Protein AF-A7SA74-F1 (afdb_monomer_lite)

Secondary structure (DSSP, 8-state):
-HHHHHHHHHHHHHHHHHHHHS-S----TTSEEEESSSEEEE-TTS--SSPPS---TT-SEEE--SS---S--SS----TT--EEE--SS-----GGGGGGTT-TT--EEE--SS---EE-TTTTTT-TT--EEE--SS---EE-TTTTTTPPSSEEEE--SS--SS--HHHHTTGGGEEEEE-TTS------TTGGGG-TT--EEE--SS------TTTTTT-TT--EEE--SS------TTTTTT-TT--EEE--SS----PPTTTTTT-TT--EEE--SS------TTTTTT-TT--EEE--SS------TTTTTT-TT--EEE--SS--S---GGGTTT-TT--EEE--SS--S----TT-----EEE--SS------HHHHHHT-S-----------HHHHHHHHHSPPP-----------------------------------------------EE----SS---TT-------S-EE----------------------------TTS-----SSHHHHHHHHHHTTEEEETTTTEEEEPPTTEEEEE-TTS-EEEEEPPSBSEE--SSPPBS-SSSSSS-PEEPPTTEEB-TTTPSB-SGGG-EEPPTTB-SSS---SSSPPBPTTEE-SBTTS--EEPPSSSEEEETTEEEEPTTEE---S-HHHHHHHHHHHHHHT--STTS-GGGSB----PPPPEE-SSGGG----BTTB-S---TTHHHHHHHHTTSSSSSSSSSSSS------

Foldseek 3Di:
DVVVVCVVVVVVVVVVVVVVVVPPDLAFPQWDWDDDPFIETGNEQSQDQADTPRDDLRHQEYANAQYAHQEHDLAAPNNLNHQYDHDEHYAHAEHNVLRNQPNNQNHAEYHQDQYAHQEADPPNCPNPLNHAEYAHANYAHAYYDQRNQQRYAANHADHHANYQYADDDPSVLNCFQRHAHYAHAHNQHQDDDACNCLSHLNHAEYHHANYAHQADDLCRCQSNCNHAYYHHANYAHADHDLNNCQSNLNHAEDEHHQYAHQDDDPNSCQSVQNHAEYAHANYAHAEYDACNCVSNLNHAYYEHHQYAHAAYDLCNCPNNQNHAEDAYANYAHQAYHLSNQANRQRHAEYHHDNYAHQEYAPAHHQRHQYYHHENYAHQEYDPRVLVSQADDDDDDDDDDDDPPVVVVCSSDVDPPDDPPDDDDDDDDDDDDDDDDDDDDDDDDDDDDDDDDDDDDDDDAEYHHDDPDAPGDHPRRPDDDHPRYNYQDDDHDDDDDDDDDDDDDDDDDDDDDDPPPDDDQDPPDPVSVCVVVLQVAWWDDSVVRDTHWQAWQWAWDQDPPRTIDTHGFAWFQWGGQDTHHPDDPDPQGTRTDGAPAQWTQAPVRTSHRDSVSTHGAEEQADRGGGTANFGHFGDAQWADQARHYYTHHHDPPQWGDDRRHIWGDQQKAFDDPDPVLVVLSLLLVVLSPDRHPPGDPVSRGRPDDGGDIDGHPDRVQWRIDDSVGDRTCNPPVVVVVVVVVVVPVPPPVPPPPDDPDDDD

Sequence (759 aa):
MANNFHRILGIAVLLLIKAFLNSTSGCPQKCSCYTRSWLITNCRGKYLTSFPDQVDNTTVELILTYNRLKALPPYPLQLENLTILDLHDNRINNLSNCASLKGLRRLTILYLSNNFLDSIPGGCFLDLKSLKHFFVGDNQIKKVADDVFQNVSNGFKLDIGRNKMNGVPDAVKRVMDRLSYLWLSSTGITEIPNGFLDYFPALEALYLSNNKLEQLPSALFNNNTRLQYLYINNNELEHLHSSSFSNNARLLHLSLVNNKLVRLPLYLLSNNTKLESLSIAYNQLEYLQNDTFFYNADLQIIIFENNLITSLPENLTDGLNSLQIISFPRNKLSKVPSKIFQNKPSLKIVFLGMNNLSSIQMSGSRSIKLLLIHQNQLVSLDRSMIRSFGWNLEAFFGVFFEARNVARALIVLPPFDFPESEVKFPDNRARLTTESLSDKKCPNTLKRTRKEYHQNRYLSHNPINYIADRALPMGLRHLYLLETHLKIISCRMAWLPFFSLTFDTLKESPPEPITNMLYMDMSSRNRLYQGFESAGFKCNRTALSCTPCMIGYDLTYGDGHQFHCRECPAGGFYQDSLAFYGDRHGYGNGCQLCPNGTFVSLKVAPGTSERDCLPCPEGTKNDDFAGFRACICQSNYYRLDRFDECLPCPEFGAVCFNESMTLQNGYFWSWRSNAEKEQYINFTSQLQIFNNTYSRNLSTFNGSFPQPHLCPREESCLGGNVRGTAGRGRKESQEKKARHQVLILTNFTYYCIAHTYSD

Organism: Nematostella vectensis (NCBI:txid45351)

InterPro domains:
  IPR001611 Leucine-rich repeat [PF13855] (105-164)
  IPR001611 Leucine-rich repeat [PF13855] (201-261)
  IPR001611 Leucine-rich repeat [PF13855] (274-333)
  IPR001611 Leucine-rich repeat [PS51450] (81-102)
  IPR001611 Leucine-rich repeat [PS51450] (106-127)
  IPR001611 Leucine-rich repeat [PS51450] (202-223)
  IPR003591 Leucine-rich repeat, typical subtype [SM00369] (79-102)
  IPR003591 Leucine-rich repeat, typical subtype [SM00369] (104-127)
  IPR003591 Leucine-rich repeat, typical subtype [SM00369] (128-151)
  IPR003591 Leucine-rich repeat, typical subtype [SM00369] (176-199)
  IPR003591 Leucine-rich repeat, typical subtype [SM00369] (200-223)
  IPR003591 Leucine-rich repeat, typical subtype [SM00369] (225-247)
  IPR003591 Leucine-rich repeat, typical subtype [SM00369] (249-271)
  IPR003591 Leucine-rich repeat, typical subtype [SM00369] (273-295)
  IPR003591 Leucine-rich repeat, typical subtype [SM00369] (297-319)
  IPR003591 Leucine-rich repeat, typical subtype [SM00369] (320-343)
  IPR009030 Growth factor receptor cysteine-rich domain superfamily [SSF57184] (540-669)
  IPR032675 Leucine-rich repeat domain superfamily [G3DSA:3.80.10.10] (25-262)
  IPR032675 Leucine-rich repeat domain superfamily [G3DSA:3.80.10.10] (263-541)
  IPR050541 Leucine-rich repeat and transmembrane domain-containing protein [PTHR24369] (16-267)

Radius of gyration: 42.39 Å; chains: 1; bounding box: 127×118×101 Å

pLDDT: mean 71.1, std 26.67, range [19.5, 98.38]

Structure (mmCIF, N/CA/C/O backbone):
data_AF-A7SA74-F1
#
_entry.id   AF-A7SA74-F1
#
loop_
_atom_site.group_PDB
_atom_site.id
_atom_site.type_symbol
_atom_site.label_atom_id
_atom_site.label_alt_id
_atom_site.label_comp_id
_atom_site.label_asym_id
_atom_site.label_entity_id
_atom_site.label_seq_id
_atom_site.pdbx_PDB_ins_code
_atom_site.Cartn_x
_atom_site.Cartn_y
_atom_site.Cartn_z
_atom_site.occupancy
_atom_site.B_iso_or_equiv
_atom_site.auth_seq_id
_atom_site.auth_comp_id
_atom_site.auth_asym_id
_atom_site.auth_atom_id
_atom_site.pdbx_PDB_model_num
ATOM 1 N N . MET A 1 1 ? 49.624 40.728 -55.790 1.00 47.62 1 MET A N 1
ATOM 2 C CA . MET A 1 1 ? 49.117 39.374 -55.457 1.00 47.62 1 MET A CA 1
ATOM 3 C C . MET A 1 1 ? 49.243 39.003 -53.972 1.00 47.62 1 MET A C 1
ATOM 5 O O . MET A 1 1 ? 48.377 38.286 -53.496 1.00 47.62 1 MET A O 1
ATOM 9 N N . ALA A 1 2 ? 50.211 39.530 -53.207 1.00 46.97 2 ALA A N 1
ATOM 10 C CA . ALA A 1 2 ? 50.383 39.194 -51.781 1.00 46.97 2 ALA A CA 1
ATOM 11 C C . ALA A 1 2 ? 49.247 39.669 -50.835 1.00 46.97 2 ALA A C 1
ATOM 13 O O . ALA A 1 2 ? 48.911 38.974 -49.880 1.00 46.97 2 ALA A O 1
ATOM 14 N N . ASN A 1 3 ? 48.578 40.795 -51.128 1.00 48.19 3 ASN A N 1
ATOM 15 C CA . ASN A 1 3 ? 47.526 41.340 -50.247 1.00 48.19 3 ASN A CA 1
ATOM 16 C C . ASN A 1 3 ? 46.182 40.586 -50.284 1.00 48.19 3 ASN A C 1
ATOM 18 O O . ASN A 1 3 ? 45.409 40.680 -49.332 1.00 48.19 3 ASN A O 1
ATOM 22 N N . ASN A 1 4 ? 45.902 39.808 -51.336 1.00 52.25 4 ASN A N 1
ATOM 23 C CA . ASN A 1 4 ? 44.684 38.988 -51.393 1.00 52.25 4 ASN A CA 1
ATOM 24 C C . ASN A 1 4 ? 44.846 37.657 -50.649 1.00 52.25 4 ASN A C 1
ATOM 26 O O . ASN A 1 4 ? 43.868 37.142 -50.116 1.00 52.25 4 ASN A O 1
ATOM 30 N N . PHE A 1 5 ? 46.072 37.138 -50.534 1.00 55.16 5 PHE A N 1
ATOM 31 C CA . PHE A 1 5 ? 46.334 35.883 -49.831 1.00 55.16 5 PHE A CA 1
ATOM 32 C C . PHE A 1 5 ? 46.144 36.036 -48.314 1.00 55.16 5 PHE A C 1
ATOM 34 O O . PHE A 1 5 ? 45.473 35.217 -47.698 1.00 55.16 5 PHE A O 1
ATOM 41 N N . HIS A 1 6 ? 46.606 37.145 -47.720 1.00 54.81 6 HIS A N 1
ATOM 42 C CA . HIS A 1 6 ? 46.385 37.431 -46.295 1.00 54.81 6 HIS A CA 1
ATOM 43 C C . HIS A 1 6 ? 44.919 37.710 -45.938 1.00 54.81 6 HIS A C 1
ATOM 45 O O . HIS A 1 6 ? 44.480 37.345 -44.850 1.00 54.81 6 HIS A O 1
ATOM 51 N N . ARG A 1 7 ? 44.135 38.305 -46.848 1.00 57.22 7 ARG A N 1
ATOM 52 C CA . ARG A 1 7 ? 42.691 38.495 -46.637 1.00 57.22 7 ARG A CA 1
ATOM 53 C C . ARG A 1 7 ? 41.918 37.181 -46.720 1.00 57.22 7 ARG A C 1
ATOM 55 O O . ARG A 1 7 ? 41.056 36.952 -45.882 1.00 57.22 7 ARG A O 1
ATOM 62 N N . ILE A 1 8 ? 42.245 36.306 -47.670 1.00 62.78 8 ILE A N 1
ATOM 63 C CA . ILE A 1 8 ? 41.595 34.993 -47.799 1.00 62.78 8 ILE A CA 1
ATOM 64 C C . ILE A 1 8 ? 41.992 34.076 -46.634 1.00 62.78 8 ILE A C 1
ATOM 66 O O . ILE A 1 8 ? 41.121 33.431 -46.057 1.00 62.78 8 ILE A O 1
ATOM 70 N N . LEU A 1 9 ? 43.264 34.084 -46.217 1.00 64.12 9 LEU A N 1
ATOM 71 C CA . LEU A 1 9 ? 43.728 33.340 -45.043 1.00 64.12 9 LEU A CA 1
ATOM 72 C C . LEU A 1 9 ? 43.101 33.886 -43.752 1.00 64.12 9 LEU A C 1
ATOM 74 O O . LEU A 1 9 ? 42.671 33.110 -42.910 1.00 64.12 9 LEU A O 1
ATOM 78 N N . GLY A 1 10 ? 42.972 35.209 -43.620 1.00 65.25 10 GLY A N 1
ATOM 79 C CA . GLY A 1 10 ? 42.304 35.851 -42.487 1.00 65.25 10 GLY A CA 1
ATOM 80 C C . GLY A 1 10 ? 40.809 35.537 -42.416 1.00 65.25 10 GLY A C 1
ATOM 81 O O . GLY A 1 10 ? 40.300 35.275 -41.332 1.00 65.25 10 GLY A O 1
ATOM 82 N N . ILE A 1 11 ? 40.110 35.488 -43.555 1.00 71.50 11 ILE A N 1
ATOM 83 C CA . ILE A 1 11 ? 38.694 35.093 -43.630 1.00 71.50 11 ILE A CA 1
ATOM 84 C C . ILE A 1 11 ? 38.533 33.591 -43.363 1.00 71.50 11 ILE A C 1
ATOM 86 O O . ILE A 1 11 ? 37.625 33.212 -42.633 1.00 71.50 11 ILE A O 1
ATOM 90 N N . ALA A 1 12 ? 39.421 32.738 -43.877 1.00 65.94 12 ALA A N 1
ATOM 91 C CA . ALA A 1 12 ? 39.411 31.301 -43.602 1.00 65.94 12 ALA A CA 1
ATOM 92 C C . ALA A 1 12 ? 39.709 31.000 -42.127 1.00 65.94 12 ALA A C 1
ATOM 94 O O . ALA A 1 12 ? 39.029 30.176 -41.528 1.00 65.94 12 ALA A O 1
ATOM 95 N N . VAL A 1 13 ? 40.657 31.714 -41.513 1.00 68.50 13 VAL A N 1
ATOM 96 C CA . VAL A 1 13 ? 40.958 31.625 -40.078 1.00 68.50 13 VAL A CA 1
ATOM 97 C C . VAL A 1 13 ? 39.809 32.192 -39.248 1.00 68.50 13 VAL A C 1
ATOM 99 O O . VAL A 1 13 ? 39.442 31.570 -38.268 1.00 68.50 13 VAL A O 1
ATOM 102 N N . LEU A 1 14 ? 39.154 33.286 -39.649 1.00 59.47 14 LEU A N 1
ATOM 103 C CA . LEU A 1 14 ? 37.950 33.800 -38.976 1.00 59.47 14 LEU A CA 1
ATOM 104 C C . LEU A 1 14 ? 36.731 32.886 -39.138 1.00 59.47 14 LEU A C 1
ATOM 106 O O . LEU A 1 14 ? 35.910 32.832 -38.230 1.00 59.47 14 LEU A O 1
ATOM 110 N N . LEU A 1 15 ? 36.602 32.163 -40.253 1.00 60.66 15 LEU A N 1
ATOM 111 C CA . LEU A 1 15 ? 35.559 31.156 -40.474 1.00 60.66 15 LEU A CA 1
ATOM 112 C C . LEU A 1 15 ? 35.855 29.861 -39.711 1.00 60.66 15 LEU A C 1
ATOM 114 O O . LEU A 1 15 ? 34.933 29.285 -39.146 1.00 60.66 15 LEU A O 1
ATOM 118 N N . LEU A 1 16 ? 37.121 29.446 -39.621 1.00 55.81 16 LEU A N 1
ATOM 119 C CA . LEU A 1 16 ? 37.569 28.325 -38.791 1.00 55.81 16 LEU A CA 1
ATOM 120 C C . LEU A 1 16 ? 37.472 28.659 -37.304 1.00 55.81 16 LEU A C 1
ATOM 122 O O . LEU A 1 16 ? 37.032 27.819 -36.539 1.00 55.81 16 LEU A O 1
ATOM 126 N N . ILE A 1 17 ? 37.788 29.889 -36.901 1.00 54.78 17 ILE A N 1
ATOM 127 C CA . ILE A 1 17 ? 37.588 30.408 -35.545 1.00 54.78 17 ILE A CA 1
ATOM 128 C C . ILE A 1 17 ? 36.095 30.608 -35.276 1.00 54.78 17 ILE A C 1
ATOM 130 O O . ILE A 1 17 ? 35.665 30.305 -34.182 1.00 54.78 17 ILE A O 1
ATOM 134 N N . LYS A 1 18 ? 35.254 31.008 -36.242 1.00 47.56 18 LYS A N 1
ATOM 135 C CA . LYS A 1 18 ? 33.786 30.959 -36.082 1.00 47.56 18 LYS A CA 1
ATOM 136 C C . LYS A 1 18 ? 33.268 29.528 -35.974 1.00 47.56 18 LYS A C 1
ATOM 138 O O . LYS A 1 18 ? 32.333 29.315 -35.222 1.00 47.56 18 LYS A O 1
ATOM 143 N N . ALA A 1 19 ? 33.858 28.558 -36.670 1.00 49.31 19 ALA A N 1
ATOM 144 C CA . ALA A 1 19 ? 33.505 27.143 -36.550 1.00 49.31 19 ALA A CA 1
ATOM 145 C C . ALA A 1 19 ? 33.995 26.530 -35.220 1.00 49.31 19 ALA A C 1
ATOM 147 O O . ALA A 1 19 ? 33.277 25.734 -34.625 1.00 49.31 19 ALA A O 1
ATOM 148 N N . PHE A 1 20 ? 35.161 26.955 -34.717 1.00 42.56 20 PHE A N 1
ATOM 149 C CA . PHE A 1 20 ? 35.734 26.555 -33.424 1.00 42.56 20 PHE A CA 1
ATOM 150 C C . PHE A 1 20 ? 35.194 27.357 -32.226 1.00 42.56 20 PHE A C 1
ATOM 152 O O . PHE A 1 20 ? 35.266 26.880 -31.106 1.00 42.56 20 PHE A O 1
ATOM 159 N N . LEU A 1 21 ? 34.645 28.561 -32.420 1.00 40.56 21 LEU A N 1
ATOM 160 C CA . LEU A 1 21 ? 33.983 29.359 -31.374 1.00 40.56 21 LEU A CA 1
ATOM 161 C C . LEU A 1 21 ? 32.460 29.148 -31.368 1.00 40.56 21 LEU A C 1
ATOM 163 O O . LEU A 1 21 ? 31.829 29.353 -30.333 1.00 40.56 21 LEU A O 1
ATOM 167 N N . ASN A 1 22 ? 31.869 28.658 -32.468 1.00 39.50 22 ASN A N 1
ATOM 168 C CA . ASN A 1 22 ? 30.516 28.082 -32.473 1.00 39.50 22 ASN A CA 1
ATOM 169 C C . ASN A 1 22 ? 30.476 26.647 -31.922 1.00 39.50 22 ASN A C 1
ATOM 171 O O . ASN A 1 22 ? 29.401 26.057 -31.875 1.00 39.50 22 ASN A O 1
ATOM 175 N N . SER A 1 23 ? 31.590 26.079 -31.447 1.00 39.56 23 SER A N 1
ATOM 176 C CA . SER A 1 23 ? 31.572 24.816 -30.696 1.00 39.56 23 SER A CA 1
ATOM 177 C C . SER A 1 23 ? 31.167 25.027 -29.229 1.00 39.56 23 SER A C 1
ATOM 179 O O . SER A 1 23 ? 31.690 24.379 -28.321 1.00 39.56 23 SER A O 1
ATOM 181 N N . THR A 1 24 ? 30.244 25.956 -28.979 1.00 43.81 24 THR A N 1
ATOM 182 C CA . THR A 1 24 ? 29.556 26.085 -27.698 1.00 43.81 24 THR A CA 1
ATOM 183 C C . THR A 1 24 ? 28.252 25.291 -27.764 1.00 43.81 24 THR A C 1
ATOM 185 O O . THR A 1 24 ? 27.253 25.717 -28.332 1.00 43.81 24 THR A O 1
ATOM 188 N N . SER A 1 25 ? 28.302 24.109 -27.141 1.00 55.53 25 SER A N 1
ATOM 189 C CA . SER A 1 25 ? 27.189 23.304 -26.615 1.00 55.53 25 SER A CA 1
ATOM 190 C C . SER A 1 25 ? 26.134 22.784 -27.605 1.00 55.53 25 SER A C 1
ATOM 192 O O . SER A 1 25 ? 25.142 23.454 -27.883 1.00 55.53 25 SER A O 1
ATOM 194 N N . GLY A 1 26 ? 26.286 21.514 -28.009 1.00 69.56 26 GLY A N 1
ATOM 195 C CA . GLY A 1 26 ? 25.273 20.668 -28.664 1.00 69.56 26 GLY A CA 1
ATOM 196 C C . GLY A 1 26 ? 24.115 20.289 -27.734 1.00 69.56 26 GLY A C 1
ATOM 197 O O . GLY A 1 26 ? 23.794 19.116 -27.558 1.00 69.56 26 GLY A O 1
ATOM 198 N N . CYS A 1 27 ? 23.529 21.283 -27.067 1.00 86.81 27 CYS A N 1
ATOM 199 C CA . CYS A 1 27 ? 22.333 21.099 -26.267 1.00 86.81 27 CYS A CA 1
ATOM 200 C C . CYS A 1 27 ? 21.106 21.504 -27.089 1.00 86.81 27 CYS A C 1
ATOM 202 O O . CYS A 1 27 ? 21.047 22.651 -27.544 1.00 86.81 27 CYS A O 1
ATOM 204 N N . PRO A 1 28 ? 20.099 20.630 -27.256 1.00 92.25 28 PRO A N 1
ATOM 205 C CA . PRO A 1 28 ? 18.908 20.990 -28.013 1.00 92.25 28 PRO A CA 1
ATOM 206 C C . PRO A 1 28 ? 18.200 22.209 -27.406 1.00 92.25 28 PRO A C 1
ATOM 208 O O . PRO A 1 28 ? 18.052 22.296 -26.188 1.00 92.25 28 PRO A O 1
ATOM 211 N N . GLN A 1 29 ? 17.683 23.117 -28.243 1.00 85.25 29 GLN A N 1
ATOM 212 C CA . GLN A 1 29 ? 17.166 24.433 -27.816 1.00 85.25 29 GLN A CA 1
ATOM 213 C C . GLN A 1 29 ? 16.125 24.405 -26.680 1.00 85.25 29 GLN A C 1
ATOM 215 O O . GLN A 1 29 ? 16.030 25.350 -25.902 1.00 85.25 29 GLN A O 1
ATOM 220 N N . LYS A 1 30 ? 15.303 23.350 -26.591 1.00 88.69 30 LYS A N 1
ATOM 221 C CA . LYS A 1 30 ? 14.260 23.210 -25.553 1.00 88.69 30 LYS A CA 1
ATOM 222 C C . LYS A 1 30 ? 14.734 22.464 -24.302 1.00 88.69 30 LYS A C 1
ATOM 224 O O . LYS A 1 30 ? 13.985 22.379 -23.324 1.00 88.69 30 LYS A O 1
ATOM 229 N N . CYS A 1 31 ? 15.935 21.907 -24.340 1.00 93.56 31 CYS A N 1
ATOM 230 C CA . CYS A 1 31 ? 16.483 21.032 -23.320 1.00 93.56 31 CYS A CA 1
ATOM 231 C C . CYS A 1 31 ? 17.488 21.766 -22.431 1.00 93.56 31 CYS A C 1
ATOM 233 O O . CYS A 1 31 ? 17.896 22.894 -22.694 1.00 93.56 31 CYS A O 1
ATOM 235 N N . SER A 1 32 ? 17.851 21.120 -21.333 1.00 93.25 32 SER A N 1
ATOM 236 C CA . SER A 1 32 ? 18.855 21.587 -20.389 1.00 93.25 32 SER A CA 1
ATOM 237 C C . SER A 1 32 ? 19.938 20.525 -20.294 1.00 93.25 32 SER A C 1
ATOM 239 O O . SER A 1 32 ? 19.649 19.386 -19.936 1.00 93.25 32 SER A O 1
ATOM 241 N N . CYS A 1 33 ? 21.170 20.892 -20.627 1.00 93.38 33 CYS A N 1
ATOM 242 C CA . CYS A 1 33 ? 22.305 19.979 -20.605 1.00 93.38 33 CYS A CA 1
ATOM 243 C C . CYS A 1 33 ? 23.283 20.417 -19.528 1.00 93.38 33 CYS A C 1
ATOM 245 O O . CYS A 1 33 ? 23.615 21.599 -19.435 1.00 93.38 33 CYS A O 1
ATOM 247 N N . TYR A 1 34 ? 23.708 19.477 -18.696 1.00 91.94 34 TYR A N 1
ATOM 248 C CA . TYR A 1 34 ? 24.613 19.749 -17.588 1.00 91.94 34 TYR A CA 1
ATOM 249 C C . TYR A 1 34 ? 25.456 18.520 -17.268 1.00 91.94 34 TYR A C 1
ATOM 251 O O . TYR A 1 34 ? 25.057 17.382 -17.515 1.00 91.94 34 TYR A O 1
ATOM 259 N N . THR A 1 35 ? 26.623 18.767 -16.685 1.00 90.88 35 THR A N 1
ATOM 260 C CA . THR A 1 35 ? 27.568 17.725 -16.288 1.00 90.88 35 THR A CA 1
ATOM 261 C C . THR A 1 35 ? 27.630 17.660 -14.771 1.00 90.88 35 THR A C 1
ATOM 263 O O . THR A 1 35 ? 27.810 18.683 -14.113 1.00 90.88 35 THR A O 1
ATOM 266 N N . ARG A 1 36 ? 27.487 16.455 -14.214 1.00 80.31 36 ARG A N 1
ATOM 267 C CA . ARG A 1 36 ? 27.731 16.185 -12.784 1.00 80.31 36 ARG A CA 1
ATOM 268 C C . ARG A 1 36 ? 28.945 15.289 -12.606 1.00 80.31 36 ARG A C 1
ATOM 270 O O . ARG A 1 36 ? 29.976 15.731 -12.122 1.00 80.31 36 ARG A O 1
ATOM 277 N N . SER A 1 37 ? 28.821 14.058 -13.087 1.00 88.38 37 SER A N 1
ATOM 278 C CA . SER A 1 37 ? 29.914 13.086 -13.235 1.00 88.38 37 SER A CA 1
ATOM 279 C C . SER A 1 37 ? 30.068 12.628 -14.691 1.00 88.38 37 SER A C 1
ATOM 281 O O . SER A 1 37 ? 31.126 12.157 -15.091 1.00 88.38 37 SER A O 1
ATOM 283 N N . TRP A 1 38 ? 29.020 12.815 -15.492 1.00 91.31 38 TRP A N 1
ATOM 284 C CA . TRP A 1 38 ? 28.949 12.637 -16.940 1.00 91.31 38 TRP A CA 1
ATOM 285 C C . TRP A 1 38 ? 27.941 13.643 -17.507 1.00 91.31 38 TRP A C 1
ATOM 287 O O . TRP A 1 38 ? 27.248 14.325 -16.741 1.00 91.31 38 TRP A O 1
ATOM 297 N N . LEU A 1 39 ? 27.876 13.755 -18.835 1.00 92.81 39 LEU A N 1
ATOM 298 C CA . LEU A 1 39 ? 26.952 14.658 -19.514 1.00 92.81 39 LEU A CA 1
ATOM 299 C C . LEU A 1 39 ? 25.522 14.099 -19.499 1.00 92.81 39 LEU A C 1
ATOM 301 O O . LEU A 1 39 ? 25.280 12.977 -19.959 1.00 92.81 39 LEU A O 1
ATOM 305 N N . ILE A 1 40 ? 24.589 14.908 -18.995 1.00 95.19 40 ILE A N 1
ATOM 306 C CA . ILE A 1 40 ? 23.152 14.632 -18.951 1.00 95.19 40 ILE A CA 1
ATOM 307 C C . ILE A 1 40 ? 22.442 15.619 -19.880 1.00 95.19 40 ILE A C 1
ATOM 309 O O . ILE A 1 40 ? 22.591 16.835 -19.733 1.00 95.19 40 ILE A O 1
ATOM 313 N N . THR A 1 41 ? 21.630 15.110 -20.805 1.00 95.81 41 THR A N 1
ATOM 314 C CA . THR A 1 41 ? 20.732 15.907 -21.652 1.00 95.81 41 THR A CA 1
ATOM 315 C C . THR A 1 41 ? 19.300 15.737 -21.158 1.00 95.81 41 THR A C 1
ATOM 317 O O . THR A 1 41 ? 18.673 14.701 -21.374 1.00 95.81 41 THR A O 1
ATOM 320 N N . ASN A 1 42 ? 18.759 16.762 -20.498 1.00 94.81 42 ASN A N 1
ATOM 321 C CA . ASN A 1 42 ? 17.428 16.722 -19.902 1.00 94.81 42 ASN A CA 1
ATOM 322 C C . ASN A 1 42 ? 16.407 17.537 -20.707 1.00 94.81 42 ASN A C 1
ATOM 324 O O . ASN A 1 42 ? 16.433 18.768 -20.752 1.00 94.81 42 ASN A O 1
ATOM 328 N N . CYS A 1 43 ? 15.459 16.831 -21.309 1.00 95.31 43 CYS A N 1
ATOM 329 C CA . CYS A 1 43 ? 14.370 17.360 -22.118 1.00 95.31 43 CYS A CA 1
ATOM 330 C C . CYS A 1 43 ? 12.988 17.060 -21.504 1.00 95.31 43 CYS A C 1
ATOM 332 O O . CYS A 1 43 ? 11.984 17.047 -22.225 1.00 95.31 43 CYS A O 1
ATOM 334 N N . ARG A 1 44 ? 12.905 16.798 -20.193 1.00 95.38 44 ARG A N 1
ATOM 335 C CA . ARG A 1 44 ? 11.656 16.423 -19.513 1.00 95.38 44 ARG A CA 1
ATOM 336 C C . ARG A 1 44 ? 10.580 17.505 -19.626 1.00 95.38 44 ARG A C 1
ATOM 338 O O . ARG A 1 44 ? 10.840 18.682 -19.358 1.00 95.38 44 ARG A O 1
ATOM 345 N N . GLY A 1 45 ? 9.349 17.109 -19.961 1.00 94.06 45 GLY A N 1
ATOM 346 C CA . GLY A 1 45 ? 8.187 18.005 -19.874 1.00 94.06 45 GLY A CA 1
ATOM 347 C C . GLY A 1 45 ? 8.216 19.187 -20.849 1.00 94.06 45 GLY A C 1
ATOM 348 O O . GLY A 1 45 ? 7.702 20.261 -20.527 1.00 94.06 45 GLY A O 1
ATOM 349 N N . LYS A 1 46 ? 8.857 19.035 -22.015 1.00 93.75 46 LYS A N 1
ATOM 350 C CA . LYS A 1 46 ? 9.054 20.111 -23.009 1.00 93.75 46 LYS A CA 1
ATOM 351 C C . LYS A 1 46 ? 8.052 20.068 -24.165 1.00 93.75 46 LYS A C 1
ATOM 353 O O . LYS A 1 46 ? 8.192 20.822 -25.129 1.00 93.75 46 LYS A O 1
ATOM 358 N N . TYR A 1 47 ? 7.032 19.214 -24.057 1.00 94.06 47 TYR A N 1
ATOM 359 C CA . TYR A 1 47 ? 5.994 19.001 -25.069 1.00 94.06 47 TYR A CA 1
ATOM 360 C C . TYR A 1 47 ? 6.557 18.630 -26.450 1.00 94.06 47 TYR A C 1
ATOM 362 O O . TYR A 1 47 ? 5.970 18.982 -27.475 1.00 94.06 47 TYR A O 1
ATOM 370 N N . LEU A 1 48 ? 7.696 17.934 -26.490 1.00 94.56 48 LEU A N 1
ATOM 371 C CA . LEU A 1 48 ? 8.325 17.508 -27.739 1.00 94.56 48 LEU A CA 1
ATOM 372 C C . LEU A 1 48 ? 7.422 16.514 -28.473 1.00 94.56 48 LEU A C 1
ATOM 374 O O . LEU A 1 48 ? 6.948 15.549 -27.878 1.00 94.56 48 LEU A O 1
ATOM 378 N N . THR A 1 49 ? 7.183 16.749 -29.761 1.00 94.12 49 THR A N 1
ATOM 379 C CA . THR A 1 49 ? 6.424 15.842 -30.642 1.00 94.12 49 THR A CA 1
ATOM 380 C C . THR A 1 49 ? 7.324 14.979 -31.525 1.00 94.12 49 THR A C 1
ATOM 382 O O . THR A 1 49 ? 6.865 13.972 -32.059 1.00 94.12 49 THR A O 1
ATOM 385 N N . SER A 1 50 ? 8.594 15.360 -31.657 1.00 91.94 50 SER A N 1
ATOM 386 C CA . SER A 1 50 ? 9.660 14.652 -32.368 1.00 91.94 50 SER A CA 1
ATOM 387 C C . SER A 1 50 ? 10.921 14.615 -31.506 1.00 91.94 50 SER A C 1
ATOM 389 O O . SER A 1 50 ? 11.071 15.420 -30.582 1.00 91.94 50 SER A O 1
ATOM 391 N N . PHE A 1 51 ? 11.810 13.665 -31.799 1.00 91.81 51 PHE A N 1
ATOM 392 C CA . PHE A 1 51 ? 13.107 13.561 -31.135 1.00 91.81 51 PHE A CA 1
ATOM 393 C C . PHE A 1 51 ? 13.897 14.874 -31.316 1.00 91.81 51 PHE A C 1
ATOM 395 O O . PHE A 1 51 ? 13.814 15.461 -32.396 1.00 91.81 51 PHE A O 1
ATOM 402 N N . PRO A 1 52 ? 14.593 15.381 -30.282 1.00 91.69 52 PRO A N 1
ATOM 403 C CA . PRO A 1 52 ? 15.311 16.646 -30.383 1.00 91.69 52 PRO A CA 1
ATOM 404 C C . PRO A 1 52 ? 16.506 16.545 -31.336 1.00 91.69 52 PRO A C 1
ATOM 406 O O . PRO A 1 52 ? 17.298 15.608 -31.255 1.00 91.69 52 PRO A O 1
ATOM 409 N N . ASP A 1 53 ? 16.657 17.545 -32.200 1.00 83.81 53 ASP A N 1
ATOM 410 C CA . ASP A 1 53 ? 17.840 17.680 -33.045 1.00 83.81 53 ASP A CA 1
ATOM 411 C C . ASP A 1 53 ? 19.057 18.107 -32.209 1.00 83.81 53 ASP A C 1
ATOM 413 O O . ASP A 1 53 ? 18.912 18.785 -31.190 1.00 83.81 53 ASP A O 1
ATOM 417 N N . GLN A 1 54 ? 20.259 17.751 -32.675 1.00 83.62 54 GLN A N 1
ATOM 418 C CA . GLN A 1 54 ? 21.538 18.182 -32.089 1.00 83.62 54 GLN A CA 1
ATOM 419 C C . GLN A 1 54 ? 21.762 17.727 -30.635 1.00 83.62 54 GLN A C 1
ATOM 421 O O . GLN A 1 54 ? 22.228 18.508 -29.814 1.00 83.62 54 GLN A O 1
ATOM 426 N N . VAL A 1 55 ? 21.447 16.470 -30.303 1.00 91.31 55 VAL A N 1
ATOM 427 C CA . VAL A 1 55 ? 21.907 15.870 -29.037 1.00 91.31 55 VAL A CA 1
ATOM 428 C C . VAL A 1 55 ? 23.412 15.606 -29.123 1.00 91.31 55 VAL A C 1
ATOM 430 O O . VAL A 1 55 ? 23.872 14.977 -30.074 1.00 91.31 55 VAL A O 1
ATOM 433 N N . ASP A 1 56 ? 24.168 16.082 -28.135 1.00 91.00 56 ASP A N 1
ATOM 434 C CA . ASP A 1 56 ? 25.608 15.840 -28.008 1.00 91.00 56 ASP A CA 1
ATOM 435 C C . ASP A 1 56 ? 25.932 14.332 -27.993 1.00 91.00 56 ASP A C 1
ATOM 437 O O . ASP A 1 56 ? 25.328 13.551 -27.254 1.00 91.00 56 ASP A O 1
ATOM 441 N N . ASN A 1 57 ? 26.900 13.902 -28.805 1.00 90.69 57 ASN A N 1
ATOM 442 C CA . ASN A 1 57 ? 27.277 12.489 -28.917 1.00 90.69 57 ASN A CA 1
ATOM 443 C C . ASN A 1 57 ? 28.021 11.952 -27.680 1.00 90.69 57 ASN A C 1
ATOM 445 O O . ASN A 1 57 ? 28.134 10.736 -27.505 1.00 90.69 57 ASN A O 1
ATOM 449 N N . THR A 1 58 ? 28.502 12.840 -26.807 1.00 92.44 58 THR A N 1
ATOM 450 C CA . THR A 1 58 ? 29.114 12.491 -25.521 1.00 92.44 58 THR A CA 1
ATOM 451 C C . THR A 1 58 ? 28.087 12.294 -24.406 1.00 92.44 58 THR A C 1
ATOM 453 O O . THR A 1 58 ? 28.466 11.889 -23.304 1.00 92.44 58 THR A O 1
ATOM 456 N N . THR A 1 59 ? 26.796 12.527 -24.677 1.00 94.81 59 THR A N 1
ATOM 457 C CA . THR A 1 59 ? 25.710 12.323 -23.714 1.00 94.81 59 THR A CA 1
ATOM 458 C C . THR A 1 59 ? 25.670 10.879 -23.223 1.00 94.81 59 THR A C 1
ATOM 460 O O . THR A 1 59 ? 25.572 9.927 -23.998 1.00 94.81 59 THR A O 1
ATOM 463 N N . VAL A 1 60 ? 25.716 10.729 -21.900 1.00 96.62 60 VAL A N 1
ATOM 464 C CA . VAL A 1 60 ? 25.655 9.437 -21.203 1.00 96.62 60 VAL A CA 1
ATOM 465 C C . VAL A 1 60 ? 24.234 9.152 -20.716 1.00 96.62 60 VAL A C 1
ATOM 467 O O . VAL A 1 60 ? 23.812 7.999 -20.685 1.00 96.62 60 VAL A O 1
ATOM 470 N N . GLU A 1 61 ? 23.459 10.190 -20.411 1.00 97.31 61 GLU A N 1
ATOM 471 C CA . GLU A 1 61 ? 22.073 10.065 -19.963 1.00 97.31 61 GLU A CA 1
ATOM 472 C C . GLU A 1 61 ? 21.169 11.036 -20.722 1.00 97.31 61 GLU A C 1
ATOM 474 O O . GLU A 1 61 ? 21.379 12.252 -20.703 1.00 97.31 61 GLU A O 1
ATOM 479 N N . LEU A 1 62 ? 20.156 10.490 -21.394 1.00 97.12 62 LEU A N 1
ATOM 480 C CA . LEU A 1 62 ? 19.197 11.248 -22.189 1.00 97.12 62 LEU A CA 1
ATOM 481 C C . LEU A 1 62 ? 17.793 11.086 -21.609 1.00 97.12 62 LEU A C 1
ATOM 483 O O . LEU A 1 62 ? 17.209 10.004 -21.667 1.00 97.12 62 LEU A O 1
ATOM 487 N N . ILE A 1 63 ? 17.246 12.187 -21.093 1.00 97.00 63 ILE A N 1
ATOM 488 C CA . ILE A 1 63 ? 15.945 12.224 -20.422 1.00 97.00 63 ILE A CA 1
ATOM 489 C C . ILE A 1 63 ? 14.918 12.897 -21.328 1.00 97.00 63 ILE A C 1
ATOM 491 O O . ILE A 1 63 ? 14.930 14.115 -21.505 1.00 97.00 63 ILE A O 1
ATOM 495 N N . LEU A 1 64 ? 13.993 12.115 -21.875 1.00 96.19 64 LEU A N 1
ATOM 496 C CA . LEU A 1 64 ? 12.922 12.555 -22.776 1.00 96.19 64 LEU A CA 1
ATOM 497 C C . LEU A 1 64 ? 11.522 12.317 -22.189 1.00 96.19 64 LEU A C 1
ATOM 499 O O . LEU A 1 64 ? 10.531 12.420 -22.915 1.00 96.19 64 LEU A O 1
ATOM 503 N N . THR A 1 65 ? 11.414 12.045 -20.888 1.00 93.75 65 THR A N 1
ATOM 504 C CA . THR A 1 65 ? 10.134 11.746 -20.233 1.00 93.75 65 THR A CA 1
ATOM 505 C C . THR A 1 65 ? 9.119 12.907 -20.230 1.00 93.75 65 THR A C 1
ATOM 507 O O . THR A 1 65 ? 9.485 14.085 -20.342 1.00 93.75 65 THR A O 1
ATOM 510 N N . TYR A 1 66 ? 7.827 12.590 -20.087 1.00 94.44 66 TYR A N 1
ATOM 511 C CA . TYR A 1 66 ? 6.702 13.531 -20.040 1.00 94.44 66 TYR A CA 1
ATOM 512 C C . TYR A 1 66 ? 6.619 14.413 -21.292 1.00 94.44 66 TYR A C 1
ATOM 514 O O . TYR A 1 66 ? 6.394 15.625 -21.225 1.00 94.44 66 TYR A O 1
ATOM 522 N N . ASN A 1 67 ? 6.824 13.811 -22.462 1.00 95.62 67 ASN A N 1
ATOM 523 C CA . ASN A 1 67 ? 6.713 14.478 -23.756 1.00 95.62 67 ASN A CA 1
ATOM 524 C C . ASN A 1 67 ? 5.559 13.877 -24.582 1.00 95.62 67 ASN A C 1
ATOM 526 O O . ASN A 1 67 ? 4.635 13.254 -24.063 1.00 95.62 67 ASN A O 1
ATOM 530 N N . ARG A 1 68 ? 5.511 14.177 -25.881 1.00 97.06 68 ARG A N 1
ATOM 531 C CA . ARG A 1 68 ? 4.460 13.731 -26.808 1.00 97.06 68 ARG A CA 1
ATOM 532 C C . ARG A 1 68 ? 5.061 13.023 -28.022 1.00 97.06 68 ARG A C 1
ATOM 534 O O . ARG A 1 68 ? 4.478 13.084 -29.108 1.00 97.06 68 ARG A O 1
ATOM 541 N N . LEU A 1 69 ? 6.222 12.388 -27.848 1.00 95.00 69 LEU A N 1
ATOM 542 C CA . LEU A 1 69 ? 6.917 11.667 -28.910 1.00 95.00 69 LEU A CA 1
ATOM 543 C C . LEU A 1 69 ? 6.039 10.520 -29.394 1.00 95.00 69 LEU A C 1
ATOM 545 O O . LEU A 1 69 ? 5.602 9.713 -28.584 1.00 95.00 69 LEU A O 1
ATOM 549 N N . LYS A 1 70 ? 5.769 10.455 -30.699 1.00 93.62 70 LYS A N 1
ATOM 550 C CA . LYS A 1 70 ? 4.958 9.376 -31.291 1.00 93.62 70 LYS A CA 1
ATOM 551 C C . LYS A 1 70 ? 5.781 8.173 -31.741 1.00 93.62 70 LYS A C 1
ATOM 553 O O . LYS A 1 70 ? 5.250 7.075 -31.847 1.00 93.62 70 LYS A O 1
ATOM 558 N N . ALA A 1 71 ? 7.056 8.399 -32.029 1.00 91.81 71 ALA A N 1
ATOM 559 C CA . ALA A 1 71 ? 7.981 7.397 -32.519 1.00 91.81 71 ALA A CA 1
ATOM 560 C C . ALA A 1 71 ? 9.423 7.870 -32.294 1.00 91.81 71 ALA A C 1
ATOM 562 O O . ALA A 1 71 ? 9.676 9.070 -32.139 1.00 91.81 71 ALA A O 1
ATOM 563 N N . LEU A 1 72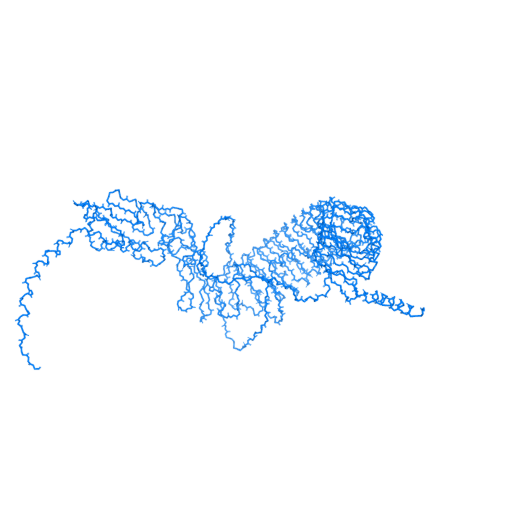 ? 10.357 6.923 -32.311 1.00 90.69 72 LEU A N 1
ATOM 564 C CA . LEU A 1 72 ? 11.788 7.200 -32.410 1.00 90.69 72 LEU A CA 1
ATOM 565 C C . LEU A 1 72 ? 12.193 7.450 -33.878 1.00 90.69 72 LEU A C 1
ATOM 567 O O . LEU A 1 72 ? 11.486 6.986 -34.784 1.00 90.69 72 LEU A O 1
ATOM 571 N N . PRO A 1 73 ? 13.295 8.183 -34.137 1.00 90.00 73 PRO A N 1
ATOM 572 C CA . PRO A 1 73 ? 13.728 8.485 -35.498 1.00 90.00 73 PRO A CA 1
ATOM 573 C C . PRO A 1 73 ? 14.085 7.216 -36.305 1.00 90.00 73 PRO A C 1
ATOM 575 O O . PRO A 1 73 ? 14.559 6.222 -35.752 1.00 90.00 73 PRO A O 1
ATOM 578 N N . PRO A 1 74 ? 13.900 7.215 -37.636 1.00 89.50 74 PRO A N 1
ATOM 579 C CA . PRO A 1 74 ? 14.149 6.042 -38.480 1.00 89.50 74 PRO A CA 1
ATOM 580 C C . PRO A 1 74 ? 15.641 5.820 -38.811 1.00 89.50 74 PRO A C 1
ATOM 582 O O . PRO A 1 74 ? 15.967 5.126 -39.770 1.00 89.50 74 PRO A O 1
ATOM 585 N N . TYR A 1 75 ? 16.557 6.409 -38.042 1.00 89.06 75 TYR A N 1
ATOM 586 C CA . TYR A 1 75 ? 18.008 6.333 -38.224 1.00 89.06 75 TYR A CA 1
ATOM 587 C C . TYR A 1 75 ? 18.716 6.169 -36.868 1.00 89.06 75 TYR A C 1
ATOM 589 O O . TYR A 1 75 ? 18.130 6.524 -35.843 1.00 89.06 75 TYR A O 1
ATOM 597 N N . PRO A 1 76 ? 19.956 5.641 -36.833 1.00 90.44 76 PRO A N 1
ATOM 598 C CA . PRO A 1 76 ? 20.725 5.497 -35.596 1.00 90.44 76 PRO A CA 1
ATOM 599 C C . PRO A 1 76 ? 20.962 6.833 -34.894 1.00 90.44 76 PRO A C 1
ATOM 601 O O . PRO A 1 76 ? 21.316 7.815 -35.543 1.00 90.44 76 PRO A O 1
ATOM 604 N N . LEU A 1 77 ? 20.831 6.851 -33.564 1.00 90.06 77 LEU A N 1
ATOM 605 C CA . LEU A 1 77 ? 21.004 8.067 -32.759 1.00 90.06 77 LEU A CA 1
ATOM 606 C C . LEU A 1 77 ? 22.458 8.563 -32.688 1.00 90.06 77 LEU A C 1
ATOM 608 O O . LEU A 1 77 ? 22.679 9.710 -32.323 1.00 90.06 77 LEU A O 1
ATOM 612 N N . GLN A 1 78 ? 23.441 7.716 -33.024 1.00 89.12 78 GLN A N 1
ATOM 613 C CA . GLN A 1 78 ? 24.880 8.023 -32.931 1.00 89.12 78 GLN A CA 1
ATOM 614 C C . GLN A 1 78 ? 25.344 8.431 -31.511 1.00 89.12 78 GLN A C 1
ATOM 616 O O . GLN A 1 78 ? 26.304 9.179 -31.351 1.00 89.12 78 GLN A O 1
ATOM 621 N N . LEU A 1 79 ? 24.683 7.905 -30.470 1.00 93.00 79 LEU A N 1
ATOM 622 C CA . LEU A 1 79 ? 24.986 8.156 -29.052 1.00 93.00 79 LEU A CA 1
ATOM 623 C C . LEU A 1 79 ? 25.696 6.947 -28.418 1.00 93.00 79 LEU A C 1
ATOM 625 O O . LEU A 1 79 ? 25.146 6.262 -27.558 1.00 93.00 79 LEU A O 1
ATOM 629 N N . GLU A 1 80 ? 26.913 6.636 -28.864 1.00 92.00 80 GLU A N 1
ATOM 630 C CA . GLU A 1 80 ? 27.625 5.407 -28.457 1.00 92.00 80 GLU A CA 1
ATOM 631 C C . GLU A 1 80 ? 27.947 5.343 -26.953 1.00 92.00 80 GLU A C 1
ATOM 633 O O . GLU A 1 80 ? 28.072 4.250 -26.392 1.00 92.00 80 GLU A O 1
ATOM 638 N N . ASN A 1 81 ? 28.043 6.504 -26.294 1.00 94.81 81 ASN A N 1
ATOM 639 C CA . ASN A 1 81 ? 28.316 6.632 -24.862 1.00 94.81 81 ASN A CA 1
ATOM 640 C C . ASN A 1 81 ? 27.074 6.531 -23.968 1.00 94.81 81 ASN A C 1
ATOM 642 O O . ASN A 1 81 ? 27.225 6.463 -22.746 1.00 94.81 81 ASN A O 1
ATOM 646 N N . LEU A 1 82 ? 25.876 6.482 -24.555 1.00 97.38 82 LEU A N 1
ATOM 647 C CA . LEU A 1 82 ? 24.617 6.488 -23.823 1.00 97.38 82 LEU A CA 1
ATOM 648 C C . LEU A 1 82 ? 24.473 5.232 -22.956 1.00 97.38 82 LEU A C 1
ATOM 650 O O . LEU A 1 82 ? 24.536 4.107 -23.455 1.00 97.38 82 LEU A O 1
ATOM 654 N N . THR A 1 83 ? 24.254 5.426 -21.658 1.00 97.69 83 THR A N 1
ATOM 655 C CA . THR A 1 83 ? 23.986 4.367 -20.676 1.00 97.69 83 THR A CA 1
ATOM 656 C C . THR A 1 83 ? 22.524 4.362 -20.245 1.00 97.69 83 THR A C 1
ATOM 658 O O . THR A 1 83 ? 21.957 3.289 -20.050 1.00 97.69 83 THR A O 1
ATOM 661 N N . ILE A 1 84 ? 21.884 5.529 -20.163 1.00 97.81 84 ILE A N 1
ATOM 662 C CA . ILE A 1 84 ? 20.482 5.657 -19.759 1.00 97.81 84 ILE A CA 1
ATOM 663 C C . ILE A 1 84 ? 19.710 6.395 -20.850 1.00 97.81 84 ILE A C 1
ATOM 665 O O . ILE A 1 84 ? 20.026 7.538 -21.186 1.00 97.81 84 ILE A O 1
ATOM 669 N N . LEU A 1 85 ? 18.675 5.742 -21.375 1.00 97.44 85 LEU A N 1
ATOM 670 C CA . LEU A 1 85 ? 17.703 6.349 -22.277 1.00 97.44 85 LEU A CA 1
ATOM 671 C C . LEU A 1 85 ? 16.329 6.313 -21.623 1.00 97.44 85 LEU A C 1
ATOM 673 O O . LEU A 1 85 ? 15.737 5.243 -21.460 1.00 97.44 85 LEU A O 1
ATOM 677 N N . ASP A 1 86 ? 15.827 7.490 -21.271 1.00 97.62 86 ASP A N 1
ATOM 678 C CA . ASP A 1 86 ? 14.532 7.632 -20.635 1.00 97.62 86 ASP A CA 1
ATOM 679 C C . ASP A 1 86 ? 13.472 8.200 -21.589 1.00 97.62 86 ASP A C 1
ATOM 681 O O . ASP A 1 86 ? 13.488 9.383 -21.926 1.00 97.62 86 ASP A O 1
ATOM 685 N N . LEU A 1 87 ? 12.532 7.347 -22.003 1.00 96.38 87 LEU A N 1
ATOM 686 C CA . LEU A 1 87 ? 11.404 7.665 -22.879 1.00 96.38 87 LEU A CA 1
ATOM 687 C C . LEU A 1 87 ? 10.044 7.413 -22.201 1.00 96.38 87 LEU A C 1
ATOM 689 O O . LEU A 1 87 ? 9.035 7.323 -22.912 1.00 96.38 87 LEU A O 1
ATOM 693 N N . HIS A 1 88 ? 9.977 7.288 -20.867 1.00 94.12 88 HIS A N 1
ATOM 694 C CA . HIS A 1 88 ? 8.691 7.053 -20.193 1.00 94.12 88 HIS A CA 1
ATOM 695 C C . HIS A 1 88 ? 7.708 8.219 -20.393 1.00 94.12 88 HIS A C 1
ATOM 697 O O . HIS A 1 88 ? 8.110 9.319 -20.776 1.00 94.12 88 HIS A O 1
ATOM 703 N N . ASP A 1 89 ? 6.410 7.986 -20.184 1.00 95.62 89 ASP A N 1
ATOM 704 C CA . ASP A 1 89 ? 5.378 9.035 -20.266 1.00 95.62 89 ASP A CA 1
ATOM 705 C C . ASP A 1 89 ? 5.413 9.807 -21.605 1.00 95.62 89 ASP A C 1
ATOM 707 O O . ASP A 1 89 ? 5.520 11.038 -21.670 1.00 95.62 89 ASP A O 1
ATOM 711 N N . ASN A 1 90 ? 5.356 9.066 -22.710 1.00 96.12 90 ASN A N 1
ATOM 712 C CA . ASN A 1 90 ? 5.326 9.610 -24.068 1.00 96.12 90 ASN A CA 1
ATOM 713 C C . ASN A 1 90 ? 4.116 9.071 -24.848 1.00 96.12 90 ASN A C 1
ATOM 715 O O . ASN A 1 90 ? 3.134 8.601 -24.278 1.00 96.12 90 ASN A O 1
ATOM 719 N N . ARG A 1 91 ? 4.117 9.227 -26.177 1.00 96.88 91 ARG A N 1
ATOM 720 C CA . ARG A 1 91 ? 3.055 8.726 -27.061 1.00 96.88 91 ARG A CA 1
ATOM 721 C C . ARG A 1 91 ? 3.563 7.686 -28.062 1.00 96.88 91 ARG A C 1
ATOM 723 O O . ARG A 1 91 ? 2.987 7.561 -29.144 1.00 96.88 91 ARG A O 1
ATOM 730 N N . ILE A 1 92 ? 4.648 6.988 -27.727 1.00 95.38 92 ILE A N 1
ATOM 731 C CA . ILE A 1 92 ? 5.347 6.091 -28.646 1.00 95.38 92 ILE A CA 1
ATOM 732 C C . ILE A 1 92 ? 4.468 4.874 -28.898 1.00 95.38 92 ILE A C 1
ATOM 734 O O . ILE A 1 92 ? 4.129 4.161 -27.960 1.00 95.38 92 ILE A O 1
ATOM 738 N N . ASN A 1 93 ? 4.083 4.643 -30.150 1.00 93.00 93 ASN A N 1
ATOM 739 C CA . ASN A 1 93 ? 3.221 3.517 -30.516 1.00 93.00 93 ASN A CA 1
ATOM 740 C C . ASN A 1 93 ? 3.940 2.414 -31.303 1.00 93.00 93 ASN A C 1
ATOM 742 O O . ASN A 1 93 ? 3.412 1.314 -31.418 1.00 93.00 93 ASN A O 1
ATOM 746 N N . ASN A 1 94 ? 5.154 2.673 -31.797 1.00 86.88 94 ASN A N 1
ATOM 747 C CA . ASN A 1 94 ? 6.038 1.666 -32.376 1.00 86.88 94 ASN A CA 1
ATOM 748 C C . ASN A 1 94 ? 7.519 2.020 -32.124 1.00 86.88 94 ASN A C 1
ATOM 750 O O . ASN A 1 94 ? 7.847 3.151 -31.762 1.00 86.88 94 ASN A O 1
ATOM 754 N N . LEU A 1 95 ? 8.421 1.063 -32.363 1.00 84.62 95 LEU A N 1
ATOM 755 C CA . LEU A 1 95 ? 9.878 1.263 -32.293 1.00 84.62 95 LEU A CA 1
ATOM 756 C C . LEU A 1 95 ? 10.550 1.473 -33.676 1.00 84.62 95 LEU A C 1
ATOM 758 O O . LEU A 1 95 ? 11.728 1.163 -33.836 1.00 84.62 95 LEU A O 1
ATOM 762 N N . SER A 1 96 ? 9.822 1.984 -34.679 1.00 64.12 96 SER A N 1
ATOM 763 C CA . SER A 1 96 ? 10.288 2.406 -36.022 1.00 64.12 96 SER A CA 1
ATOM 764 C C . SER A 1 96 ? 11.419 1.559 -36.637 1.00 64.12 96 SER A C 1
ATOM 766 O O . SER A 1 96 ? 12.514 2.069 -36.878 1.00 64.12 96 SER A O 1
ATOM 768 N N . ASN A 1 97 ? 11.188 0.264 -36.894 1.00 65.75 97 ASN A N 1
ATOM 769 C CA . ASN A 1 97 ? 12.173 -0.656 -37.498 1.00 65.75 97 ASN A CA 1
ATOM 770 C C . ASN A 1 97 ? 13.557 -0.674 -36.817 1.00 65.75 97 ASN A C 1
ATOM 772 O O . ASN A 1 97 ? 14.564 -0.931 -37.476 1.00 65.75 97 ASN A O 1
ATOM 776 N N . CYS A 1 98 ? 13.633 -0.413 -35.510 1.00 81.44 98 CYS A N 1
ATOM 777 C CA . CYS A 1 98 ? 14.828 -0.649 -34.694 1.00 81.44 98 CYS A CA 1
ATOM 778 C C . CYS A 1 98 ? 16.056 0.233 -34.973 1.00 81.44 98 CYS A C 1
ATOM 780 O O . CYS A 1 98 ? 17.035 0.160 -34.229 1.00 81.44 98 CYS A O 1
ATOM 782 N N . ALA A 1 99 ? 16.028 1.085 -36.002 1.00 87.38 99 ALA A N 1
ATOM 783 C CA . ALA A 1 99 ? 17.206 1.819 -36.461 1.00 87.38 99 ALA A CA 1
ATOM 784 C C . ALA A 1 99 ? 17.793 2.743 -35.381 1.00 87.38 99 ALA A C 1
ATOM 786 O O . ALA A 1 99 ? 19.009 2.785 -35.225 1.00 87.38 99 ALA A O 1
ATOM 787 N N . SER A 1 100 ? 16.941 3.412 -34.596 1.00 89.75 100 SER A N 1
ATOM 788 C CA . SER A 1 100 ? 17.347 4.304 -33.496 1.00 89.75 100 SER A CA 1
ATOM 789 C C . SER A 1 100 ? 18.197 3.639 -32.416 1.00 89.75 100 SER A C 1
ATOM 791 O O . SER A 1 100 ? 19.086 4.276 -31.859 1.00 89.75 100 SER A O 1
ATOM 793 N N . LEU A 1 101 ? 17.921 2.372 -32.100 1.00 91.06 101 LEU A N 1
ATOM 794 C CA . LEU A 1 101 ? 18.593 1.658 -31.009 1.00 91.06 101 LEU A CA 1
ATOM 795 C C . LEU A 1 101 ? 19.902 0.996 -31.460 1.00 91.06 101 LEU A C 1
ATOM 797 O O . LEU A 1 101 ? 20.685 0.522 -30.634 1.00 91.06 101 LEU A O 1
ATOM 801 N N . LYS A 1 102 ? 20.160 0.976 -32.772 1.00 90.12 102 LYS A N 1
ATOM 802 C CA . LYS A 1 102 ? 21.364 0.386 -33.350 1.00 90.12 102 LYS A CA 1
ATOM 803 C C . LYS A 1 102 ? 22.616 1.109 -32.849 1.00 90.12 102 LYS A C 1
ATOM 805 O O . LYS A 1 102 ? 22.672 2.337 -32.834 1.00 90.12 102 LYS A O 1
ATOM 810 N N . GLY A 1 103 ? 23.638 0.341 -32.475 1.00 89.56 103 GLY A N 1
ATOM 811 C CA . GLY A 1 103 ? 24.919 0.875 -32.005 1.00 89.56 103 GLY A CA 1
ATOM 812 C C . GLY A 1 103 ? 24.970 1.338 -30.542 1.00 89.56 103 GLY A C 1
ATOM 813 O O . GLY A 1 103 ? 26.067 1.626 -30.066 1.00 89.56 103 GLY A O 1
ATOM 814 N N . LEU A 1 104 ? 23.861 1.341 -29.787 1.00 93.88 104 LEU A N 1
ATOM 815 C CA . LEU A 1 104 ? 23.830 1.753 -28.370 1.00 93.88 104 LEU A CA 1
ATOM 816 C C . LEU A 1 104 ? 24.396 0.669 -27.425 1.00 93.88 104 LEU A C 1
ATOM 818 O O . LEU A 1 104 ? 23.730 0.165 -26.522 1.00 93.88 104 LEU A O 1
ATOM 822 N N . ARG A 1 105 ? 25.658 0.283 -27.632 1.00 93.44 105 ARG A N 1
ATOM 823 C CA . ARG A 1 105 ? 26.302 -0.874 -26.978 1.00 93.44 105 ARG A CA 1
ATOM 824 C C . ARG A 1 105 ? 26.513 -0.709 -25.475 1.00 93.44 105 ARG A C 1
ATOM 826 O O . ARG A 1 105 ? 26.660 -1.709 -24.769 1.00 93.44 105 ARG A O 1
ATOM 833 N N . ARG A 1 106 ? 26.563 0.535 -24.997 1.00 95.94 106 ARG A N 1
ATOM 834 C CA . ARG A 1 106 ? 26.778 0.897 -23.588 1.00 95.94 106 ARG A CA 1
ATOM 835 C C . ARG A 1 106 ? 25.475 1.128 -22.826 1.00 95.94 106 ARG A C 1
ATOM 837 O O . ARG A 1 106 ? 25.537 1.334 -21.617 1.00 95.94 106 ARG A O 1
ATOM 844 N N . LEU A 1 107 ? 24.325 1.046 -23.501 1.00 96.31 107 LEU A N 1
ATOM 845 C CA . LEU A 1 107 ? 23.025 1.267 -22.882 1.00 96.31 107 LEU A CA 1
ATOM 846 C C . LEU A 1 107 ? 22.777 0.205 -21.810 1.00 96.31 107 LEU A C 1
ATOM 848 O O . LEU A 1 107 ? 22.768 -0.989 -22.105 1.00 96.31 107 LEU A O 1
ATOM 852 N N . THR A 1 108 ? 22.599 0.645 -20.569 1.00 96.75 108 THR A N 1
ATOM 853 C CA . THR A 1 108 ? 22.336 -0.201 -19.402 1.00 96.75 108 THR A CA 1
ATOM 854 C C . THR A 1 108 ? 20.876 -0.151 -18.987 1.00 96.75 108 THR A C 1
ATOM 856 O O . THR A 1 108 ? 20.357 -1.169 -18.524 1.00 96.75 108 THR A O 1
ATOM 859 N N . ILE A 1 109 ? 20.209 0.992 -19.165 1.00 97.38 109 ILE A N 1
ATOM 860 C CA . ILE A 1 109 ? 18.821 1.205 -18.759 1.00 97.38 109 ILE A CA 1
ATOM 861 C C . ILE A 1 109 ? 18.029 1.832 -19.905 1.00 97.38 109 ILE A C 1
ATOM 863 O O . ILE A 1 109 ? 18.403 2.881 -20.432 1.00 97.38 109 ILE A O 1
ATOM 867 N N . LEU A 1 110 ? 16.910 1.198 -20.252 1.00 96.69 110 LEU A N 1
ATOM 868 C CA . LEU A 1 110 ? 15.946 1.707 -21.221 1.00 96.69 110 LEU A CA 1
ATOM 869 C C . LEU A 1 110 ? 14.560 1.802 -20.575 1.00 96.69 110 LEU A C 1
ATOM 871 O O . LEU A 1 110 ? 13.965 0.776 -20.232 1.00 96.69 110 LEU A O 1
ATOM 875 N N . TYR A 1 111 ? 14.047 3.026 -20.444 1.00 97.56 111 TYR A N 1
ATOM 876 C CA . TYR A 1 111 ? 12.680 3.286 -19.993 1.00 97.56 111 TYR A CA 1
ATOM 877 C C . TYR A 1 111 ? 11.770 3.568 -21.180 1.00 97.56 111 TYR A C 1
ATOM 879 O O . TYR A 1 111 ? 11.983 4.520 -21.923 1.00 97.56 111 TYR A O 1
ATOM 887 N N . LEU A 1 112 ? 10.732 2.759 -21.327 1.00 96.19 112 LEU A N 1
ATOM 888 C CA . LEU A 1 112 ? 9.665 2.883 -22.318 1.00 96.19 112 LEU A CA 1
ATOM 889 C C . LEU A 1 112 ? 8.273 2.749 -21.676 1.00 96.19 112 LEU A C 1
ATOM 891 O O . LEU A 1 112 ? 7.272 2.661 -22.391 1.00 96.19 112 LEU A O 1
ATOM 895 N N . SER A 1 113 ? 8.190 2.746 -20.342 1.00 95.56 113 SER A N 1
ATOM 896 C CA . SER A 1 113 ? 6.921 2.618 -19.629 1.00 95.56 113 SER A CA 1
ATOM 897 C C . SER A 1 113 ? 5.955 3.772 -19.917 1.00 95.56 113 SER A C 1
ATOM 899 O O . SER A 1 113 ? 6.378 4.876 -20.259 1.00 95.56 113 SER A O 1
ATOM 901 N N . ASN A 1 114 ? 4.655 3.527 -19.771 1.00 96.06 114 ASN A N 1
ATOM 902 C CA . ASN A 1 114 ? 3.587 4.504 -20.019 1.00 96.06 114 ASN A CA 1
ATOM 903 C C . ASN A 1 114 ? 3.654 5.128 -21.428 1.00 96.06 114 ASN A C 1
ATOM 905 O O . ASN A 1 114 ? 3.826 6.336 -21.612 1.00 96.06 114 ASN A O 1
ATOM 909 N N . ASN A 1 115 ? 3.565 4.262 -22.434 1.00 96.62 115 ASN A N 1
ATOM 910 C CA . ASN A 1 115 ? 3.510 4.607 -23.854 1.00 96.62 115 ASN A CA 1
ATOM 911 C C . ASN A 1 115 ? 2.348 3.830 -24.520 1.00 96.62 115 ASN A C 1
ATOM 913 O O . ASN A 1 115 ? 1.452 3.315 -23.851 1.00 96.62 115 ASN A O 1
ATOM 917 N N . PHE A 1 116 ? 2.308 3.764 -25.852 1.00 96.62 116 PHE A N 1
ATOM 918 C CA . PHE A 1 116 ? 1.249 3.090 -26.616 1.00 96.62 116 PHE A CA 1
ATOM 919 C C . PHE A 1 116 ? 1.784 1.935 -27.470 1.00 96.62 116 PHE A C 1
ATOM 921 O O . PHE A 1 116 ? 1.180 1.613 -28.494 1.00 96.62 116 PHE A O 1
ATOM 928 N N . LEU A 1 117 ? 2.914 1.329 -27.089 1.00 94.88 117 LEU A N 1
ATOM 929 C CA . LEU A 1 117 ? 3.517 0.222 -27.835 1.00 94.88 117 LEU A CA 1
ATOM 930 C C . LEU A 1 117 ? 2.555 -0.965 -27.888 1.00 94.88 117 LEU A C 1
ATOM 932 O O . LEU A 1 117 ? 2.051 -1.396 -26.855 1.00 94.88 117 LEU A O 1
ATOM 936 N N . ASP A 1 118 ? 2.321 -1.511 -29.077 1.00 92.94 118 ASP A N 1
ATOM 937 C CA . ASP A 1 118 ? 1.466 -2.687 -29.287 1.00 92.94 118 ASP A CA 1
ATOM 938 C C . ASP A 1 118 ? 2.248 -4.012 -29.333 1.00 92.94 118 ASP A C 1
ATOM 940 O O . ASP A 1 118 ? 1.691 -5.099 -29.139 1.00 92.94 118 ASP A O 1
ATOM 944 N N . SER A 1 119 ? 3.552 -3.927 -29.578 1.00 91.75 119 SER A N 1
ATOM 945 C CA . SER A 1 119 ? 4.452 -5.052 -29.768 1.00 91.75 119 SER A CA 1
ATOM 946 C C . SER A 1 119 ? 5.908 -4.641 -29.548 1.00 91.75 119 SER A C 1
ATOM 948 O O . SER A 1 119 ? 6.264 -3.465 -29.659 1.00 91.75 119 SER A O 1
ATOM 950 N N . ILE A 1 120 ? 6.758 -5.625 -29.248 1.00 91.19 120 ILE A N 1
ATOM 951 C CA . ILE A 1 120 ? 8.216 -5.459 -29.244 1.00 91.19 120 ILE A CA 1
ATOM 952 C C . ILE A 1 120 ? 8.783 -6.247 -30.432 1.00 91.19 120 ILE A C 1
ATOM 954 O O . ILE A 1 120 ? 8.779 -7.483 -30.386 1.00 91.19 120 ILE A O 1
ATOM 958 N N . PRO A 1 121 ? 9.222 -5.569 -31.508 1.00 89.25 121 PRO A N 1
ATOM 959 C CA . PRO A 1 121 ? 9.729 -6.232 -32.702 1.00 89.25 121 PRO A CA 1
ATOM 960 C C . PRO A 1 121 ? 11.120 -6.838 -32.477 1.00 89.25 121 PRO A C 1
ATOM 962 O O . PRO A 1 121 ? 11.922 -6.330 -31.688 1.00 89.25 121 PRO A O 1
ATOM 965 N N . GLY A 1 122 ? 11.401 -7.916 -33.212 1.00 87.88 122 GLY A N 1
ATOM 966 C CA . GLY A 1 122 ? 12.701 -8.587 -33.211 1.00 87.88 122 GLY A CA 1
ATOM 967 C C . GLY A 1 122 ? 13.810 -7.715 -33.797 1.00 87.88 122 GLY A C 1
ATOM 968 O O . GLY A 1 122 ? 13.551 -6.714 -34.468 1.00 87.88 122 GLY A O 1
ATOM 969 N N . GLY A 1 123 ? 15.064 -8.060 -33.521 1.00 85.00 123 GLY A N 1
ATOM 970 C CA . GLY A 1 123 ? 16.239 -7.330 -34.007 1.00 85.00 123 GLY A CA 1
ATOM 971 C C . GLY A 1 123 ? 16.564 -6.007 -33.291 1.00 85.00 123 GLY A C 1
ATOM 972 O O . GLY A 1 123 ? 17.710 -5.560 -33.340 1.00 85.00 123 GLY A O 1
ATOM 973 N N . CYS A 1 124 ? 15.614 -5.395 -32.574 1.00 84.06 124 CYS A N 1
ATOM 974 C CA . CYS A 1 124 ? 15.783 -4.080 -31.927 1.00 84.06 124 CYS A CA 1
ATOM 975 C C . CYS A 1 124 ? 16.846 -4.016 -30.830 1.00 84.06 124 CYS A C 1
ATOM 977 O O . CYS A 1 124 ? 17.378 -2.946 -30.542 1.00 84.06 124 CYS A O 1
ATOM 979 N N . PHE A 1 125 ? 17.150 -5.156 -30.221 1.00 88.00 125 PHE A N 1
ATOM 980 C CA . PHE A 1 125 ? 17.960 -5.243 -29.011 1.00 88.00 125 PHE A CA 1
ATOM 981 C C . PHE A 1 125 ? 19.294 -5.966 -29.259 1.00 88.00 125 PHE A C 1
ATOM 983 O O . PHE A 1 125 ? 20.076 -6.144 -28.329 1.00 88.00 125 PHE A O 1
ATOM 990 N N . LEU A 1 126 ? 19.597 -6.344 -30.512 1.00 87.31 126 LEU A N 1
ATOM 991 C CA . LEU A 1 126 ? 20.786 -7.134 -30.867 1.00 87.31 126 LEU A CA 1
ATOM 992 C C . LEU A 1 126 ? 22.104 -6.477 -30.427 1.00 87.31 126 LEU A C 1
ATOM 994 O O . LEU A 1 126 ? 23.009 -7.173 -29.958 1.00 87.31 126 LEU A O 1
ATOM 998 N N . ASP A 1 127 ? 22.196 -5.150 -30.548 1.00 89.38 127 ASP A N 1
ATOM 999 C CA . ASP A 1 127 ? 23.387 -4.368 -30.194 1.00 89.38 127 ASP A CA 1
ATOM 1000 C C . ASP A 1 127 ? 23.430 -3.937 -28.716 1.00 89.38 127 ASP A C 1
ATOM 1002 O O . ASP A 1 127 ? 24.485 -3.499 -28.250 1.00 89.38 127 ASP A O 1
ATOM 1006 N N . LEU A 1 128 ? 22.334 -4.082 -27.959 1.00 91.56 128 LEU A N 1
ATOM 1007 C CA . LEU A 1 128 ? 22.191 -3.602 -26.575 1.00 91.56 128 LEU A CA 1
ATOM 1008 C C . LEU A 1 128 ? 22.837 -4.561 -25.557 1.00 91.56 128 LEU A C 1
ATOM 1010 O O . LEU A 1 128 ? 22.219 -5.000 -24.589 1.00 91.56 128 LEU A O 1
ATOM 1014 N N . LYS A 1 129 ? 24.108 -4.905 -25.777 1.00 89.12 129 LYS A N 1
ATOM 1015 C CA . LYS A 1 129 ? 24.831 -5.953 -25.029 1.00 89.12 129 LYS A CA 1
ATOM 1016 C C . LYS A 1 129 ? 24.996 -5.653 -23.536 1.00 89.12 129 LYS A C 1
ATOM 1018 O O . LYS A 1 129 ? 25.127 -6.573 -22.733 1.00 89.12 129 LYS A O 1
ATOM 1023 N N . SER A 1 130 ? 24.993 -4.373 -23.164 1.00 94.50 130 SER A N 1
ATOM 1024 C CA . SER A 1 130 ? 25.134 -3.929 -21.771 1.00 94.50 130 SER A CA 1
ATOM 1025 C C . SER A 1 130 ? 23.794 -3.743 -21.057 1.00 94.50 130 SER A C 1
ATOM 1027 O O . SER A 1 130 ? 23.791 -3.322 -19.898 1.00 94.50 130 SER A O 1
ATOM 1029 N N . LEU A 1 131 ? 22.666 -4.031 -21.721 1.00 94.38 131 LEU A N 1
ATOM 1030 C CA . LEU A 1 131 ? 21.347 -3.752 -21.172 1.00 94.38 131 LEU A CA 1
ATOM 1031 C C . LEU A 1 131 ? 21.100 -4.627 -19.946 1.00 94.38 131 LEU A C 1
ATOM 1033 O O . LEU A 1 131 ? 21.151 -5.858 -20.011 1.00 94.38 131 LEU A O 1
ATOM 1037 N N . LYS A 1 132 ? 20.841 -3.958 -18.824 1.00 94.75 132 LYS A N 1
ATOM 1038 C CA . LYS A 1 132 ? 20.545 -4.569 -17.530 1.00 94.75 132 LYS A CA 1
ATOM 1039 C C . LYS A 1 132 ? 19.107 -4.334 -17.132 1.00 94.75 132 LYS A C 1
ATOM 1041 O O . LYS A 1 132 ? 18.504 -5.234 -16.575 1.00 94.75 132 LYS A O 1
ATOM 1046 N N . HIS A 1 133 ? 18.554 -3.154 -17.384 1.00 95.88 133 HIS A N 1
ATOM 1047 C CA . HIS A 1 133 ? 17.191 -2.840 -16.983 1.00 95.88 133 HIS A CA 1
ATOM 1048 C C . HIS A 1 133 ? 16.372 -2.426 -18.198 1.00 95.88 133 HIS A C 1
ATOM 1050 O O . HIS A 1 133 ? 16.750 -1.512 -18.937 1.00 95.88 133 HIS A O 1
ATOM 1056 N N . PHE A 1 134 ? 15.240 -3.090 -18.386 1.00 95.31 134 PHE A N 1
ATOM 1057 C CA . PHE A 1 134 ? 14.298 -2.762 -19.436 1.00 95.31 134 PHE A CA 1
ATOM 1058 C C . PHE A 1 134 ? 12.897 -2.636 -18.851 1.00 95.31 134 PHE A C 1
ATOM 1060 O O . PHE A 1 134 ? 12.311 -3.616 -18.388 1.00 95.31 134 PHE A O 1
ATOM 1067 N N . PHE A 1 135 ? 12.382 -1.409 -18.863 1.00 95.50 135 PHE A N 1
ATOM 1068 C CA . PHE A 1 135 ? 11.077 -1.079 -18.308 1.00 95.50 135 PHE A CA 1
ATOM 1069 C C . PHE A 1 135 ? 10.139 -0.680 -19.437 1.00 95.50 135 PHE A C 1
ATOM 1071 O O . PHE A 1 135 ? 10.340 0.347 -20.081 1.00 95.50 135 PHE A O 1
ATOM 1078 N N . VAL A 1 136 ? 9.134 -1.506 -19.700 1.00 94.56 136 VAL A N 1
ATOM 1079 C CA . VAL A 1 136 ? 8.154 -1.311 -20.777 1.00 94.56 136 VAL A CA 1
ATOM 1080 C C . VAL A 1 136 ? 6.723 -1.564 -20.281 1.00 94.56 136 VAL A C 1
ATOM 1082 O O . VAL A 1 136 ? 5.808 -1.881 -21.046 1.00 94.56 136 VAL A O 1
ATOM 1085 N N . GLY A 1 137 ? 6.516 -1.417 -18.971 1.00 93.38 137 GLY A N 1
ATOM 1086 C CA . GLY A 1 137 ? 5.200 -1.523 -18.355 1.00 93.38 137 GLY A CA 1
ATOM 1087 C C . GLY A 1 137 ? 4.233 -0.435 -18.839 1.00 93.38 137 GLY A C 1
ATOM 1088 O O . GLY A 1 137 ? 4.644 0.532 -19.474 1.00 93.38 137 GLY A O 1
ATOM 1089 N N . ASP A 1 138 ? 2.938 -0.574 -18.566 1.00 93.94 138 ASP A N 1
ATOM 1090 C CA . ASP A 1 138 ? 1.919 0.425 -18.954 1.00 93.94 138 ASP A CA 1
ATOM 1091 C C . ASP A 1 138 ? 1.924 0.741 -20.457 1.00 93.94 138 ASP A C 1
ATOM 1093 O O . ASP A 1 138 ? 1.987 1.890 -20.889 1.00 93.94 138 ASP A O 1
ATOM 1097 N N . ASN A 1 139 ? 1.900 -0.301 -21.277 1.00 95.44 139 ASN A N 1
ATOM 1098 C CA . ASN A 1 139 ? 1.790 -0.180 -22.724 1.00 95.44 139 ASN A CA 1
ATOM 1099 C C . ASN A 1 139 ? 0.584 -1.002 -23.216 1.00 95.44 139 ASN A C 1
ATOM 1101 O O . ASN A 1 139 ? -0.301 -1.400 -22.456 1.00 95.44 139 ASN A O 1
ATOM 1105 N N . GLN A 1 140 ? 0.489 -1.222 -24.524 1.00 94.50 140 GLN A N 1
ATOM 1106 C CA . GLN A 1 140 ? -0.562 -2.017 -25.159 1.00 94.50 140 GLN A CA 1
ATOM 1107 C C . GLN A 1 140 ? 0.002 -3.321 -25.740 1.00 94.50 140 GLN A C 1
ATOM 1109 O O . GLN A 1 140 ? -0.581 -3.870 -26.679 1.00 94.50 140 GLN A O 1
ATOM 1114 N N . ILE A 1 141 ? 1.127 -3.810 -25.202 1.00 92.69 141 ILE A N 1
ATOM 1115 C CA . ILE A 1 141 ? 1.900 -4.897 -25.803 1.00 92.69 141 ILE A CA 1
ATOM 1116 C C . ILE A 1 141 ? 1.086 -6.184 -25.778 1.00 92.69 141 ILE A C 1
ATOM 1118 O O . ILE A 1 141 ? 0.619 -6.620 -24.727 1.00 92.69 141 ILE A O 1
ATOM 1122 N N . LYS A 1 142 ? 0.939 -6.793 -26.955 1.00 90.62 142 LYS A N 1
ATOM 1123 C CA . LYS A 1 142 ? 0.297 -8.101 -27.154 1.00 90.62 142 LYS A CA 1
ATOM 1124 C C . LYS A 1 142 ? 1.289 -9.178 -27.573 1.00 90.62 142 LYS A C 1
ATOM 1126 O O . LYS A 1 142 ? 1.030 -10.358 -27.363 1.00 90.62 142 LYS A O 1
ATOM 1131 N N . LYS A 1 143 ? 2.387 -8.781 -28.223 1.00 88.69 143 LYS A N 1
ATOM 1132 C CA . LYS A 1 143 ? 3.387 -9.686 -28.798 1.00 88.69 143 LYS A CA 1
ATOM 1133 C C . LYS A 1 143 ? 4.794 -9.183 -28.507 1.00 88.69 143 LYS A C 1
ATOM 1135 O O . LYS A 1 143 ? 5.086 -8.005 -28.698 1.00 88.69 143 LYS A O 1
ATOM 1140 N N . VAL A 1 144 ? 5.663 -10.099 -28.106 1.00 90.81 144 VAL A N 1
ATOM 1141 C CA . VAL A 1 144 ? 7.098 -9.871 -27.927 1.00 90.81 144 VAL A CA 1
ATOM 1142 C C . VAL A 1 144 ? 7.806 -10.868 -28.827 1.00 90.81 144 VAL A C 1
ATOM 1144 O O . VAL A 1 144 ? 7.507 -12.057 -28.746 1.00 90.81 144 VAL A O 1
ATOM 1147 N N . ALA A 1 145 ? 8.678 -10.394 -29.711 1.00 89.50 145 ALA A N 1
ATOM 1148 C CA . ALA A 1 145 ? 9.456 -11.283 -30.561 1.00 89.50 145 ALA A CA 1
ATOM 1149 C C . ALA A 1 145 ? 10.478 -12.090 -29.741 1.00 89.50 145 ALA A C 1
ATOM 1151 O O . ALA A 1 145 ? 11.017 -11.620 -28.739 1.00 89.50 145 ALA A O 1
ATOM 1152 N N . ASP A 1 146 ? 10.741 -13.314 -30.186 1.00 87.06 146 ASP A N 1
ATOM 1153 C CA . ASP A 1 146 ? 11.525 -14.305 -29.449 1.00 87.06 146 ASP A CA 1
ATOM 1154 C C . ASP A 1 146 ? 12.988 -13.912 -29.223 1.00 87.06 146 ASP A C 1
ATOM 1156 O O . ASP A 1 146 ? 13.573 -14.275 -28.208 1.00 87.06 146 ASP A O 1
ATOM 1160 N N . ASP A 1 147 ? 13.595 -13.189 -30.156 1.00 85.94 147 ASP A N 1
ATOM 1161 C CA . ASP A 1 147 ? 15.021 -12.851 -30.179 1.00 85.94 147 ASP A CA 1
ATOM 1162 C C . ASP A 1 147 ? 15.375 -11.596 -29.361 1.00 85.94 147 ASP A C 1
ATOM 1164 O O . ASP A 1 147 ? 16.553 -11.310 -29.139 1.00 85.94 147 ASP A O 1
ATOM 1168 N N . VAL A 1 148 ? 14.371 -10.863 -28.867 1.00 87.00 148 VAL A N 1
ATOM 1169 C CA . VAL A 1 148 ? 14.530 -9.543 -28.230 1.00 87.00 148 VAL A CA 1
ATOM 1170 C C . VAL A 1 148 ? 15.492 -9.576 -27.040 1.00 87.00 148 VAL A C 1
ATOM 1172 O O . VAL A 1 148 ? 16.250 -8.631 -26.841 1.00 87.00 148 VAL A O 1
ATOM 1175 N N . PHE A 1 149 ? 15.516 -10.653 -26.253 1.00 87.38 149 PHE A N 1
ATOM 1176 C CA . PHE A 1 149 ? 16.340 -10.712 -25.041 1.00 87.38 149 PHE A CA 1
ATOM 1177 C C . PHE A 1 149 ? 17.591 -11.593 -25.148 1.00 87.38 149 PHE A C 1
ATOM 1179 O O . PHE A 1 149 ? 18.219 -11.891 -24.135 1.00 87.38 149 PHE A O 1
ATOM 1186 N N . GLN A 1 150 ? 18.001 -11.996 -26.352 1.00 83.44 150 GLN A N 1
ATOM 1187 C CA . GLN A 1 150 ? 19.100 -12.955 -26.534 1.00 83.44 150 GLN A CA 1
ATOM 1188 C C . GLN A 1 150 ? 20.457 -12.466 -25.978 1.00 83.44 150 GLN A C 1
ATOM 1190 O O . GLN A 1 150 ? 21.256 -13.262 -25.479 1.00 83.44 150 GLN A O 1
ATOM 1195 N N . ASN A 1 151 ? 20.715 -11.154 -26.033 1.00 84.12 151 ASN A N 1
ATOM 1196 C CA . ASN A 1 151 ? 22.020 -10.557 -25.716 1.00 84.12 151 ASN A CA 1
ATOM 1197 C C . ASN A 1 151 ? 22.046 -9.729 -24.420 1.00 84.12 151 ASN A C 1
ATOM 1199 O O . ASN A 1 151 ? 23.002 -8.986 -24.200 1.00 84.12 151 ASN A O 1
ATOM 1203 N N . VAL A 1 152 ? 21.031 -9.842 -23.558 1.00 88.69 152 VAL A N 1
ATOM 1204 C CA . VAL A 1 152 ? 20.978 -9.059 -22.309 1.00 88.69 152 VAL A CA 1
ATOM 1205 C C . VAL A 1 152 ? 22.035 -9.516 -21.301 1.00 88.69 152 VAL A C 1
ATOM 1207 O O . VAL A 1 152 ? 22.448 -10.678 -21.293 1.00 88.69 152 VAL A O 1
ATOM 1210 N N . SER A 1 153 ? 22.489 -8.602 -20.447 1.00 88.31 153 SER A N 1
ATOM 1211 C CA . SER A 1 153 ? 23.523 -8.872 -19.439 1.00 88.31 153 SER A CA 1
ATOM 1212 C C . SER A 1 153 ? 22.994 -9.666 -18.234 1.00 88.31 153 SER A C 1
ATOM 1214 O O . SER A 1 153 ? 21.795 -9.706 -17.978 1.00 88.31 153 SER A O 1
ATOM 1216 N N . ASN A 1 154 ? 23.895 -10.273 -17.452 1.00 88.00 154 ASN A N 1
ATOM 1217 C CA . ASN A 1 154 ? 23.543 -10.907 -16.174 1.00 88.00 154 ASN A CA 1
ATOM 1218 C C . ASN A 1 154 ? 22.944 -9.890 -15.186 1.00 88.00 154 ASN A C 1
ATOM 1220 O O . ASN A 1 154 ? 23.395 -8.742 -15.123 1.00 88.00 154 ASN A O 1
ATOM 1224 N N . GLY A 1 155 ? 21.981 -10.336 -14.376 1.00 89.81 155 GLY A N 1
ATOM 1225 C CA . GLY A 1 155 ? 21.244 -9.469 -13.452 1.00 89.81 155 GLY A CA 1
ATOM 1226 C C . GLY A 1 155 ? 20.207 -8.600 -14.165 1.00 89.81 155 GLY A C 1
ATOM 1227 O O . GLY A 1 155 ? 19.967 -7.467 -13.749 1.00 89.81 155 GLY A O 1
ATOM 1228 N N . PHE A 1 156 ? 19.643 -9.110 -15.261 1.00 94.31 156 PHE A N 1
ATOM 1229 C CA . PHE A 1 156 ? 18.639 -8.427 -16.056 1.00 94.31 156 PHE A CA 1
ATOM 1230 C C . PHE A 1 156 ? 17.351 -8.223 -15.251 1.00 94.31 156 PHE A C 1
ATOM 1232 O O . PHE A 1 156 ? 16.857 -9.140 -14.591 1.00 94.31 156 PHE A O 1
ATOM 1239 N N . LYS A 1 157 ? 16.800 -7.016 -15.328 1.00 95.94 157 LYS A N 1
ATOM 1240 C CA . LYS A 1 157 ? 15.552 -6.600 -14.695 1.00 95.94 157 LYS A CA 1
ATOM 1241 C C . LYS A 1 157 ? 14.558 -6.234 -15.787 1.00 95.94 157 LYS A C 1
ATOM 1243 O O . LYS A 1 157 ? 14.829 -5.326 -16.575 1.00 95.94 157 LYS A O 1
ATOM 1248 N N . LEU A 1 158 ? 13.431 -6.935 -15.823 1.00 94.81 158 LEU A N 1
ATOM 1249 C CA . LEU A 1 158 ? 12.413 -6.781 -16.857 1.00 94.81 158 LEU A CA 1
ATOM 1250 C C . LEU A 1 158 ? 11.067 -6.413 -16.243 1.00 94.81 158 LEU A C 1
ATOM 1252 O O . LEU A 1 158 ? 10.456 -7.240 -15.562 1.00 94.81 158 LEU A O 1
ATOM 1256 N N . ASP A 1 159 ? 10.581 -5.210 -16.540 1.00 94.12 159 ASP A N 1
ATOM 1257 C CA . ASP A 1 159 ? 9.187 -4.841 -16.291 1.00 94.12 159 ASP A CA 1
ATOM 1258 C C . ASP A 1 159 ? 8.389 -4.852 -17.587 1.00 94.12 159 ASP A C 1
ATOM 1260 O O . ASP A 1 159 ? 8.628 -4.045 -18.486 1.00 94.12 159 ASP A O 1
ATOM 1264 N N . ILE A 1 160 ? 7.425 -5.765 -17.654 1.00 92.00 160 ILE A N 1
ATOM 1265 C CA . ILE A 1 160 ? 6.468 -5.880 -18.752 1.00 92.00 160 ILE A CA 1
ATOM 1266 C C . ILE A 1 160 ? 5.018 -5.889 -18.229 1.00 92.00 160 ILE A C 1
ATOM 1268 O O . ILE A 1 160 ? 4.086 -6.271 -18.942 1.00 92.00 160 ILE A O 1
ATOM 1272 N N . GLY A 1 161 ? 4.807 -5.453 -16.983 1.00 91.12 161 GLY A N 1
ATOM 1273 C CA . GLY A 1 161 ? 3.493 -5.386 -16.349 1.00 91.12 161 GLY A CA 1
ATOM 1274 C C . GLY A 1 161 ? 2.541 -4.398 -17.032 1.00 91.12 161 GLY A C 1
ATOM 1275 O O . GLY A 1 161 ? 2.945 -3.591 -17.863 1.00 91.12 161 GLY A O 1
ATOM 1276 N N . ARG A 1 162 ? 1.250 -4.440 -16.683 1.00 91.50 162 ARG A N 1
ATOM 1277 C CA . ARG A 1 162 ? 0.222 -3.508 -17.197 1.00 91.50 162 ARG A CA 1
ATOM 1278 C C . ARG A 1 162 ? 0.217 -3.424 -18.734 1.00 91.50 162 ARG A C 1
ATOM 1280 O O . ARG A 1 162 ? 0.118 -2.352 -19.319 1.00 91.50 162 ARG A O 1
ATOM 1287 N N . ASN A 1 163 ? 0.335 -4.583 -19.380 1.00 91.94 163 ASN A N 1
ATOM 1288 C CA . ASN A 1 163 ? 0.246 -4.768 -20.829 1.00 91.94 163 ASN A CA 1
ATOM 1289 C C . ASN A 1 163 ? -0.934 -5.691 -21.180 1.00 91.94 163 ASN A C 1
ATOM 1291 O O . ASN A 1 163 ? -1.578 -6.257 -20.300 1.00 91.94 163 ASN A O 1
ATOM 1295 N N . LYS A 1 164 ? -1.231 -5.860 -22.474 1.00 87.44 164 LYS A N 1
ATOM 1296 C CA . LYS A 1 164 ? -2.369 -6.659 -22.973 1.00 87.44 164 LYS A CA 1
ATOM 1297 C C . LYS A 1 164 ? -1.949 -8.045 -23.469 1.00 87.44 164 LYS A C 1
ATOM 1299 O O . LYS A 1 164 ? -2.432 -8.515 -24.500 1.00 87.44 164 LYS A O 1
ATOM 1304 N N . MET A 1 165 ? -1.014 -8.672 -22.767 1.00 81.69 165 MET A N 1
ATOM 1305 C CA . MET A 1 165 ? -0.495 -9.988 -23.131 1.00 81.69 165 MET A CA 1
ATOM 1306 C C . MET A 1 165 ? -1.417 -11.085 -22.595 1.00 81.69 165 MET A C 1
ATOM 1308 O O . MET A 1 165 ? -1.877 -11.009 -21.463 1.00 81.69 165 MET A O 1
ATOM 1312 N N . ASN A 1 166 ? -1.656 -12.126 -23.390 1.00 74.19 166 ASN A N 1
ATOM 1313 C CA . ASN A 1 166 ? -2.364 -13.321 -22.931 1.00 74.19 166 ASN A CA 1
ATOM 1314 C C . ASN A 1 166 ? -1.350 -14.292 -22.310 1.00 74.19 166 ASN A C 1
ATOM 1316 O O . ASN A 1 166 ? -0.914 -15.233 -22.969 1.00 74.19 166 ASN A O 1
ATOM 1320 N N . GLY A 1 167 ? -0.937 -14.030 -21.070 1.00 74.31 167 GLY A N 1
ATOM 1321 C CA . GLY A 1 167 ? 0.084 -14.826 -20.383 1.00 74.31 167 GLY A CA 1
ATOM 1322 C C . GLY A 1 167 ? 1.500 -14.256 -20.503 1.00 74.31 167 GLY A C 1
ATOM 1323 O O . GLY A 1 167 ? 1.706 -13.137 -20.979 1.00 74.31 167 GLY A O 1
ATOM 1324 N N . VAL A 1 168 ? 2.490 -15.027 -20.044 1.00 78.50 168 VAL A N 1
ATOM 1325 C CA . VAL A 1 168 ? 3.903 -14.623 -20.093 1.00 78.50 168 VAL A CA 1
ATOM 1326 C C . VAL A 1 168 ? 4.522 -15.021 -21.441 1.00 78.50 168 VAL A C 1
ATOM 1328 O O . VAL A 1 168 ? 4.470 -16.201 -21.785 1.00 78.50 168 VAL A O 1
ATOM 1331 N N . PRO A 1 169 ? 5.127 -14.091 -22.208 1.00 81.94 169 PRO A N 1
ATOM 1332 C CA . PRO A 1 169 ? 5.719 -14.416 -23.506 1.00 81.94 169 PRO A CA 1
ATOM 1333 C C . PRO A 1 169 ? 6.882 -15.413 -23.409 1.00 81.94 169 PRO A C 1
ATOM 1335 O O . PRO A 1 169 ? 7.761 -15.264 -22.557 1.00 81.94 169 PRO A O 1
ATOM 1338 N N . ASP A 1 170 ? 6.963 -16.356 -24.353 1.00 83.69 170 ASP A N 1
ATOM 1339 C CA . ASP A 1 170 ? 8.068 -17.327 -24.445 1.00 83.69 170 ASP A CA 1
ATOM 1340 C C . ASP A 1 170 ? 9.440 -16.660 -24.613 1.00 83.69 170 ASP A C 1
ATOM 1342 O O . ASP A 1 170 ? 10.443 -17.182 -24.127 1.00 83.69 170 ASP A O 1
ATOM 1346 N N . ALA A 1 171 ? 9.488 -15.463 -25.207 1.00 86.12 171 ALA A N 1
ATOM 1347 C CA . ALA A 1 171 ? 10.691 -14.637 -25.286 1.00 86.12 171 ALA A CA 1
ATOM 1348 C C . ALA A 1 171 ? 11.358 -14.422 -23.912 1.00 86.12 171 ALA A C 1
ATOM 1350 O O . ALA A 1 171 ? 12.585 -14.419 -23.815 1.00 86.12 171 ALA A O 1
ATOM 1351 N N . VAL A 1 172 ? 10.572 -14.303 -22.831 1.00 87.38 172 VAL A N 1
ATOM 1352 C CA . VAL A 1 172 ? 11.100 -14.122 -21.468 1.00 87.38 172 VAL A CA 1
ATOM 1353 C C . VAL A 1 172 ? 11.894 -15.351 -21.021 1.00 87.38 172 VAL A C 1
ATOM 1355 O O . VAL A 1 172 ? 12.936 -15.194 -20.390 1.00 87.38 172 VAL A O 1
ATOM 1358 N N . LYS A 1 173 ? 11.490 -16.568 -21.420 1.00 87.25 173 LYS A N 1
ATOM 1359 C CA . LYS A 1 173 ? 12.210 -17.818 -21.098 1.00 87.25 173 LYS A CA 1
ATOM 1360 C C . LYS A 1 173 ? 13.642 -17.812 -21.630 1.00 87.25 173 LYS A C 1
ATOM 1362 O O . LYS A 1 173 ? 14.516 -18.429 -21.031 1.00 87.25 173 LYS A O 1
ATOM 1367 N N . ARG A 1 174 ? 13.913 -17.079 -22.717 1.00 84.31 174 ARG A N 1
ATOM 1368 C CA . ARG A 1 174 ? 15.254 -16.988 -23.319 1.00 84.31 174 ARG A CA 1
ATOM 1369 C C . ARG A 1 174 ? 16.239 -16.144 -22.512 1.00 84.31 174 ARG A C 1
ATOM 1371 O O . ARG A 1 174 ? 17.437 -16.228 -22.768 1.00 84.31 174 ARG A O 1
ATOM 1378 N N . VAL A 1 175 ? 15.762 -15.373 -21.531 1.00 81.88 175 VAL A N 1
ATOM 1379 C CA . VAL A 1 175 ? 16.624 -14.640 -20.589 1.00 81.88 175 VAL A CA 1
ATOM 1380 C C . VAL A 1 175 ? 17.323 -15.598 -19.613 1.00 81.88 175 VAL A C 1
ATOM 1382 O O . VAL A 1 175 ? 18.433 -15.309 -19.168 1.00 81.88 175 VAL A O 1
ATOM 1385 N N . MET A 1 176 ? 16.715 -16.761 -19.342 1.00 80.62 176 MET A N 1
ATOM 1386 C CA . MET A 1 176 ? 17.270 -17.858 -18.538 1.00 80.62 176 MET A CA 1
ATOM 1387 C C . MET A 1 176 ? 17.900 -17.373 -17.206 1.00 80.62 176 MET A C 1
ATOM 1389 O O . MET A 1 176 ? 17.352 -16.501 -16.524 1.00 80.62 176 MET A O 1
ATOM 1393 N N . ASP A 1 177 ? 19.097 -17.869 -16.873 1.00 85.25 177 ASP A N 1
ATOM 1394 C CA . ASP A 1 177 ? 19.884 -17.595 -15.659 1.00 85.25 177 ASP A CA 1
ATOM 1395 C C . ASP A 1 177 ? 20.295 -16.126 -15.463 1.00 85.25 177 ASP A C 1
ATOM 1397 O O . ASP A 1 177 ? 20.984 -15.788 -14.497 1.00 85.25 177 ASP A O 1
ATOM 1401 N N . ARG A 1 178 ? 19.926 -15.236 -16.389 1.00 91.50 178 ARG A N 1
ATOM 1402 C CA . ARG A 1 178 ? 20.293 -13.818 -16.335 1.00 91.50 178 ARG A CA 1
ATOM 1403 C C . ARG A 1 178 ? 19.253 -12.970 -15.621 1.00 91.50 178 ARG A C 1
ATOM 1405 O O . ARG A 1 178 ? 19.615 -11.887 -15.167 1.00 91.50 178 ARG A O 1
ATOM 1412 N N . LEU A 1 179 ? 18.002 -13.423 -15.527 1.00 94.19 179 LEU A N 1
ATOM 1413 C CA . LEU A 1 179 ? 16.893 -12.636 -14.984 1.00 94.19 179 LEU A CA 1
ATOM 1414 C C . LEU A 1 179 ? 16.936 -12.605 -13.450 1.00 94.19 179 LEU A C 1
ATOM 1416 O O . LEU A 1 179 ? 16.864 -13.653 -12.812 1.00 94.19 179 LEU A O 1
ATOM 1420 N N . SER A 1 180 ? 17.015 -11.410 -12.859 1.00 95.88 180 SER A N 1
ATOM 1421 C CA . SER A 1 180 ? 16.956 -11.225 -11.401 1.00 95.88 180 SER A CA 1
ATOM 1422 C C . SER A 1 180 ? 15.646 -10.599 -10.926 1.00 95.88 180 SER A C 1
ATOM 1424 O O . SER A 1 180 ? 15.166 -10.954 -9.853 1.00 95.88 180 SER A O 1
ATOM 1426 N N . TYR A 1 181 ? 15.028 -9.709 -11.708 1.00 96.88 181 TYR A N 1
ATOM 1427 C CA . TYR A 1 181 ? 13.744 -9.089 -11.360 1.00 96.88 181 TYR A CA 1
ATOM 1428 C C . TYR A 1 181 ? 12.764 -9.229 -12.517 1.00 96.88 181 TYR A C 1
ATOM 1430 O O . TYR A 1 181 ? 13.104 -8.915 -13.661 1.00 96.88 181 TYR A O 1
ATOM 1438 N N . LEU A 1 182 ? 11.541 -9.646 -12.200 1.00 94.44 182 LEU A N 1
ATOM 1439 C CA . LEU A 1 182 ? 10.472 -9.802 -13.177 1.00 94.44 182 LEU A CA 1
ATOM 1440 C C . LEU A 1 182 ? 9.168 -9.191 -12.660 1.00 94.44 182 LEU A C 1
ATOM 1442 O O . LEU A 1 182 ? 8.606 -9.655 -11.663 1.00 94.44 182 LEU A O 1
ATOM 1446 N N . TRP A 1 183 ? 8.664 -8.180 -13.369 1.00 93.56 183 TRP A N 1
ATOM 1447 C CA . TRP A 1 183 ? 7.330 -7.630 -13.134 1.00 93.56 183 TRP A CA 1
ATOM 1448 C C . TRP A 1 183 ? 6.351 -8.097 -14.208 1.00 93.56 183 TRP A C 1
ATOM 1450 O O . TRP A 1 183 ? 6.510 -7.817 -15.396 1.00 93.56 183 TRP A O 1
ATOM 1460 N N . LEU A 1 184 ? 5.308 -8.790 -13.755 1.00 91.38 184 LEU A N 1
ATOM 1461 C CA . LEU A 1 184 ? 4.195 -9.318 -14.548 1.00 91.38 184 LEU A CA 1
ATOM 1462 C C . LEU A 1 184 ? 2.837 -8.872 -13.981 1.00 91.38 184 LEU A C 1
ATOM 1464 O O . LEU A 1 184 ? 1.794 -9.454 -14.286 1.00 91.38 184 LEU A O 1
ATOM 1468 N N . SER A 1 185 ? 2.836 -7.849 -13.127 1.00 89.88 185 SER A N 1
ATOM 1469 C CA . SER A 1 185 ? 1.625 -7.330 -12.497 1.00 89.88 185 SER A CA 1
ATOM 1470 C C . SER A 1 185 ? 0.627 -6.811 -13.536 1.00 89.88 185 SER A C 1
ATOM 1472 O O . SER A 1 185 ? 1.036 -6.191 -14.517 1.00 89.88 185 SER A O 1
ATOM 1474 N N . SER A 1 186 ? -0.675 -6.997 -13.309 1.00 88.69 186 SER A N 1
ATOM 1475 C CA . SER A 1 186 ? -1.745 -6.469 -14.178 1.00 88.69 186 SER A CA 1
ATOM 1476 C C . SER A 1 186 ? -1.649 -6.900 -15.647 1.00 88.69 186 SER A C 1
ATOM 1478 O O . SER A 1 186 ? -1.920 -6.104 -16.546 1.00 88.69 186 SER A O 1
ATOM 1480 N N . THR A 1 187 ? -1.249 -8.141 -15.907 1.00 85.88 187 THR A N 1
ATOM 1481 C CA . THR A 1 187 ? -1.195 -8.710 -17.266 1.00 85.88 187 THR A CA 1
ATOM 1482 C C . THR A 1 187 ? -2.373 -9.641 -17.557 1.00 85.88 187 THR A C 1
ATOM 1484 O O . THR A 1 187 ? -2.541 -10.086 -18.684 1.00 85.88 187 THR A O 1
ATOM 1487 N N . GLY A 1 188 ? -3.233 -9.906 -16.567 1.00 87.12 188 GLY A N 1
ATOM 1488 C CA . GLY A 1 188 ? -4.416 -10.752 -16.731 1.00 87.12 188 GLY A CA 1
ATOM 1489 C C . GLY A 1 188 ? -4.103 -12.249 -16.749 1.00 87.12 188 GLY A C 1
ATOM 1490 O O . GLY A 1 188 ? -4.930 -13.024 -17.221 1.00 87.12 188 GLY A O 1
ATOM 1491 N N . ILE A 1 189 ? -2.935 -12.650 -16.238 1.00 88.44 189 ILE A N 1
ATOM 1492 C CA . ILE A 1 189 ? -2.530 -14.055 -16.118 1.00 88.44 189 ILE A CA 1
ATOM 1493 C C . ILE A 1 189 ? -3.523 -14.796 -15.213 1.00 88.44 189 ILE A C 1
ATOM 1495 O O . ILE A 1 189 ? -3.762 -14.371 -14.083 1.00 88.44 189 ILE A O 1
ATOM 1499 N N . THR A 1 190 ? -4.079 -15.902 -15.703 1.00 90.62 190 THR A N 1
ATOM 1500 C CA . THR A 1 190 ? -4.979 -16.791 -14.945 1.00 90.62 190 THR A CA 1
ATOM 1501 C C . THR A 1 190 ? -4.244 -17.981 -14.333 1.00 90.62 190 THR A C 1
ATOM 1503 O O . THR A 1 190 ? -4.622 -18.469 -13.276 1.00 90.62 190 THR A O 1
ATOM 1506 N N . GLU A 1 191 ? -3.155 -18.420 -14.963 1.00 90.06 191 GLU A N 1
ATOM 1507 C CA . GLU A 1 191 ? -2.327 -19.532 -14.502 1.00 90.06 191 GLU A CA 1
ATOM 1508 C C . GLU A 1 191 ? -0.855 -19.312 -14.863 1.00 90.06 191 GLU A C 1
ATOM 1510 O O . GLU A 1 191 ? -0.530 -18.678 -15.870 1.00 90.06 191 GLU A O 1
ATOM 1515 N N . ILE A 1 192 ? 0.046 -19.857 -14.044 1.00 89.25 192 ILE A N 1
ATOM 1516 C CA . ILE A 1 192 ? 1.470 -19.956 -14.372 1.00 89.25 192 ILE A CA 1
ATOM 1517 C C . ILE A 1 192 ? 1.778 -21.438 -14.579 1.00 89.25 192 ILE A C 1
ATOM 1519 O O . ILE A 1 192 ? 1.634 -22.210 -13.627 1.00 89.25 192 ILE A O 1
ATOM 1523 N N . PRO A 1 193 ? 2.201 -21.851 -15.788 1.00 86.75 193 PRO A N 1
ATOM 1524 C CA . PRO A 1 193 ? 2.527 -23.242 -16.055 1.00 86.75 193 PRO A CA 1
ATOM 1525 C C . PRO A 1 193 ? 3.593 -23.768 -15.095 1.00 86.75 193 PRO A C 1
ATOM 1527 O O . PRO A 1 193 ? 4.561 -23.070 -14.774 1.00 86.75 193 PRO A O 1
ATOM 1530 N N . ASN A 1 194 ? 3.441 -25.021 -14.669 1.00 85.38 194 ASN A N 1
ATOM 1531 C CA . ASN A 1 194 ? 4.451 -25.669 -13.842 1.00 85.38 194 ASN A CA 1
ATOM 1532 C C . ASN A 1 194 ? 5.809 -25.686 -14.571 1.00 85.38 194 ASN A C 1
ATOM 1534 O O . ASN A 1 194 ? 5.869 -25.908 -15.781 1.00 85.38 194 ASN A O 1
ATOM 1538 N N . GLY A 1 195 ? 6.887 -25.407 -13.841 1.00 88.00 195 GLY A N 1
ATOM 1539 C CA . GLY A 1 195 ? 8.242 -25.288 -14.386 1.00 88.00 195 GLY A CA 1
ATOM 1540 C C . GLY A 1 195 ? 8.530 -24.018 -15.198 1.00 88.00 195 GLY A C 1
ATOM 1541 O O . GLY A 1 195 ? 9.658 -23.822 -15.645 1.00 88.00 195 GLY A O 1
ATOM 1542 N N . PHE A 1 196 ? 7.569 -23.100 -15.374 1.00 88.94 196 PHE A N 1
ATOM 1543 C CA . PHE A 1 196 ? 7.832 -21.825 -16.058 1.00 88.94 196 PHE A CA 1
ATOM 1544 C C . PHE A 1 196 ? 8.933 -21.006 -15.367 1.00 88.94 196 PHE A C 1
ATOM 1546 O O . PHE A 1 196 ? 9.762 -20.393 -16.037 1.00 88.94 196 PHE A O 1
ATOM 1553 N N . LEU A 1 197 ? 8.962 -21.005 -14.033 1.00 93.12 197 LEU A N 1
ATOM 1554 C CA . LEU A 1 197 ? 9.972 -20.270 -13.272 1.00 93.12 197 LEU A CA 1
ATOM 1555 C C . LEU A 1 197 ? 11.297 -21.026 -13.120 1.00 93.12 197 LEU A C 1
ATOM 1557 O O . LEU A 1 197 ? 12.280 -20.417 -12.692 1.00 93.12 197 LEU A O 1
ATOM 1561 N N . ASP A 1 198 ? 11.369 -22.297 -13.530 1.00 92.56 198 ASP A N 1
ATOM 1562 C CA . ASP A 1 198 ? 12.606 -23.085 -13.464 1.00 92.56 198 ASP A CA 1
ATOM 1563 C C . ASP A 1 198 ? 13.683 -22.538 -14.403 1.00 92.56 198 ASP A C 1
ATOM 1565 O O . ASP A 1 198 ? 14.871 -22.698 -14.124 1.00 92.56 198 ASP A O 1
ATOM 1569 N N . TYR A 1 199 ? 13.272 -21.821 -15.456 1.00 91.94 199 TYR A N 1
ATOM 1570 C CA . TYR A 1 199 ? 14.158 -21.089 -16.361 1.00 91.94 199 TYR A CA 1
ATOM 1571 C C . TYR A 1 199 ? 14.895 -19.926 -15.678 1.00 91.94 199 TYR A C 1
ATOM 1573 O O . TYR A 1 199 ? 15.856 -19.422 -16.248 1.00 91.94 199 TYR A O 1
ATOM 1581 N N . PHE A 1 200 ? 14.477 -19.477 -14.487 1.00 94.19 200 PHE A N 1
ATOM 1582 C CA . PHE A 1 200 ? 15.016 -18.275 -13.834 1.00 94.19 200 PHE A CA 1
ATOM 1583 C C . PHE A 1 200 ? 15.633 -18.577 -12.452 1.00 94.19 200 PHE A C 1
ATOM 1585 O O . PHE A 1 200 ? 15.192 -18.029 -11.436 1.00 94.19 200 PHE A O 1
ATOM 1592 N N . PRO A 1 201 ? 16.677 -19.420 -12.347 1.00 94.94 201 PRO A N 1
ATOM 1593 C CA . PRO A 1 201 ? 17.264 -19.783 -11.050 1.00 94.94 201 PRO A CA 1
ATOM 1594 C C . PRO A 1 201 ? 17.938 -18.602 -10.328 1.00 94.94 201 PRO A C 1
ATOM 1596 O O . PRO A 1 201 ? 18.113 -18.624 -9.109 1.00 94.94 201 PRO A O 1
ATOM 1599 N N . ALA A 1 202 ? 18.304 -17.547 -11.065 1.00 96.00 202 ALA A N 1
ATOM 1600 C CA . ALA A 1 202 ? 18.883 -16.324 -10.515 1.00 96.00 202 ALA A CA 1
ATOM 1601 C C . ALA A 1 202 ? 17.843 -15.295 -10.028 1.00 96.00 202 ALA A C 1
ATOM 1603 O O . ALA A 1 202 ? 18.242 -14.219 -9.583 1.00 96.00 202 ALA A O 1
ATOM 1604 N N . LEU A 1 203 ? 16.542 -15.607 -10.101 1.00 97.19 203 LEU A N 1
ATOM 1605 C CA . LEU A 1 203 ? 15.465 -14.677 -9.766 1.00 97.19 203 LEU A CA 1
ATOM 1606 C C . LEU A 1 203 ? 15.494 -14.292 -8.279 1.00 97.19 203 LEU A C 1
ATOM 1608 O O . LEU A 1 203 ? 15.457 -15.147 -7.395 1.00 97.19 203 LEU A O 1
ATOM 1612 N N . GLU A 1 204 ? 15.536 -12.990 -8.020 1.00 97.69 204 GLU A N 1
ATOM 1613 C CA . GLU A 1 204 ? 15.569 -12.368 -6.694 1.00 97.69 204 GLU A CA 1
ATOM 1614 C C . GLU A 1 204 ? 14.228 -11.717 -6.344 1.00 97.69 204 GLU A C 1
ATOM 1616 O O . GLU A 1 204 ? 13.835 -11.712 -5.177 1.00 97.69 204 GLU A O 1
ATOM 1621 N N . ALA A 1 205 ? 13.493 -11.204 -7.334 1.00 96.88 205 ALA A N 1
ATOM 1622 C CA . ALA A 1 205 ? 12.197 -10.575 -7.113 1.00 96.88 205 ALA A CA 1
ATOM 1623 C C . ALA A 1 205 ? 11.179 -10.920 -8.201 1.00 96.88 205 ALA A C 1
ATOM 1625 O O . ALA A 1 205 ? 11.469 -10.833 -9.398 1.00 96.88 205 ALA A O 1
ATOM 1626 N N . LEU A 1 206 ? 9.960 -11.236 -7.771 1.00 96.25 206 LEU A N 1
ATOM 1627 C CA . LEU A 1 206 ? 8.846 -11.553 -8.652 1.00 96.25 206 LEU A CA 1
ATOM 1628 C C . LEU A 1 206 ? 7.581 -10.804 -8.233 1.00 96.25 206 LEU A C 1
ATOM 1630 O O . LEU A 1 206 ? 7.122 -10.903 -7.091 1.00 96.25 206 LEU A O 1
ATOM 1634 N N . TYR A 1 207 ? 6.994 -10.090 -9.191 1.00 93.25 207 TYR A N 1
ATOM 1635 C CA . TYR A 1 207 ? 5.767 -9.325 -9.001 1.00 93.25 207 TYR A CA 1
ATOM 1636 C C . TYR A 1 207 ? 4.666 -9.870 -9.910 1.00 93.25 207 TYR A C 1
ATOM 1638 O O . TYR A 1 207 ? 4.724 -9.735 -11.132 1.00 93.25 207 TYR A O 1
ATOM 1646 N N . LEU A 1 208 ? 3.651 -10.465 -9.293 1.00 92.81 208 LEU A N 1
ATOM 1647 C CA . LEU A 1 208 ? 2.489 -11.097 -9.924 1.00 92.81 208 LEU A CA 1
ATOM 1648 C C . LEU A 1 208 ? 1.171 -10.437 -9.498 1.00 92.81 208 LEU A C 1
ATOM 1650 O O . LEU A 1 208 ? 0.097 -11.014 -9.672 1.00 92.81 208 LEU A O 1
ATOM 1654 N N . SER A 1 209 ? 1.237 -9.237 -8.923 1.00 89.06 209 SER A N 1
ATOM 1655 C CA . SER A 1 209 ? 0.074 -8.578 -8.337 1.00 89.06 209 SER A CA 1
ATOM 1656 C C . SER A 1 209 ? -0.963 -8.143 -9.382 1.00 89.06 209 SER A C 1
ATOM 1658 O O . SER A 1 209 ? -0.607 -7.755 -10.493 1.00 89.06 209 SER A O 1
ATOM 1660 N N . ASN A 1 210 ? -2.241 -8.086 -9.006 1.00 89.06 210 ASN A N 1
ATOM 1661 C CA . ASN A 1 210 ? -3.359 -7.666 -9.864 1.00 89.06 210 ASN A CA 1
ATOM 1662 C C . ASN A 1 210 ? -3.539 -8.562 -11.100 1.00 89.06 210 ASN A C 1
ATOM 1664 O O . ASN A 1 210 ? -3.747 -8.065 -12.207 1.00 89.06 210 ASN A O 1
ATOM 1668 N N . ASN A 1 211 ? -3.412 -9.873 -10.927 1.00 88.62 211 ASN A N 1
ATOM 1669 C CA . ASN A 1 211 ? -3.706 -10.860 -11.963 1.00 88.62 211 ASN A CA 1
ATOM 1670 C C . ASN A 1 211 ? -4.977 -11.638 -11.577 1.00 88.62 211 ASN A C 1
ATOM 1672 O O . ASN A 1 211 ? -5.788 -11.150 -10.792 1.00 88.62 211 ASN A O 1
ATOM 1676 N N . LYS A 1 212 ? -5.208 -12.799 -12.188 1.00 93.88 212 LYS A N 1
ATOM 1677 C CA . LYS A 1 212 ? -6.386 -13.647 -11.958 1.00 93.88 212 LYS A CA 1
ATOM 1678 C C . LYS A 1 212 ? -5.974 -15.059 -11.544 1.00 93.88 212 LYS A C 1
ATOM 1680 O O . LYS A 1 212 ? -6.597 -16.028 -11.960 1.00 93.88 212 LYS A O 1
ATOM 1685 N N . LEU A 1 213 ? -4.874 -15.177 -10.801 1.00 94.50 213 LEU A N 1
ATOM 1686 C CA . LEU A 1 213 ? -4.357 -16.470 -10.364 1.00 94.50 213 LEU A CA 1
ATOM 1687 C C . LEU A 1 213 ? -5.301 -17.072 -9.325 1.00 94.50 213 LEU A C 1
ATOM 1689 O O . LEU A 1 213 ? -5.469 -16.497 -8.254 1.00 94.50 213 LEU A O 1
ATOM 1693 N N . GLU A 1 214 ? -5.875 -18.231 -9.631 1.00 95.12 214 GLU A N 1
ATOM 1694 C CA . GLU A 1 214 ? -6.739 -18.979 -8.705 1.00 95.12 214 GLU A CA 1
ATOM 1695 C C . GLU A 1 214 ? -5.939 -19.964 -7.842 1.00 95.12 214 GLU A C 1
ATOM 1697 O O . GLU A 1 214 ? -6.305 -20.262 -6.704 1.00 95.12 214 GLU A O 1
ATOM 1702 N N . GLN A 1 215 ? -4.811 -20.461 -8.362 1.00 93.69 215 GLN A N 1
ATOM 1703 C CA . GLN A 1 215 ? -3.947 -21.424 -7.681 1.00 93.69 215 GLN A CA 1
ATOM 1704 C C . GLN A 1 215 ? -2.468 -21.185 -8.006 1.00 93.69 215 GLN A C 1
ATOM 1706 O O . GLN A 1 215 ? -2.119 -20.625 -9.047 1.00 93.69 215 GLN A O 1
ATOM 1711 N N . LEU A 1 216 ? -1.590 -21.661 -7.119 1.00 94.00 216 LEU A N 1
ATOM 1712 C CA . LEU A 1 216 ? -0.151 -21.761 -7.361 1.00 94.00 216 LEU A CA 1
ATOM 1713 C C . LEU A 1 216 ? 0.247 -23.244 -7.379 1.00 94.00 216 LEU A C 1
ATOM 1715 O O . LEU A 1 216 ? -0.008 -23.936 -6.388 1.00 94.00 216 LEU A O 1
ATOM 1719 N N . PRO A 1 217 ? 0.899 -23.747 -8.445 1.00 92.25 217 PRO A N 1
ATOM 1720 C CA . PRO A 1 217 ? 1.482 -25.083 -8.428 1.00 92.25 217 PRO A CA 1
ATOM 1721 C C . PRO A 1 217 ? 2.422 -25.260 -7.226 1.00 92.25 217 PRO A C 1
ATOM 1723 O O . PRO A 1 217 ? 3.209 -24.370 -6.901 1.00 92.25 217 PRO A O 1
ATOM 1726 N N . SER A 1 218 ? 2.374 -26.420 -6.568 1.00 90.12 218 SER A N 1
ATOM 1727 C CA . SER A 1 218 ? 3.128 -26.678 -5.328 1.00 90.12 218 SER A CA 1
ATOM 1728 C C . SER A 1 218 ? 4.650 -26.611 -5.494 1.00 90.12 218 SER A C 1
ATOM 1730 O O . SER A 1 218 ? 5.353 -26.350 -4.521 1.00 90.12 218 SER A O 1
ATOM 1732 N N . ALA A 1 219 ? 5.143 -26.837 -6.715 1.00 91.88 219 ALA A N 1
ATOM 1733 C CA . ALA A 1 219 ? 6.554 -26.808 -7.088 1.00 91.88 219 ALA A CA 1
ATOM 1734 C C . ALA A 1 219 ? 6.967 -25.525 -7.831 1.00 91.88 219 ALA A C 1
ATOM 1736 O O . ALA A 1 219 ? 8.102 -25.441 -8.294 1.00 91.88 219 ALA A O 1
ATOM 1737 N N . LEU A 1 220 ? 6.071 -24.533 -7.947 1.00 94.56 220 LEU A N 1
ATOM 1738 C CA . LEU A 1 220 ? 6.262 -23.371 -8.820 1.00 94.56 220 LEU A CA 1
ATOM 1739 C C . LEU A 1 220 ? 7.575 -22.613 -8.553 1.00 94.56 220 LEU A C 1
ATOM 1741 O O . LEU A 1 220 ? 8.187 -22.130 -9.498 1.00 94.56 220 LEU A O 1
ATOM 1745 N N . PHE A 1 221 ? 8.003 -22.512 -7.291 1.00 95.75 221 PHE A N 1
ATOM 1746 C CA . PHE A 1 221 ? 9.176 -21.726 -6.884 1.00 95.75 221 PHE A CA 1
ATOM 1747 C C . PHE A 1 221 ? 10.400 -22.575 -6.507 1.00 95.75 221 PHE A C 1
ATOM 1749 O O . PHE A 1 221 ? 11.348 -22.050 -5.913 1.00 95.75 221 PHE A O 1
ATOM 1756 N N . ASN A 1 222 ? 10.400 -23.878 -6.815 1.00 94.50 222 ASN A N 1
ATOM 1757 C CA . ASN A 1 222 ? 11.418 -24.815 -6.329 1.00 94.50 222 ASN A CA 1
ATOM 1758 C C . ASN A 1 222 ? 12.841 -24.455 -6.769 1.00 94.50 222 ASN A C 1
ATOM 1760 O O . ASN A 1 222 ? 13.768 -24.586 -5.970 1.00 94.50 222 ASN A O 1
ATOM 1764 N N . ASN A 1 223 ? 13.018 -23.976 -8.003 1.00 95.12 223 ASN A N 1
ATOM 1765 C CA . ASN A 1 223 ? 14.342 -23.646 -8.531 1.00 95.12 223 ASN A CA 1
ATOM 1766 C C . ASN A 1 223 ? 14.794 -22.205 -8.208 1.00 95.12 223 ASN A C 1
ATOM 1768 O O . ASN A 1 223 ? 15.966 -21.863 -8.373 1.00 95.12 223 ASN A O 1
ATOM 1772 N N . ASN A 1 224 ? 13.901 -21.340 -7.710 1.00 96.38 224 ASN A N 1
ATOM 1773 C CA . ASN A 1 224 ? 14.190 -19.922 -7.452 1.00 96.38 224 ASN A CA 1
ATOM 1774 C C . ASN A 1 224 ? 14.773 -19.713 -6.042 1.00 96.38 224 ASN A C 1
ATOM 1776 O O . ASN A 1 224 ? 14.243 -18.972 -5.212 1.00 96.38 224 ASN A O 1
ATOM 1780 N N . THR A 1 225 ? 15.892 -20.373 -5.748 1.00 96.38 225 THR A N 1
ATOM 1781 C CA . THR A 1 225 ? 16.525 -20.377 -4.410 1.00 96.38 225 THR A CA 1
ATOM 1782 C C . THR A 1 225 ? 17.082 -19.013 -3.974 1.00 96.38 225 THR A C 1
ATOM 1784 O O . THR A 1 225 ? 17.373 -18.801 -2.794 1.00 96.38 225 THR A O 1
ATOM 1787 N N . ARG A 1 226 ? 17.221 -18.065 -4.912 1.00 97.31 226 ARG A N 1
ATOM 1788 C CA . ARG A 1 226 ? 17.657 -16.682 -4.653 1.00 97.31 226 ARG A CA 1
ATOM 1789 C C . ARG A 1 226 ? 16.515 -15.703 -4.388 1.00 97.31 226 ARG A C 1
ATOM 1791 O O . ARG A 1 226 ? 16.803 -14.543 -4.093 1.00 97.31 226 ARG A O 1
ATOM 1798 N N . LEU A 1 227 ? 15.265 -16.163 -4.461 1.00 98.38 227 LEU A N 1
ATOM 1799 C CA . LEU A 1 227 ? 14.087 -15.315 -4.329 1.00 98.38 227 LEU A CA 1
ATOM 1800 C C . LEU A 1 227 ? 14.039 -14.665 -2.940 1.00 98.38 227 LEU A C 1
ATOM 1802 O O . LEU A 1 227 ? 14.074 -15.349 -1.918 1.00 98.38 227 LEU A O 1
ATOM 1806 N N . GLN A 1 228 ? 13.961 -13.338 -2.934 1.00 97.62 228 GLN A N 1
ATOM 1807 C CA . GLN A 1 228 ? 13.930 -12.466 -1.759 1.00 97.62 228 GLN A CA 1
ATOM 1808 C C . GLN A 1 228 ? 12.602 -11.713 -1.651 1.00 97.62 228 GLN A C 1
ATOM 1810 O O . GLN A 1 228 ? 12.099 -11.519 -0.546 1.00 97.62 228 GLN A O 1
ATOM 1815 N N . TYR A 1 229 ? 12.010 -11.325 -2.782 1.00 95.56 229 TYR A N 1
ATOM 1816 C CA . TYR A 1 229 ? 10.792 -10.518 -2.824 1.00 95.56 229 TYR A CA 1
ATOM 1817 C C . TYR A 1 229 ? 9.713 -11.211 -3.654 1.00 95.56 229 TYR A C 1
ATOM 1819 O O . TYR A 1 229 ? 9.908 -11.460 -4.846 1.00 95.56 229 TYR A O 1
ATOM 1827 N N . LEU A 1 230 ? 8.562 -11.491 -3.044 1.00 96.75 230 LEU A N 1
ATOM 1828 C CA . LEU A 1 230 ? 7.437 -12.127 -3.725 1.00 96.75 230 LEU A CA 1
ATOM 1829 C C . LEU A 1 230 ? 6.129 -11.392 -3.434 1.00 96.75 230 LEU A C 1
ATOM 1831 O O . LEU A 1 230 ? 5.645 -11.362 -2.299 1.00 96.75 230 LEU A O 1
ATOM 1835 N N . TYR A 1 231 ? 5.540 -10.828 -4.487 1.00 89.69 231 TYR A N 1
ATOM 1836 C CA . TYR A 1 231 ? 4.281 -10.091 -4.417 1.00 89.69 231 TYR A CA 1
ATOM 1837 C C . TYR A 1 231 ? 3.231 -10.751 -5.307 1.00 89.69 231 TYR A C 1
ATOM 1839 O O . TYR A 1 231 ? 3.371 -10.755 -6.529 1.00 89.69 231 TYR A O 1
ATOM 1847 N N . ILE A 1 232 ? 2.168 -11.279 -4.701 1.00 93.81 232 ILE A N 1
ATOM 1848 C CA . ILE A 1 232 ? 1.057 -11.961 -5.389 1.00 93.81 232 ILE A CA 1
ATOM 1849 C C . ILE A 1 232 ? -0.280 -11.333 -4.958 1.00 93.81 232 ILE A C 1
ATOM 1851 O O . ILE A 1 232 ? -1.296 -12.002 -4.773 1.00 93.81 232 ILE A O 1
ATOM 1855 N N . ASN A 1 233 ? -0.278 -10.014 -4.755 1.00 87.38 233 ASN A N 1
ATOM 1856 C CA . ASN A 1 233 ? -1.436 -9.286 -4.235 1.00 87.38 233 ASN A CA 1
ATOM 1857 C C . ASN A 1 233 ? -2.566 -9.213 -5.264 1.00 87.38 233 ASN A C 1
ATOM 1859 O O . ASN A 1 233 ? -2.282 -9.211 -6.457 1.00 87.38 233 ASN A O 1
ATOM 1863 N N . ASN A 1 234 ? -3.814 -9.027 -4.838 1.00 89.25 234 ASN A N 1
ATOM 1864 C CA . ASN A 1 234 ? -4.960 -8.829 -5.734 1.00 89.25 234 ASN A CA 1
ATOM 1865 C C . ASN A 1 234 ? -5.038 -9.950 -6.789 1.00 89.25 234 ASN A C 1
ATOM 1867 O O . ASN A 1 234 ? -4.917 -9.696 -7.988 1.00 89.25 234 ASN A O 1
ATOM 1871 N N . ASN A 1 235 ? -5.141 -11.188 -6.318 1.00 91.38 235 ASN A N 1
ATOM 1872 C CA . ASN A 1 235 ? -5.392 -12.379 -7.127 1.00 91.38 235 ASN A CA 1
ATOM 1873 C C . ASN A 1 235 ? -6.585 -13.133 -6.510 1.00 91.38 235 ASN A C 1
ATOM 1875 O O . ASN A 1 235 ? -7.267 -12.620 -5.625 1.00 91.38 235 ASN A O 1
ATOM 1879 N N . GLU A 1 236 ? -6.856 -14.343 -6.981 1.00 97.12 236 GLU A N 1
ATOM 1880 C CA . GLU A 1 236 ? -8.028 -15.134 -6.603 1.00 97.12 236 GLU A CA 1
ATOM 1881 C C . GLU A 1 236 ? -7.624 -16.405 -5.834 1.00 97.12 236 GLU A C 1
ATOM 1883 O O . GLU A 1 236 ? -8.343 -17.399 -5.860 1.00 97.12 236 GLU A O 1
ATOM 1888 N N . LEU A 1 237 ? -6.468 -16.397 -5.154 1.00 97.56 237 LEU A N 1
ATOM 1889 C CA . LEU A 1 237 ? -5.921 -17.587 -4.497 1.00 97.56 237 LEU A CA 1
ATOM 1890 C C . LEU A 1 237 ? -6.780 -18.015 -3.304 1.00 97.56 237 LEU A C 1
ATOM 1892 O O . LEU A 1 237 ? -6.876 -17.283 -2.319 1.00 97.56 237 LEU A O 1
ATOM 1896 N N . GLU A 1 238 ? -7.337 -19.223 -3.354 1.00 95.94 238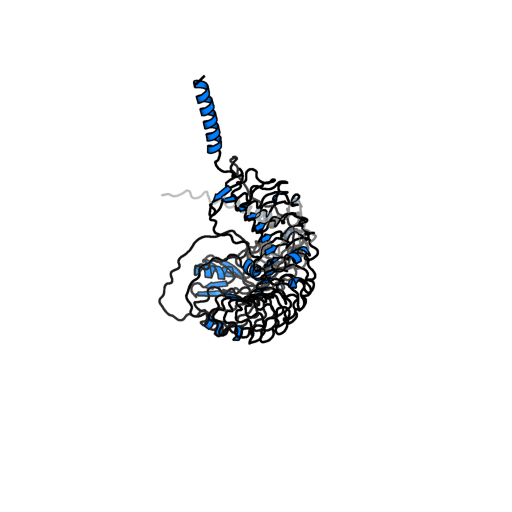 GLU A N 1
ATOM 1897 C CA . GLU A 1 238 ? -8.139 -19.794 -2.256 1.00 95.94 238 GLU A CA 1
ATOM 1898 C C . GLU A 1 238 ? -7.296 -20.631 -1.285 1.00 95.94 238 GLU A C 1
ATOM 1900 O O . GLU A 1 238 ? -7.536 -20.660 -0.069 1.00 95.94 238 GLU A O 1
ATOM 1905 N N . HIS A 1 239 ? -6.270 -21.305 -1.810 1.00 95.56 239 HIS A N 1
ATOM 1906 C CA . HIS A 1 239 ? -5.428 -22.237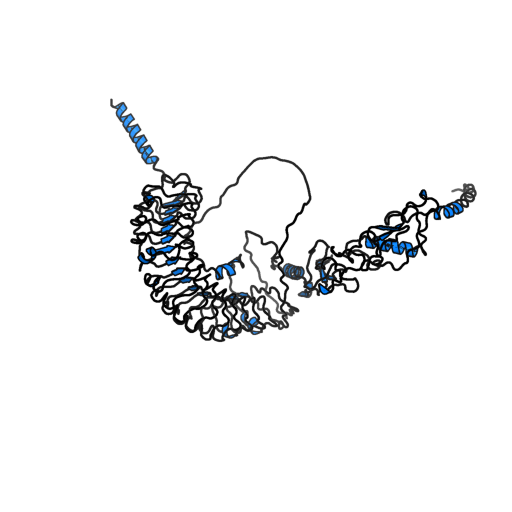 -1.067 1.00 95.56 239 HIS A CA 1
ATOM 1907 C C . HIS A 1 239 ? -3.950 -22.104 -1.448 1.00 95.56 239 HIS A C 1
ATOM 1909 O O . HIS A 1 239 ? -3.599 -21.735 -2.567 1.00 95.56 239 HIS A O 1
ATOM 1915 N N . LEU A 1 240 ? -3.080 -22.468 -0.505 1.00 96.19 240 LEU A N 1
ATOM 1916 C CA . LEU A 1 240 ? -1.644 -22.651 -0.713 1.00 96.19 240 LEU A CA 1
ATOM 1917 C C . LEU A 1 240 ? -1.261 -24.075 -0.315 1.00 96.19 240 LEU A C 1
ATOM 1919 O O . LEU A 1 240 ? -1.903 -24.675 0.549 1.00 96.19 240 LEU A O 1
ATOM 1923 N N . HIS A 1 241 ? -0.205 -24.609 -0.920 1.00 95.62 241 HIS A N 1
ATOM 1924 C CA . HIS A 1 241 ? 0.368 -25.886 -0.508 1.00 95.62 241 HIS A CA 1
ATOM 1925 C C . HIS A 1 241 ? 1.431 -25.650 0.575 1.00 95.62 241 HIS A C 1
ATOM 1927 O O . HIS A 1 241 ? 2.117 -24.631 0.556 1.00 95.62 241 HIS A O 1
ATOM 1933 N N . SER A 1 242 ? 1.623 -26.588 1.508 1.00 94.62 242 SER A N 1
ATOM 1934 C CA . SER A 1 242 ? 2.632 -26.449 2.578 1.00 94.62 242 SER A CA 1
ATOM 1935 C C . SER A 1 242 ? 4.064 -26.323 2.045 1.00 94.62 242 SER A C 1
ATOM 1937 O O . SER A 1 242 ? 4.911 -25.717 2.688 1.00 94.62 242 SER A O 1
ATOM 1939 N N . SER A 1 243 ? 4.328 -26.852 0.848 1.00 94.62 243 SER A N 1
ATOM 1940 C CA . SER A 1 243 ? 5.629 -26.752 0.177 1.00 94.62 243 SER A CA 1
ATOM 1941 C C . SER A 1 243 ? 5.773 -25.545 -0.751 1.00 94.62 243 SER A C 1
ATOM 1943 O O . SER A 1 243 ? 6.818 -25.417 -1.379 1.00 94.62 243 SER A O 1
ATOM 1945 N N . SER A 1 244 ? 4.759 -24.678 -0.883 1.00 94.81 244 SER A N 1
ATOM 1946 C CA . SER A 1 244 ? 4.765 -23.620 -1.906 1.00 94.81 244 SER A CA 1
ATOM 1947 C C . SER A 1 244 ? 6.010 -22.726 -1.842 1.00 94.81 244 SER A C 1
ATOM 1949 O O . SER A 1 244 ? 6.470 -22.287 -2.888 1.00 94.81 244 SER A O 1
ATOM 1951 N N . PHE A 1 245 ? 6.583 -22.492 -0.655 1.00 96.19 245 PHE A N 1
ATOM 1952 C CA . PHE A 1 245 ? 7.763 -21.632 -0.466 1.00 96.19 245 PHE A CA 1
ATOM 1953 C C . PHE A 1 245 ? 8.963 -22.351 0.176 1.00 96.19 245 PHE A C 1
ATOM 1955 O O . PHE A 1 245 ? 9.896 -21.700 0.659 1.00 96.19 245 PHE A O 1
ATOM 1962 N N . SER A 1 246 ? 8.968 -23.691 0.203 1.00 94.81 246 SER A N 1
ATOM 1963 C CA . SER A 1 246 ? 9.916 -24.475 1.012 1.00 94.81 246 SER A CA 1
ATOM 1964 C C . SER A 1 246 ? 11.380 -24.343 0.578 1.00 94.81 246 SER A C 1
ATOM 1966 O O . SER A 1 246 ? 12.276 -24.554 1.391 1.00 94.81 246 SER A O 1
ATOM 1968 N N . ASN A 1 247 ? 11.638 -23.993 -0.685 1.00 96.06 247 ASN A N 1
ATOM 1969 C CA . ASN A 1 247 ? 12.992 -23.848 -1.237 1.00 96.06 247 ASN A CA 1
ATOM 1970 C C . ASN A 1 247 ? 13.488 -22.391 -1.271 1.00 96.06 247 ASN A C 1
ATOM 1972 O O . ASN A 1 247 ? 14.624 -22.124 -1.665 1.00 96.06 247 ASN A O 1
ATOM 1976 N N . ASN A 1 248 ? 12.673 -21.431 -0.826 1.00 97.12 248 ASN A N 1
ATOM 1977 C CA . ASN A 1 248 ? 12.986 -20.003 -0.898 1.00 97.12 248 ASN A CA 1
ATOM 1978 C C . ASN A 1 248 ? 13.511 -19.487 0.454 1.00 97.12 248 ASN A C 1
ATOM 1980 O O . ASN A 1 248 ? 12.964 -18.562 1.051 1.00 97.12 248 ASN A O 1
ATOM 1984 N N . ALA A 1 249 ? 14.591 -20.090 0.960 1.00 96.81 249 ALA A N 1
ATOM 1985 C CA . ALA A 1 249 ? 15.173 -19.758 2.270 1.00 96.81 249 ALA A CA 1
ATOM 1986 C C . ALA A 1 249 ? 15.675 -18.304 2.400 1.00 96.81 249 ALA A C 1
ATOM 1988 O O . ALA A 1 249 ? 15.868 -17.811 3.509 1.00 96.81 249 ALA A O 1
ATOM 1989 N N . ARG A 1 250 ? 15.877 -17.608 1.273 1.00 97.81 250 ARG A N 1
ATOM 1990 C CA . ARG A 1 250 ? 16.288 -16.197 1.218 1.00 97.81 250 ARG A CA 1
ATOM 1991 C C . ARG A 1 250 ? 15.120 -15.211 1.167 1.00 97.81 250 ARG A C 1
ATOM 1993 O O . ARG A 1 250 ? 15.370 -14.018 1.046 1.00 97.81 250 ARG A O 1
ATOM 2000 N N . LEU A 1 251 ? 13.875 -15.685 1.242 1.00 98.19 251 LEU A N 1
ATOM 2001 C CA . LEU A 1 251 ? 12.700 -14.826 1.152 1.00 98.19 251 LEU A CA 1
ATOM 2002 C C . LEU A 1 251 ? 12.685 -13.827 2.317 1.00 98.19 251 LEU A C 1
ATOM 2004 O O . LEU A 1 251 ? 12.638 -14.238 3.472 1.00 98.19 251 LEU A O 1
ATOM 2008 N N . LEU A 1 252 ? 12.724 -12.534 1.991 1.00 91.00 252 LEU A N 1
ATOM 2009 C CA . LEU A 1 252 ? 12.701 -11.406 2.928 1.00 91.00 252 LEU A CA 1
ATOM 2010 C C . LEU A 1 252 ? 11.289 -10.825 3.050 1.00 91.00 252 LEU A C 1
ATOM 2012 O O . LEU A 1 252 ? 10.840 -10.492 4.146 1.00 91.00 252 LEU A O 1
ATOM 2016 N N . HIS A 1 253 ? 10.568 -10.732 1.929 1.00 88.81 253 HIS A N 1
ATOM 2017 C CA . HIS A 1 253 ? 9.235 -10.136 1.879 1.00 88.81 253 HIS A CA 1
ATOM 2018 C C . HIS A 1 253 ? 8.259 -11.012 1.099 1.00 88.81 253 HIS A C 1
ATOM 2020 O O . HIS A 1 253 ? 8.485 -11.325 -0.074 1.00 88.81 253 HIS A O 1
ATOM 2026 N N . LEU A 1 254 ? 7.142 -11.339 1.749 1.00 95.75 254 LEU A N 1
ATOM 2027 C CA . LEU A 1 254 ? 6.029 -12.066 1.154 1.00 95.75 254 LEU A CA 1
ATOM 2028 C C . LEU A 1 254 ? 4.731 -11.278 1.317 1.00 95.75 254 LEU A C 1
ATOM 2030 O O . LEU A 1 254 ? 4.327 -10.931 2.430 1.00 95.75 254 LEU A O 1
ATOM 2034 N N . SER A 1 255 ? 4.056 -11.031 0.200 1.00 91.75 255 SER A N 1
ATOM 2035 C CA . SER A 1 255 ? 2.781 -10.325 0.175 1.00 91.75 255 SER A CA 1
ATOM 2036 C C . SER A 1 255 ? 1.737 -11.116 -0.612 1.00 91.75 255 SER A C 1
ATOM 2038 O O . SER A 1 255 ? 1.912 -11.395 -1.799 1.00 91.75 255 SER A O 1
ATOM 2040 N N . LEU A 1 256 ? 0.645 -11.453 0.073 1.00 91.94 256 LEU A N 1
ATOM 2041 C CA . LEU A 1 256 ? -0.510 -12.220 -0.410 1.00 91.94 256 LEU A CA 1
ATOM 2042 C C . LEU A 1 256 ? -1.814 -11.420 -0.229 1.00 91.94 256 LEU A C 1
ATOM 2044 O O . LEU A 1 256 ? -2.899 -11.985 -0.090 1.00 91.94 256 LEU A O 1
ATOM 2048 N N . VAL A 1 257 ? -1.704 -10.093 -0.180 1.00 88.38 257 VAL A N 1
ATOM 2049 C CA . VAL A 1 257 ? -2.802 -9.181 0.153 1.00 88.38 257 VAL A CA 1
ATOM 2050 C C . VAL A 1 257 ? -3.928 -9.285 -0.866 1.00 88.38 257 VAL A C 1
ATOM 2052 O O . VAL A 1 257 ? -3.655 -9.345 -2.059 1.00 88.38 257 VAL A O 1
ATOM 2055 N N . ASN A 1 258 ? -5.177 -9.224 -0.412 1.00 86.50 258 ASN A N 1
ATOM 2056 C CA . ASN A 1 258 ? -6.359 -9.248 -1.272 1.00 86.50 258 ASN A CA 1
ATOM 2057 C C . ASN A 1 258 ? -6.402 -10.503 -2.160 1.00 86.50 258 ASN A C 1
ATOM 2059 O O . ASN A 1 258 ? -6.245 -10.434 -3.377 1.00 86.50 258 ASN A O 1
ATOM 2063 N N . ASN A 1 259 ? -6.548 -11.651 -1.506 1.00 90.06 259 ASN A N 1
ATOM 2064 C CA . ASN A 1 259 ? -6.805 -12.956 -2.111 1.00 90.06 259 ASN A CA 1
ATOM 2065 C C . ASN A 1 259 ? -8.014 -13.592 -1.391 1.00 90.06 259 ASN A C 1
ATOM 2067 O O . ASN A 1 259 ? -8.727 -12.928 -0.633 1.00 90.06 259 ASN A O 1
ATOM 2071 N N . LYS A 1 260 ? -8.267 -14.882 -1.610 1.00 97.38 260 LYS A N 1
ATOM 2072 C CA . LYS A 1 260 ? -9.378 -15.637 -1.012 1.00 97.38 260 LYS A CA 1
ATOM 2073 C C . LYS A 1 260 ? -8.900 -16.690 -0.007 1.00 97.38 260 LYS A C 1
ATOM 2075 O O . LYS A 1 260 ? -9.578 -17.688 0.220 1.00 97.38 260 LYS A O 1
ATOM 2080 N N . LEU A 1 261 ? -7.730 -16.496 0.606 1.00 97.88 261 LEU A N 1
ATOM 2081 C CA . LEU A 1 261 ? -7.137 -17.498 1.491 1.00 97.88 261 LEU A CA 1
ATOM 2082 C C . LEU A 1 261 ? -7.973 -17.664 2.763 1.00 97.88 261 LEU A C 1
ATOM 2084 O O . LEU A 1 261 ? -8.150 -16.709 3.518 1.00 97.88 261 LEU A O 1
ATOM 2088 N N . VAL A 1 262 ? -8.432 -18.889 3.025 1.00 96.62 262 VAL A N 1
ATOM 2089 C CA . VAL A 1 262 ? -9.238 -19.236 4.217 1.00 96.62 262 VAL A CA 1
ATOM 2090 C C . VAL A 1 262 ? -8.371 -19.704 5.394 1.00 96.62 262 VAL A C 1
ATOM 2092 O O . VAL A 1 262 ? -8.728 -19.553 6.562 1.00 96.62 262 VAL A O 1
ATOM 2095 N N . ARG A 1 263 ? -7.189 -20.261 5.109 1.00 95.56 263 ARG A N 1
ATOM 2096 C CA . ARG A 1 263 ? -6.220 -20.719 6.118 1.00 95.56 263 ARG A CA 1
ATOM 2097 C C . ARG A 1 263 ? -4.791 -20.684 5.586 1.00 95.56 263 ARG A C 1
ATOM 2099 O O . ARG A 1 263 ? -4.577 -20.776 4.378 1.00 95.56 263 ARG A O 1
ATOM 2106 N N . LEU A 1 264 ? -3.822 -20.640 6.498 1.00 95.44 264 LEU A N 1
ATOM 2107 C CA . LEU A 1 264 ? -2.420 -20.926 6.193 1.00 95.44 264 LEU A CA 1
ATOM 2108 C C . LEU A 1 264 ? -2.124 -22.405 6.487 1.00 95.44 264 LEU A C 1
ATOM 2110 O O . LEU A 1 264 ? -2.468 -22.872 7.574 1.00 95.44 264 LEU A O 1
ATOM 2114 N N . PRO A 1 265 ? -1.521 -23.160 5.553 1.00 94.31 265 PRO A N 1
ATOM 2115 C CA . PRO A 1 265 ? -1.069 -24.522 5.816 1.00 94.31 265 PRO A CA 1
ATOM 2116 C C . PRO A 1 265 ? 0.006 -24.587 6.907 1.00 94.31 265 PRO A C 1
ATOM 2118 O O . PRO A 1 265 ? 0.862 -23.704 7.002 1.00 94.31 265 PRO A O 1
ATOM 2121 N N . LEU A 1 266 ? 0.025 -25.698 7.651 1.00 90.69 266 LEU A N 1
ATOM 2122 C CA . LEU A 1 266 ? 1.126 -26.028 8.558 1.00 90.69 266 LEU A CA 1
ATOM 2123 C C . LEU A 1 266 ? 2.450 -26.046 7.790 1.00 90.69 266 LEU A C 1
ATOM 2125 O O . LEU A 1 266 ? 2.524 -26.569 6.677 1.00 90.69 266 LEU A O 1
ATOM 2129 N N . TYR A 1 267 ? 3.492 -25.503 8.417 1.00 90.00 267 TYR A N 1
ATOM 2130 C CA . TYR A 1 267 ? 4.862 -25.463 7.893 1.00 90.00 267 TYR A CA 1
ATOM 2131 C C . TYR A 1 267 ? 5.065 -24.651 6.607 1.00 90.00 267 TYR A C 1
ATOM 2133 O O . TYR A 1 267 ? 6.174 -24.653 6.084 1.00 90.00 267 TYR A O 1
ATOM 2141 N N . LEU A 1 268 ? 4.063 -23.894 6.138 1.00 95.56 268 LEU A N 1
ATOM 2142 C CA . LEU A 1 268 ? 4.182 -23.071 4.925 1.00 95.56 268 LEU A CA 1
ATOM 2143 C C . LEU A 1 268 ? 5.442 -22.185 4.927 1.00 95.56 268 LEU A C 1
ATOM 2145 O O . LEU A 1 268 ? 6.073 -22.014 3.887 1.00 95.56 268 LEU A O 1
ATOM 2149 N N . LEU A 1 269 ? 5.785 -21.620 6.091 1.00 95.94 269 LEU A N 1
ATOM 2150 C CA . LEU A 1 269 ? 6.875 -20.655 6.262 1.00 95.94 269 LEU A CA 1
ATOM 2151 C C . LEU A 1 269 ? 8.101 -21.225 6.997 1.00 95.94 269 LEU A C 1
ATOM 2153 O O . LEU A 1 269 ? 9.015 -20.465 7.322 1.00 95.94 269 LEU A O 1
ATOM 2157 N N . SER A 1 270 ? 8.154 -22.536 7.274 1.00 94.75 270 SER A N 1
ATOM 2158 C CA . SER A 1 270 ? 9.180 -23.121 8.160 1.00 94.75 270 SER A CA 1
ATOM 2159 C C . SER A 1 270 ? 10.610 -22.921 7.659 1.00 94.75 270 SER A C 1
ATOM 2161 O O . SER A 1 270 ? 11.537 -22.808 8.455 1.00 94.75 270 SER A O 1
ATOM 2163 N N . ASN A 1 271 ? 10.789 -22.856 6.339 1.00 96.00 271 ASN A N 1
ATOM 2164 C CA . ASN A 1 271 ? 12.106 -22.746 5.715 1.00 96.00 271 ASN A CA 1
ATOM 2165 C C . ASN A 1 271 ? 12.491 -21.295 5.385 1.00 96.00 271 ASN A C 1
ATOM 2167 O O . ASN A 1 271 ? 13.649 -21.031 5.060 1.00 96.00 271 ASN A O 1
ATOM 2171 N N . ASN A 1 272 ? 11.560 -20.340 5.478 1.00 97.19 272 ASN A N 1
ATOM 2172 C CA . ASN A 1 272 ? 11.797 -18.931 5.150 1.00 97.19 272 ASN A CA 1
ATOM 2173 C C . ASN A 1 272 ? 12.368 -18.186 6.370 1.00 97.19 272 ASN A C 1
ATOM 2175 O O . ASN A 1 272 ? 11.775 -17.243 6.892 1.00 97.19 272 ASN A O 1
ATOM 2179 N N . THR A 1 273 ? 13.523 -18.635 6.862 1.00 95.88 273 THR A N 1
ATOM 2180 C CA . THR A 1 273 ? 14.124 -18.154 8.122 1.00 95.88 273 THR A CA 1
ATOM 2181 C C . THR A 1 273 ? 14.579 -16.694 8.072 1.00 95.88 273 THR A C 1
ATOM 2183 O O . THR A 1 273 ? 14.759 -16.081 9.119 1.00 95.88 273 THR A O 1
ATOM 2186 N N . LYS A 1 274 ? 14.728 -16.132 6.864 1.00 97.25 274 LYS A N 1
ATOM 2187 C CA . LYS A 1 274 ? 15.081 -14.728 6.607 1.00 97.25 274 LYS A CA 1
ATOM 2188 C C . LYS A 1 274 ? 13.894 -13.796 6.391 1.00 97.25 274 LYS A C 1
ATOM 2190 O O . LYS A 1 274 ? 14.101 -12.634 6.066 1.00 97.25 274 LYS A O 1
ATOM 2195 N N . LEU A 1 275 ? 12.668 -14.277 6.583 1.00 97.56 275 LEU A N 1
ATOM 2196 C CA . LEU A 1 275 ? 11.475 -13.474 6.352 1.00 97.56 275 LEU A CA 1
ATOM 2197 C C . LEU A 1 275 ? 11.401 -12.307 7.345 1.00 97.56 275 LEU A C 1
ATOM 2199 O O . LEU A 1 275 ? 11.285 -12.520 8.548 1.00 97.56 275 LEU A O 1
ATOM 2203 N N . GLU A 1 276 ? 11.424 -11.080 6.830 1.00 92.19 276 GLU A N 1
ATOM 2204 C CA . GLU A 1 276 ? 11.346 -9.838 7.605 1.00 92.19 276 GLU A CA 1
ATOM 2205 C C . GLU A 1 276 ? 9.933 -9.241 7.590 1.00 92.19 276 GLU A C 1
ATOM 2207 O O . GLU A 1 276 ? 9.507 -8.609 8.560 1.00 92.19 276 GLU A O 1
ATOM 2212 N N . SER A 1 277 ? 9.181 -9.437 6.503 1.00 87.62 277 SER A N 1
ATOM 2213 C CA . SER A 1 277 ? 7.827 -8.896 6.360 1.00 87.62 277 SER A CA 1
ATOM 2214 C C . SER A 1 277 ? 6.868 -9.891 5.729 1.00 87.62 277 SER A C 1
ATOM 2216 O O . SER A 1 277 ? 7.144 -10.463 4.670 1.00 87.62 277 SER A O 1
ATOM 2218 N N . LEU A 1 278 ? 5.705 -10.028 6.361 1.00 93.25 278 LEU A N 1
ATOM 2219 C CA . LEU A 1 278 ? 4.595 -10.831 5.878 1.00 93.25 278 LEU A CA 1
ATOM 2220 C C . LEU A 1 278 ? 3.302 -10.017 5.885 1.00 93.25 278 LEU A C 1
ATOM 2222 O O . LEU A 1 278 ? 2.864 -9.528 6.931 1.00 93.25 278 LEU A O 1
ATOM 2226 N N . SER A 1 279 ? 2.652 -9.935 4.726 1.00 87.69 279 SER A N 1
ATOM 2227 C CA . SER A 1 279 ? 1.329 -9.325 4.599 1.00 87.69 279 SER A CA 1
ATOM 2228 C C . SER A 1 279 ? 0.333 -10.283 3.955 1.00 87.69 279 SER A C 1
ATOM 2230 O O . SER A 1 279 ? 0.523 -10.728 2.823 1.00 87.69 279 SER A O 1
ATOM 2232 N N . ILE A 1 280 ? -0.742 -10.585 4.682 1.00 91.88 280 ILE A N 1
ATOM 2233 C CA . ILE A 1 280 ? -1.871 -11.430 4.251 1.00 91.88 280 ILE A CA 1
ATOM 2234 C C . ILE A 1 280 ? -3.190 -10.695 4.541 1.00 91.88 280 ILE A C 1
ATOM 2236 O O . ILE A 1 280 ? -4.214 -11.278 4.896 1.00 91.88 280 ILE A O 1
ATOM 2240 N N . ALA A 1 281 ? -3.163 -9.367 4.436 1.00 81.19 281 ALA A N 1
ATOM 2241 C CA . ALA A 1 281 ? -4.343 -8.536 4.629 1.00 81.19 281 ALA A CA 1
ATOM 2242 C C . ALA A 1 281 ? -5.417 -8.816 3.563 1.00 81.19 281 ALA A C 1
ATOM 2244 O O . ALA A 1 281 ? -5.098 -9.281 2.468 1.00 81.19 281 ALA A O 1
ATOM 2245 N N . TYR A 1 282 ? -6.676 -8.491 3.853 1.00 86.25 282 TYR A N 1
ATOM 2246 C CA . TYR A 1 282 ? -7.803 -8.632 2.924 1.00 86.25 282 TYR A CA 1
ATOM 2247 C C . TYR A 1 282 ? -7.946 -10.065 2.392 1.00 86.25 282 TYR A C 1
ATOM 2249 O O . TYR A 1 282 ? -8.045 -10.291 1.195 1.00 86.25 282 TYR A O 1
ATOM 2257 N N . ASN A 1 283 ? -7.912 -11.045 3.287 1.00 88.62 283 ASN A N 1
ATOM 2258 C CA . ASN A 1 283 ? -8.178 -12.447 2.971 1.00 88.62 283 ASN A CA 1
ATOM 2259 C C . ASN A 1 283 ? -9.364 -12.938 3.818 1.00 88.62 283 ASN A C 1
ATOM 2261 O O . ASN A 1 283 ? -10.106 -12.143 4.399 1.00 88.62 283 ASN A O 1
ATOM 2265 N N . GLN A 1 284 ? -9.581 -14.248 3.867 1.00 97.12 284 GLN A N 1
ATOM 2266 C CA . GLN A 1 284 ? -10.698 -14.877 4.572 1.00 97.12 284 GLN A CA 1
ATOM 2267 C C . GLN A 1 284 ? -10.204 -15.757 5.729 1.00 97.12 284 GLN A C 1
ATOM 2269 O O . GLN A 1 284 ? -10.869 -16.718 6.101 1.00 97.12 284 GLN A O 1
ATOM 2274 N N . LEU A 1 285 ? -9.034 -15.446 6.306 1.00 97.50 285 LEU A N 1
ATOM 2275 C CA . LEU A 1 285 ? -8.425 -16.273 7.349 1.00 97.50 285 LEU A CA 1
ATOM 2276 C C . LEU A 1 285 ? -9.288 -16.297 8.612 1.00 97.50 285 LEU A C 1
ATOM 2278 O O . LEU A 1 285 ? -9.560 -15.245 9.186 1.00 97.50 285 LEU A O 1
ATOM 2282 N N . GLU A 1 286 ? -9.669 -17.486 9.077 1.00 95.00 286 GLU A N 1
ATOM 2283 C CA . GLU A 1 286 ? -10.506 -17.656 10.280 1.00 95.00 286 GLU A CA 1
ATOM 2284 C C . GLU A 1 286 ? -9.697 -17.846 11.573 1.00 95.00 286 GLU A C 1
ATOM 2286 O O . GLU A 1 286 ? -10.141 -17.476 12.666 1.00 95.00 286 GLU A O 1
ATOM 2291 N N . TYR A 1 287 ? -8.501 -18.426 11.463 1.00 94.69 287 TYR A N 1
ATOM 2292 C CA . TYR A 1 287 ? -7.602 -18.691 12.584 1.00 94.69 287 TYR A CA 1
ATOM 2293 C C . TYR A 1 287 ? -6.140 -18.767 12.123 1.00 94.69 287 TYR A C 1
ATOM 2295 O O . TYR A 1 287 ? -5.845 -18.946 10.940 1.00 94.69 287 TYR A O 1
ATOM 2303 N N . LEU A 1 288 ? -5.222 -18.661 13.085 1.00 94.88 288 LEU A N 1
ATOM 2304 C CA . LEU A 1 288 ? -3.801 -18.973 12.920 1.00 94.88 288 LEU A CA 1
ATOM 2305 C C . LEU A 1 288 ? -3.450 -20.171 13.800 1.00 94.88 288 LEU A C 1
ATOM 2307 O O . LEU A 1 288 ? -3.983 -20.315 14.900 1.00 94.88 288 LEU A O 1
ATOM 2311 N N . GLN A 1 289 ? -2.569 -21.038 13.312 1.00 91.81 289 GLN A N 1
ATOM 2312 C CA . GLN A 1 289 ? -2.144 -22.227 14.046 1.00 91.81 289 GLN A CA 1
ATOM 2313 C C . GLN A 1 289 ? -1.042 -21.886 15.052 1.00 91.81 289 GLN A C 1
ATOM 2315 O O . GLN A 1 289 ? -0.318 -20.896 14.902 1.00 91.81 289 GLN A O 1
ATOM 2320 N N . ASN A 1 290 ? -0.887 -22.729 16.071 1.00 89.94 290 ASN A N 1
ATOM 2321 C CA . ASN A 1 290 ? 0.272 -22.663 16.955 1.00 89.94 290 ASN A CA 1
ATOM 2322 C C . ASN A 1 290 ? 1.559 -22.755 16.127 1.00 89.94 290 ASN A C 1
ATOM 2324 O O . ASN A 1 290 ? 1.587 -23.423 15.094 1.00 89.94 290 ASN A O 1
ATOM 2328 N N . ASP A 1 291 ? 2.605 -22.062 16.572 1.00 89.75 291 ASP A N 1
ATOM 2329 C CA . ASP A 1 291 ? 3.937 -22.126 15.957 1.00 89.75 291 ASP A CA 1
ATOM 2330 C C . ASP A 1 291 ? 3.996 -21.661 14.485 1.00 89.75 291 ASP A C 1
ATOM 2332 O O . ASP A 1 291 ? 4.997 -21.891 13.809 1.00 89.75 291 ASP A O 1
ATOM 2336 N N . THR A 1 292 ? 2.972 -20.939 13.995 1.00 93.25 292 THR A N 1
ATOM 2337 C CA . THR A 1 292 ? 2.918 -20.415 12.609 1.00 93.25 292 THR A CA 1
ATOM 2338 C C . THR A 1 292 ? 4.193 -19.649 12.219 1.00 93.25 292 THR A C 1
ATOM 2340 O O . THR A 1 292 ? 4.625 -19.745 11.073 1.00 93.25 292 THR A O 1
ATOM 2343 N N . PHE A 1 293 ? 4.808 -18.921 13.161 1.00 94.75 293 PHE A N 1
ATOM 2344 C CA . PHE A 1 293 ? 6.021 -18.119 12.938 1.00 94.75 293 PHE A CA 1
ATOM 2345 C C . PHE A 1 293 ? 7.257 -18.624 13.696 1.00 94.75 293 PHE A C 1
ATOM 2347 O O . PHE A 1 293 ? 8.236 -17.890 13.830 1.00 94.75 293 PHE A O 1
ATOM 2354 N N . PHE A 1 294 ? 7.238 -19.863 14.199 1.00 92.94 294 PHE A N 1
ATOM 2355 C CA . PHE A 1 294 ? 8.278 -20.386 15.097 1.00 92.94 294 PHE A CA 1
ATOM 2356 C C . PHE A 1 294 ? 9.699 -20.308 14.510 1.00 92.94 294 PHE A C 1
ATOM 2358 O O . PHE A 1 294 ? 10.658 -20.036 15.227 1.00 92.94 294 PHE A O 1
ATOM 2365 N N . TYR A 1 295 ? 9.836 -20.498 13.193 1.00 94.44 295 TYR A N 1
ATOM 2366 C CA . TYR A 1 295 ? 11.126 -20.485 12.492 1.00 94.44 295 TYR A CA 1
ATOM 2367 C C . TYR A 1 295 ? 11.501 -19.123 11.883 1.00 94.44 295 TYR A C 1
ATOM 2369 O O . TYR A 1 295 ? 12.568 -18.992 11.282 1.00 94.44 295 TYR A O 1
ATOM 2377 N N . ASN A 1 296 ? 10.653 -18.100 12.018 1.00 96.06 296 ASN A N 1
ATOM 2378 C CA . ASN A 1 296 ? 10.800 -16.817 11.322 1.00 96.06 296 ASN A CA 1
ATOM 2379 C C . ASN A 1 296 ? 11.263 -15.703 12.280 1.00 96.06 296 ASN A C 1
ATOM 2381 O O . ASN A 1 296 ? 10.645 -14.645 12.365 1.00 96.06 296 ASN A O 1
ATOM 2385 N N . ALA A 1 297 ? 12.350 -15.943 13.022 1.00 95.25 297 ALA A N 1
ATOM 2386 C CA . ALA A 1 297 ? 12.842 -15.046 14.079 1.00 95.25 297 ALA A CA 1
ATOM 2387 C C . ALA A 1 297 ? 13.216 -13.626 13.595 1.00 95.25 297 ALA A C 1
ATOM 2389 O O . ALA A 1 297 ? 13.173 -12.678 14.386 1.00 95.25 297 ALA A O 1
ATOM 2390 N N . ASP A 1 298 ? 13.541 -13.480 12.306 1.00 95.88 298 ASP A N 1
ATOM 2391 C CA . ASP A 1 298 ? 13.897 -12.207 11.670 1.00 95.88 298 ASP A CA 1
ATOM 2392 C C . ASP A 1 298 ? 12.655 -11.346 11.320 1.00 95.88 298 ASP A C 1
ATOM 2394 O O . ASP A 1 298 ? 12.816 -10.194 10.912 1.00 95.88 298 ASP A O 1
ATOM 2398 N N . LEU A 1 299 ? 11.421 -11.837 11.542 1.00 95.75 299 LEU A N 1
ATOM 2399 C CA . LEU A 1 299 ? 10.187 -11.088 11.264 1.00 95.75 299 LEU A CA 1
ATOM 2400 C C . LEU A 1 299 ? 10.128 -9.771 12.043 1.00 95.75 299 LEU A C 1
ATOM 2402 O O . LEU A 1 299 ? 10.180 -9.729 13.274 1.00 95.75 299 LEU A O 1
ATOM 2406 N N . GLN A 1 300 ? 9.919 -8.691 11.299 1.00 88.94 300 GLN A N 1
ATOM 2407 C CA . GLN A 1 300 ? 9.775 -7.327 11.794 1.00 88.94 300 GLN A CA 1
ATOM 2408 C C . GLN A 1 300 ? 8.341 -6.819 11.636 1.00 88.94 300 GLN A C 1
ATOM 2410 O O . GLN A 1 300 ? 7.879 -6.017 12.450 1.00 88.94 300 GLN A O 1
ATOM 2415 N N . ILE A 1 301 ? 7.631 -7.260 10.597 1.00 81.38 301 ILE A N 1
ATOM 2416 C CA . ILE A 1 301 ? 6.307 -6.743 10.243 1.00 81.38 301 ILE A CA 1
ATOM 2417 C C . ILE A 1 301 ? 5.367 -7.905 9.924 1.00 81.38 301 ILE A C 1
ATOM 2419 O O . ILE A 1 301 ? 5.641 -8.701 9.027 1.00 81.38 301 ILE A O 1
ATOM 2423 N N . ILE A 1 302 ? 4.233 -7.959 10.626 1.00 89.19 302 ILE A N 1
ATOM 2424 C CA . ILE A 1 302 ? 3.127 -8.869 10.304 1.00 89.19 302 ILE A CA 1
ATOM 2425 C C . ILE A 1 302 ? 1.814 -8.099 10.147 1.00 89.19 302 ILE A C 1
ATOM 2427 O O . ILE A 1 302 ? 1.422 -7.319 11.022 1.00 89.19 302 ILE A O 1
ATOM 2431 N N . ILE A 1 303 ? 1.136 -8.315 9.016 1.00 80.81 303 ILE A N 1
ATOM 2432 C CA . ILE A 1 303 ? -0.092 -7.601 8.648 1.00 80.81 303 ILE A CA 1
ATOM 2433 C C . ILE A 1 303 ? -1.180 -8.592 8.236 1.00 80.81 303 ILE A C 1
ATOM 2435 O O . ILE A 1 303 ? -1.073 -9.284 7.227 1.00 80.81 303 ILE A O 1
ATOM 2439 N N . PHE A 1 304 ? -2.258 -8.601 9.013 1.00 90.50 304 PHE A N 1
ATOM 2440 C CA . PHE A 1 304 ? -3.427 -9.471 8.881 1.00 90.50 304 PHE A CA 1
ATOM 2441 C C . PHE A 1 304 ? -4.737 -8.665 8.870 1.00 90.50 304 PHE A C 1
ATOM 2443 O O . PHE A 1 304 ? -5.797 -9.191 9.210 1.00 90.50 304 PHE A O 1
ATOM 2450 N N . GLU A 1 305 ? -4.679 -7.380 8.498 1.00 83.06 305 GLU A N 1
ATOM 2451 C CA . GLU A 1 305 ? -5.858 -6.508 8.402 1.00 83.06 305 GLU A CA 1
ATOM 2452 C C . GLU A 1 305 ? -6.978 -7.146 7.570 1.00 83.06 305 GLU A C 1
ATOM 2454 O O . GLU A 1 305 ? -6.710 -7.778 6.552 1.00 83.06 305 GLU A O 1
ATOM 2459 N N . ASN A 1 306 ? -8.232 -6.934 7.973 1.00 83.88 306 ASN A N 1
ATOM 2460 C CA . ASN A 1 306 ? -9.416 -7.309 7.201 1.00 83.88 306 ASN A CA 1
ATOM 2461 C C . ASN A 1 306 ? -9.444 -8.803 6.835 1.00 83.88 306 ASN A C 1
ATOM 2463 O O . ASN A 1 306 ? -9.479 -9.169 5.663 1.00 83.88 306 ASN A O 1
ATOM 2467 N N . ASN A 1 307 ? -9.399 -9.645 7.867 1.00 89.56 307 ASN A N 1
ATOM 2468 C CA . ASN A 1 307 ? -9.604 -11.092 7.803 1.00 89.56 307 ASN A CA 1
ATOM 2469 C C . ASN A 1 307 ? -10.775 -11.486 8.731 1.00 89.56 307 ASN A C 1
ATOM 2471 O O . ASN A 1 307 ? -11.504 -10.634 9.242 1.00 89.56 307 ASN A O 1
ATOM 2475 N N . LEU A 1 308 ? -10.990 -12.783 8.951 1.00 95.81 308 LEU A N 1
ATOM 2476 C CA . LEU A 1 308 ? -12.073 -13.322 9.781 1.00 95.81 308 LEU A CA 1
ATOM 2477 C C . LEU A 1 308 ? -11.565 -13.896 11.116 1.00 95.81 308 LEU A C 1
ATOM 2479 O O . LEU A 1 308 ? -12.274 -14.677 11.751 1.00 95.81 308 LEU A O 1
ATOM 2483 N N . ILE A 1 309 ? -10.366 -13.501 11.560 1.00 97.25 309 ILE A N 1
ATOM 2484 C CA . ILE A 1 309 ? -9.668 -14.140 12.681 1.00 97.25 309 ILE A CA 1
ATOM 2485 C C . ILE A 1 309 ? -10.402 -13.870 13.995 1.00 97.25 309 ILE A C 1
ATOM 2487 O O . ILE A 1 309 ? -10.639 -12.716 14.356 1.00 97.25 309 ILE A O 1
ATOM 2491 N N . THR A 1 310 ? -10.739 -14.933 14.728 1.00 94.94 310 THR A N 1
ATOM 2492 C CA . THR A 1 310 ? -11.518 -14.853 15.983 1.00 94.94 310 THR A CA 1
ATOM 2493 C C . THR A 1 310 ? -10.663 -14.889 17.255 1.00 94.94 310 THR A C 1
ATOM 2495 O O . THR A 1 310 ? -11.036 -14.310 18.284 1.00 94.94 310 THR A O 1
ATOM 2498 N N . SER A 1 311 ? -9.500 -15.537 17.188 1.00 94.62 311 SER A N 1
ATOM 2499 C CA . SER A 1 311 ? -8.530 -15.658 18.277 1.00 94.62 311 SER A CA 1
ATOM 2500 C C . SER A 1 311 ? -7.102 -15.798 17.737 1.00 94.62 311 SER A C 1
ATOM 2502 O O . SER A 1 311 ? -6.890 -16.173 16.584 1.00 94.62 311 SER A O 1
ATOM 2504 N N . LEU A 1 312 ? -6.117 -15.472 18.579 1.00 95.69 312 LEU A N 1
ATOM 2505 C CA . LEU A 1 312 ? -4.691 -15.660 18.294 1.00 95.69 312 LEU A CA 1
ATOM 2506 C C . LEU A 1 312 ? -4.119 -16.739 19.227 1.00 95.69 312 LEU A C 1
ATOM 2508 O O . LEU A 1 312 ? -4.482 -16.743 20.408 1.00 95.69 312 LEU A O 1
ATOM 2512 N N . PRO A 1 313 ? -3.223 -17.620 18.746 1.00 94.69 313 PRO A N 1
ATOM 2513 C CA . PRO A 1 313 ? -2.566 -18.604 19.599 1.00 94.69 313 PRO A CA 1
ATOM 2514 C C . PRO A 1 313 ? -1.576 -17.928 20.559 1.00 94.69 313 PRO A C 1
ATOM 2516 O O . PRO A 1 313 ? -0.978 -16.901 20.234 1.00 94.69 313 PRO A O 1
ATOM 2519 N N . GLU A 1 314 ? -1.390 -18.490 21.758 1.00 91.88 314 GLU A N 1
ATOM 2520 C CA . GLU A 1 314 ? -0.556 -17.862 22.798 1.00 91.88 314 GLU A CA 1
ATOM 2521 C C . GLU A 1 314 ? 0.916 -17.737 22.390 1.00 91.88 314 GLU A C 1
ATOM 2523 O O . GLU A 1 314 ? 1.564 -16.745 22.717 1.00 91.88 314 GLU A O 1
ATOM 2528 N N . ASN A 1 315 ? 1.430 -18.723 21.655 1.00 91.31 315 ASN A N 1
ATOM 2529 C CA . ASN A 1 315 ? 2.813 -18.800 21.187 1.00 91.31 315 ASN A CA 1
ATOM 2530 C C . ASN A 1 315 ? 3.046 -18.125 19.825 1.00 91.31 315 ASN A C 1
ATOM 2532 O O . ASN A 1 315 ? 4.120 -18.287 19.253 1.00 91.31 315 ASN A O 1
ATOM 2536 N N . LEU A 1 316 ? 2.079 -17.362 19.293 1.00 93.38 316 LEU A N 1
ATOM 2537 C CA . LEU A 1 316 ? 2.173 -16.792 17.940 1.00 93.38 316 LEU A CA 1
ATOM 2538 C C . LEU A 1 316 ? 3.462 -15.992 17.714 1.00 93.38 316 LEU A C 1
ATOM 2540 O O . LEU A 1 316 ? 4.034 -16.031 16.631 1.00 93.38 316 LEU A O 1
ATOM 2544 N N . THR A 1 317 ? 3.895 -15.243 18.729 1.00 91.88 317 THR A N 1
ATOM 2545 C CA . THR A 1 317 ? 5.067 -14.362 18.650 1.00 91.88 317 THR A CA 1
ATOM 2546 C C . THR A 1 317 ? 6.261 -14.876 19.454 1.00 91.88 317 THR A C 1
ATOM 2548 O O . THR A 1 317 ? 7.157 -14.096 19.794 1.00 91.88 317 THR A O 1
ATOM 2551 N N . ASP A 1 318 ? 6.278 -16.152 19.835 1.00 91.12 318 ASP A N 1
ATOM 2552 C CA . ASP A 1 318 ? 7.438 -16.735 20.510 1.00 91.12 318 ASP A CA 1
ATOM 2553 C C . ASP A 1 318 ? 8.666 -16.653 19.583 1.00 91.12 318 ASP A C 1
ATOM 2555 O O . ASP A 1 318 ? 8.570 -16.867 18.381 1.00 91.12 318 ASP A O 1
ATOM 2559 N N . GLY A 1 319 ? 9.815 -16.235 20.122 1.00 88.12 319 GLY A N 1
ATOM 2560 C CA . GLY A 1 319 ? 11.050 -16.048 19.344 1.00 88.12 319 GLY A CA 1
ATOM 2561 C C . GLY A 1 319 ? 11.123 -14.790 18.460 1.00 88.12 319 GLY A C 1
ATOM 2562 O O . GLY A 1 319 ? 12.222 -14.423 18.047 1.00 88.12 319 GLY A O 1
ATOM 2563 N N . LEU A 1 320 ? 10.015 -14.072 18.223 1.00 93.44 320 LEU A N 1
ATOM 2564 C CA . LEU A 1 320 ? 9.976 -12.881 17.353 1.00 93.44 320 LEU A CA 1
ATOM 2565 C C . LEU A 1 320 ? 10.521 -11.613 18.040 1.00 93.44 320 LEU A C 1
ATOM 2567 O O . LEU A 1 320 ? 9.784 -10.666 18.327 1.00 93.44 320 LEU A O 1
ATOM 2571 N N . ASN A 1 321 ? 11.817 -11.591 18.348 1.00 91.00 321 ASN A N 1
ATOM 2572 C CA . ASN A 1 321 ? 12.466 -10.483 19.067 1.00 91.00 321 ASN A CA 1
ATOM 2573 C C . ASN A 1 321 ? 12.657 -9.225 18.204 1.00 91.00 321 ASN A C 1
ATOM 2575 O O . ASN A 1 321 ? 12.705 -8.114 18.738 1.00 91.00 321 ASN A O 1
ATOM 2579 N N . SER A 1 322 ? 12.728 -9.397 16.882 1.00 92.12 322 SER A N 1
ATOM 2580 C CA . SER A 1 322 ? 12.862 -8.318 15.897 1.00 92.12 322 SER A CA 1
ATOM 2581 C C . SER A 1 322 ? 11.526 -7.668 15.522 1.00 92.12 322 SER A C 1
ATOM 2583 O O . SER A 1 322 ? 11.524 -6.667 14.807 1.00 92.12 322 SER A O 1
ATOM 2585 N N . LEU A 1 323 ? 10.397 -8.188 16.025 1.00 92.56 323 LEU A N 1
ATOM 2586 C CA . LEU A 1 323 ? 9.061 -7.730 15.653 1.00 92.56 323 LEU A CA 1
ATOM 2587 C C . LEU A 1 323 ? 8.852 -6.263 16.039 1.00 92.56 323 LEU A C 1
ATOM 2589 O O . LEU A 1 323 ? 8.919 -5.910 17.214 1.00 92.56 323 LEU A O 1
ATOM 2593 N N . GLN A 1 324 ? 8.568 -5.420 15.048 1.00 82.25 324 GLN A N 1
ATOM 2594 C CA . GLN A 1 324 ? 8.350 -3.981 15.194 1.00 82.25 324 GLN A CA 1
ATOM 2595 C C . GLN A 1 324 ? 6.882 -3.590 15.048 1.00 82.25 324 GLN A C 1
ATOM 2597 O O . GLN A 1 324 ? 6.424 -2.681 15.750 1.00 82.25 324 GLN A O 1
ATOM 2602 N N . ILE A 1 325 ? 6.157 -4.250 14.141 1.00 77.75 325 ILE A N 1
ATOM 2603 C CA . ILE A 1 325 ? 4.771 -3.924 13.800 1.00 77.75 325 ILE A CA 1
ATOM 2604 C C . ILE A 1 325 ? 3.928 -5.196 13.794 1.00 77.75 325 ILE A C 1
ATOM 2606 O O . ILE A 1 325 ? 4.226 -6.148 13.074 1.00 77.75 325 ILE A O 1
ATOM 2610 N N . ILE A 1 326 ? 2.837 -5.165 14.557 1.00 87.06 326 ILE A N 1
ATOM 2611 C CA . ILE A 1 326 ? 1.788 -6.186 14.536 1.00 87.06 326 ILE A CA 1
ATOM 2612 C C . ILE A 1 326 ? 0.450 -5.536 14.187 1.00 87.06 326 ILE A C 1
ATOM 2614 O O . ILE A 1 326 ? 0.019 -4.581 14.841 1.00 87.06 326 ILE A O 1
ATOM 2618 N N . SER A 1 327 ? -0.201 -6.035 13.138 1.00 81.44 327 SER A N 1
ATOM 2619 C CA . SER A 1 327 ? -1.436 -5.453 12.616 1.00 81.44 327 SER A CA 1
ATOM 2620 C C . SER A 1 327 ? -2.512 -6.510 12.392 1.00 81.44 327 SER A C 1
ATOM 2622 O O . SER A 1 327 ? -2.377 -7.359 11.517 1.00 81.44 327 SER A O 1
ATOM 2624 N N . PHE A 1 328 ? -3.594 -6.429 13.166 1.00 89.56 328 PHE A N 1
ATOM 2625 C CA . PHE A 1 328 ? -4.810 -7.236 13.030 1.00 89.56 328 PHE A CA 1
ATOM 2626 C C . PHE A 1 328 ? -6.107 -6.395 13.026 1.00 89.56 328 PHE A C 1
ATOM 2628 O O . PHE A 1 328 ? -7.120 -6.852 13.567 1.00 89.56 328 PHE A O 1
ATOM 2635 N N . PRO A 1 329 ? -6.157 -5.165 12.476 1.00 74.44 329 PRO A N 1
ATOM 2636 C CA . PRO A 1 329 ? -7.400 -4.412 12.479 1.00 74.44 329 PRO A CA 1
ATOM 2637 C C . PRO A 1 329 ? -8.454 -5.072 11.580 1.00 74.44 329 PRO A C 1
ATOM 2639 O O . PRO A 1 329 ? -8.115 -5.852 10.689 1.00 74.44 329 PRO A O 1
ATOM 2642 N N . ARG A 1 330 ? -9.733 -4.755 11.796 1.00 77.06 330 ARG A N 1
ATOM 2643 C CA . ARG A 1 330 ? -10.859 -5.290 10.999 1.00 77.06 330 ARG A CA 1
ATOM 2644 C C . ARG A 1 330 ? -10.902 -6.823 11.002 1.00 77.06 330 ARG A C 1
ATOM 2646 O O . ARG A 1 330 ? -11.063 -7.446 9.962 1.00 77.06 330 ARG A O 1
ATOM 2653 N N . ASN A 1 331 ? -10.719 -7.429 12.168 1.00 86.00 331 ASN A N 1
ATOM 2654 C CA . ASN A 1 331 ? -10.888 -8.867 12.374 1.00 86.00 331 ASN A CA 1
ATOM 2655 C C . ASN A 1 331 ? -12.061 -9.114 13.338 1.00 86.00 331 ASN A C 1
ATOM 2657 O O . ASN A 1 331 ? -12.852 -8.215 13.630 1.00 86.00 331 ASN A O 1
ATOM 2661 N N . LYS A 1 332 ? -12.206 -10.346 13.826 1.00 93.38 332 LYS A N 1
ATOM 2662 C CA . LYS A 1 332 ? -13.239 -10.744 14.790 1.00 93.38 332 LYS A CA 1
ATOM 2663 C C . LYS A 1 332 ? -12.636 -11.098 16.153 1.00 93.38 332 LYS A C 1
ATOM 2665 O O . LYS A 1 332 ? -13.217 -11.892 16.894 1.00 93.38 332 LYS A O 1
ATOM 2670 N N . LEU A 1 333 ? -11.469 -10.538 16.492 1.00 94.06 333 LEU A N 1
ATOM 2671 C CA . LEU A 1 333 ? -10.738 -10.905 17.703 1.00 94.06 333 LEU A CA 1
ATOM 2672 C C . LEU A 1 333 ? -11.549 -10.551 18.946 1.00 94.06 333 LEU A C 1
ATOM 2674 O O . LEU A 1 333 ? -11.882 -9.389 19.158 1.00 94.06 333 LEU A O 1
ATOM 2678 N N . SER A 1 334 ? -11.825 -11.544 19.788 1.00 90.94 334 SER A N 1
ATOM 2679 C CA . SER A 1 334 ? -12.502 -11.340 21.080 1.00 90.94 334 SER A CA 1
ATOM 2680 C C . SER A 1 334 ? -11.528 -11.124 22.241 1.00 90.94 334 SER A C 1
ATOM 2682 O O . SER A 1 334 ? -11.859 -10.466 23.229 1.00 90.94 334 SER A O 1
ATOM 2684 N N . LYS A 1 335 ? -10.310 -11.664 22.118 1.00 88.75 335 LYS A N 1
ATOM 2685 C CA . LYS A 1 335 ? -9.211 -11.548 23.082 1.00 88.75 335 LYS A CA 1
ATOM 2686 C C . LYS A 1 335 ? -7.870 -11.559 22.350 1.00 88.75 335 LYS A C 1
ATOM 2688 O O . LYS A 1 335 ? -7.739 -12.193 21.306 1.00 88.75 335 LYS A O 1
ATOM 2693 N N . VAL A 1 336 ? -6.866 -10.917 22.946 1.00 90.69 336 VAL A N 1
ATOM 2694 C CA . VAL A 1 336 ? -5.456 -11.041 22.542 1.00 90.69 336 VAL A CA 1
ATOM 2695 C C . VAL A 1 336 ? -4.663 -11.604 23.725 1.00 90.69 336 VAL A C 1
ATOM 2697 O O . VAL A 1 336 ? -4.703 -10.991 24.797 1.00 90.69 336 VAL A O 1
ATOM 2700 N N . PRO A 1 337 ? -3.961 -12.745 23.579 1.00 91.19 337 PRO A N 1
ATOM 2701 C CA . PRO A 1 337 ? -3.136 -13.295 24.652 1.00 91.19 337 PRO A CA 1
ATOM 2702 C C . PRO A 1 337 ? -2.046 -12.313 25.093 1.00 91.19 337 PRO A C 1
ATOM 2704 O O . PRO A 1 337 ? -1.370 -11.710 24.263 1.00 91.19 337 PRO A O 1
ATOM 2707 N N . SER A 1 338 ? -1.817 -12.182 26.403 1.00 84.25 338 SER A N 1
ATOM 2708 C CA . SER A 1 338 ? -0.822 -11.232 26.929 1.00 84.25 338 SER A CA 1
ATOM 2709 C C . SER A 1 338 ? 0.612 -11.559 26.492 1.00 84.25 338 SER A C 1
ATOM 2711 O O . SER A 1 338 ? 1.428 -10.649 26.340 1.00 84.25 338 SER A O 1
ATOM 2713 N N . LYS A 1 339 ? 0.905 -12.841 26.226 1.00 87.62 339 LYS A N 1
ATOM 2714 C CA . LYS A 1 339 ? 2.206 -13.329 25.744 1.00 87.62 339 LYS A CA 1
ATOM 2715 C C . LYS A 1 339 ? 2.624 -12.709 24.403 1.00 87.62 339 LYS A C 1
ATOM 2717 O O . LYS A 1 339 ? 3.818 -12.544 24.174 1.00 87.62 339 LYS A O 1
ATOM 2722 N N . ILE A 1 340 ? 1.663 -12.252 23.590 1.00 89.75 340 ILE A N 1
ATOM 2723 C CA . ILE A 1 340 ? 1.916 -11.523 22.334 1.00 89.75 340 ILE A CA 1
ATOM 2724 C C . ILE A 1 340 ? 2.786 -10.276 22.557 1.00 89.75 340 ILE A C 1
ATOM 2726 O O . ILE A 1 340 ? 3.595 -9.907 21.708 1.00 89.75 340 ILE A O 1
ATOM 2730 N N . PHE A 1 341 ? 2.636 -9.629 23.715 1.00 84.56 341 PHE A N 1
ATOM 2731 C CA . PHE A 1 341 ? 3.336 -8.389 24.058 1.00 84.56 341 PHE A CA 1
ATOM 2732 C C . PHE A 1 341 ? 4.531 -8.611 24.997 1.00 84.56 341 PHE A C 1
ATOM 2734 O O . PHE A 1 341 ? 5.353 -7.713 25.183 1.00 84.56 341 PHE A O 1
ATOM 2741 N N . GLN A 1 342 ? 4.636 -9.791 25.612 1.00 84.62 342 GLN A N 1
ATOM 2742 C CA . GLN A 1 342 ? 5.679 -10.084 26.590 1.00 84.62 342 GLN A CA 1
ATOM 2743 C C . GLN A 1 342 ? 7.040 -10.258 25.912 1.00 84.62 342 GLN A C 1
ATOM 2745 O O . GLN A 1 342 ? 7.177 -10.976 24.919 1.00 84.62 342 GLN A O 1
ATOM 2750 N N . ASN A 1 343 ? 8.067 -9.635 26.500 1.00 83.19 343 ASN A N 1
ATOM 2751 C CA . ASN A 1 343 ? 9.459 -9.742 26.058 1.00 83.19 343 ASN A CA 1
ATOM 2752 C C . ASN A 1 343 ? 9.637 -9.410 24.568 1.00 83.19 343 ASN A C 1
ATOM 2754 O O . ASN A 1 343 ? 10.310 -10.127 23.829 1.00 83.19 343 ASN A O 1
ATOM 2758 N N . LYS A 1 344 ? 9.006 -8.320 24.119 1.00 86.88 344 LYS A N 1
ATOM 2759 C CA . LYS A 1 344 ? 9.118 -7.814 22.748 1.00 86.88 344 LYS A CA 1
ATOM 2760 C C . LYS A 1 344 ? 9.874 -6.486 22.726 1.00 86.88 344 LYS A C 1
ATOM 2762 O O . LYS A 1 344 ? 9.236 -5.443 22.727 1.00 86.88 344 LYS A O 1
ATOM 2767 N N . PRO A 1 345 ? 11.221 -6.493 22.730 1.00 85.56 345 PRO A N 1
ATOM 2768 C CA . PRO A 1 345 ? 12.014 -5.270 22.894 1.00 85.56 345 PRO A CA 1
ATOM 2769 C C . PRO A 1 345 ? 11.901 -4.298 21.709 1.00 85.56 345 PRO A C 1
ATOM 2771 O O . PRO A 1 345 ? 12.046 -3.091 21.895 1.00 85.56 345 PRO A O 1
ATOM 2774 N N . SER A 1 346 ? 11.619 -4.807 20.507 1.00 86.06 346 SER A N 1
ATOM 2775 C CA . SER A 1 346 ? 11.536 -4.005 19.280 1.00 86.06 346 SER A CA 1
ATOM 2776 C C . SER A 1 346 ? 10.118 -3.586 18.892 1.00 86.06 346 SER A C 1
ATOM 2778 O O . SER A 1 346 ? 9.971 -2.804 17.952 1.00 86.06 346 SER A O 1
ATOM 2780 N N . LEU A 1 347 ? 9.081 -4.056 19.599 1.00 84.25 347 LEU A N 1
ATOM 2781 C CA . LEU A 1 347 ? 7.687 -3.858 19.195 1.00 84.25 347 LEU A CA 1
ATOM 2782 C C . LEU A 1 347 ? 7.265 -2.411 19.428 1.00 84.25 347 LEU A C 1
ATOM 2784 O O . LEU A 1 347 ? 7.118 -1.983 20.570 1.00 84.25 347 LEU A O 1
ATOM 2788 N N . LYS A 1 348 ? 7.063 -1.656 18.347 1.00 75.12 348 LYS A N 1
ATOM 2789 C CA . LYS A 1 348 ? 6.776 -0.215 18.379 1.00 75.12 348 LYS A CA 1
ATOM 2790 C C . LYS A 1 348 ? 5.315 0.092 18.089 1.00 75.12 348 LYS A C 1
ATOM 2792 O O . LYS A 1 348 ? 4.785 1.042 18.663 1.00 75.12 348 LYS A O 1
ATOM 2797 N N . ILE A 1 349 ? 4.684 -0.652 17.183 1.00 67.69 349 ILE A N 1
ATOM 2798 C CA . ILE A 1 349 ? 3.367 -0.304 16.643 1.00 67.69 349 ILE A CA 1
ATOM 2799 C C . ILE A 1 349 ? 2.432 -1.510 16.706 1.00 67.69 349 ILE A C 1
ATOM 2801 O O . ILE A 1 349 ? 2.758 -2.590 16.213 1.00 67.69 349 ILE A O 1
ATOM 2805 N N . VAL A 1 350 ? 1.258 -1.302 17.298 1.00 77.69 350 VAL A N 1
ATOM 2806 C CA . VAL A 1 350 ? 0.213 -2.316 17.452 1.00 77.69 350 VAL A CA 1
ATOM 2807 C C . VAL A 1 350 ? -1.111 -1.780 16.909 1.00 77.69 350 VAL A C 1
ATOM 2809 O O . VAL A 1 350 ? -1.644 -0.791 17.418 1.00 77.69 350 VAL A O 1
ATOM 2812 N N . PHE A 1 351 ? -1.669 -2.459 15.906 1.00 72.25 351 PHE A N 1
ATOM 2813 C CA . PHE A 1 351 ? -2.985 -2.156 15.340 1.00 72.25 351 PHE A CA 1
ATOM 2814 C C . PHE A 1 351 ? -3.974 -3.288 15.633 1.00 72.25 351 PHE A C 1
ATOM 2816 O O . PHE A 1 351 ? -3.821 -4.405 15.147 1.00 72.25 351 PHE A O 1
ATOM 2823 N N . LEU A 1 352 ? -5.006 -2.986 16.417 1.00 80.25 352 LEU A N 1
ATOM 2824 C CA . LEU A 1 352 ? -6.061 -3.913 16.849 1.00 80.25 352 LEU A CA 1
ATOM 2825 C C . LEU A 1 352 ? -7.465 -3.297 16.717 1.00 80.25 352 LEU A C 1
ATOM 2827 O O . LEU A 1 352 ? -8.430 -3.827 17.266 1.00 80.25 352 LEU A O 1
ATOM 2831 N N . GLY A 1 353 ? -7.598 -2.163 16.023 1.00 64.81 353 GLY A N 1
ATOM 2832 C CA . GLY A 1 353 ? -8.883 -1.488 15.842 1.00 64.81 353 GLY A CA 1
ATOM 2833 C C . GLY A 1 353 ? -9.899 -2.324 15.055 1.00 64.81 353 GLY A C 1
ATOM 2834 O O . GLY A 1 353 ? -9.515 -3.203 14.292 1.00 64.81 353 GLY A O 1
ATOM 2835 N N . MET A 1 354 ? -11.193 -2.048 15.200 1.00 71.69 354 MET A N 1
ATOM 2836 C CA . MET A 1 354 ? -12.273 -2.750 14.489 1.00 71.69 354 MET A CA 1
ATOM 2837 C C . MET A 1 354 ? -12.260 -4.260 14.761 1.00 71.69 354 MET A C 1
ATOM 2839 O O . MET A 1 354 ? -12.181 -5.064 13.837 1.00 71.69 354 MET A O 1
ATOM 2843 N N . ASN A 1 355 ? -12.274 -4.632 16.038 1.00 80.56 355 ASN A N 1
ATOM 2844 C CA . ASN A 1 355 ? -12.339 -6.016 16.514 1.00 80.56 355 ASN A CA 1
ATOM 2845 C C . ASN A 1 355 ? -13.452 -6.150 17.571 1.00 80.56 355 ASN A C 1
ATOM 2847 O O . ASN A 1 355 ? -14.251 -5.238 17.764 1.00 80.56 355 ASN A O 1
ATOM 2851 N N . ASN A 1 356 ? -13.526 -7.288 18.261 1.00 85.75 356 ASN A N 1
ATOM 2852 C CA . ASN A 1 356 ? -14.520 -7.572 19.296 1.00 85.75 356 ASN A CA 1
ATOM 2853 C C . ASN A 1 356 ? -13.901 -7.654 20.706 1.00 85.75 356 ASN A C 1
ATOM 2855 O O . ASN A 1 356 ? -14.370 -8.417 21.553 1.00 85.75 356 ASN A O 1
ATOM 2859 N N . LEU A 1 357 ? -12.802 -6.929 20.954 1.00 78.81 357 LEU A N 1
ATOM 2860 C CA . LEU A 1 357 ? -12.032 -7.057 22.194 1.00 78.81 357 LEU A CA 1
ATOM 2861 C C . LEU A 1 357 ? -12.790 -6.450 23.373 1.00 78.81 357 LEU A C 1
ATOM 2863 O O . LEU A 1 357 ? -13.075 -5.256 23.361 1.00 78.81 357 LEU A O 1
ATOM 2867 N N . SER A 1 358 ? -13.041 -7.242 24.416 1.00 75.06 358 SER A N 1
ATOM 2868 C CA . SER A 1 358 ? -13.672 -6.772 25.662 1.00 75.06 358 SER A CA 1
ATOM 2869 C C . SER A 1 358 ? -12.673 -6.308 26.723 1.00 75.06 358 SER A C 1
ATOM 2871 O O . SER A 1 358 ? -12.989 -5.468 27.569 1.00 75.06 358 SER A O 1
ATOM 2873 N N . SER A 1 359 ? -11.446 -6.817 26.656 1.00 69.00 359 SER A N 1
ATOM 2874 C CA . SER A 1 359 ? -10.310 -6.400 27.471 1.00 69.00 359 SER A CA 1
ATOM 2875 C C . SER A 1 359 ? -9.003 -6.648 26.719 1.00 69.00 359 SER A C 1
ATOM 2877 O O . SER A 1 359 ? -8.959 -7.365 25.717 1.00 69.00 359 SER A O 1
ATOM 2879 N N . ILE A 1 360 ? -7.920 -6.041 27.199 1.00 72.44 360 ILE A N 1
ATOM 2880 C CA . ILE A 1 360 ? -6.581 -6.229 26.645 1.00 72.44 360 ILE A CA 1
ATOM 2881 C C . ILE A 1 360 ? -5.542 -6.139 27.767 1.00 72.44 360 ILE A C 1
ATOM 2883 O O . ILE A 1 360 ? -5.579 -5.235 28.604 1.00 72.44 360 ILE A O 1
ATOM 2887 N N . GLN A 1 361 ? -4.618 -7.098 27.784 1.00 73.25 361 GLN A N 1
ATOM 2888 C CA . GLN A 1 361 ? -3.546 -7.196 28.772 1.00 73.25 361 GLN A CA 1
ATOM 2889 C C . GLN A 1 361 ? -2.200 -7.062 28.066 1.00 73.25 361 GLN A C 1
ATOM 2891 O O . GLN A 1 361 ? -1.869 -7.877 27.211 1.00 73.25 361 GLN A O 1
ATOM 2896 N N . MET A 1 362 ? -1.421 -6.045 28.433 1.00 68.62 362 MET A N 1
ATOM 2897 C CA . MET A 1 362 ? -0.163 -5.697 27.752 1.00 68.62 362 MET A CA 1
ATOM 2898 C C . MET A 1 362 ? 1.049 -5.804 28.678 1.00 68.62 362 MET A C 1
ATOM 2900 O O . MET A 1 362 ? 1.979 -5.009 28.594 1.00 68.62 362 MET A O 1
ATOM 2904 N N . SER A 1 363 ? 1.029 -6.760 29.605 1.00 66.56 363 SER A N 1
ATOM 2905 C CA . SER A 1 363 ? 2.110 -6.963 30.570 1.00 66.56 363 SER A CA 1
ATOM 2906 C C . SER A 1 363 ? 3.475 -7.091 29.884 1.00 66.56 363 SER A C 1
ATOM 2908 O O . SER A 1 363 ? 3.663 -7.947 29.027 1.00 66.56 363 SER A O 1
ATOM 2910 N N . GLY A 1 364 ? 4.445 -6.271 30.302 1.00 63.69 364 GLY A N 1
ATOM 2911 C CA . GLY A 1 364 ? 5.851 -6.413 29.901 1.00 63.69 364 GLY A CA 1
ATOM 2912 C C . GLY A 1 364 ? 6.265 -5.681 28.621 1.00 63.69 364 GLY A C 1
ATOM 2913 O O . GLY A 1 364 ? 7.404 -5.844 28.191 1.00 63.69 364 GLY A O 1
ATOM 2914 N N . SER A 1 365 ? 5.402 -4.848 28.034 1.00 65.62 365 SER A N 1
ATOM 2915 C CA . SER A 1 365 ? 5.667 -4.228 26.732 1.00 65.62 365 SER A CA 1
ATOM 2916 C C . SER A 1 365 ? 6.044 -2.746 26.818 1.00 65.62 365 SER A C 1
ATOM 2918 O O . SER A 1 365 ? 5.215 -1.870 26.584 1.00 65.62 365 SER A O 1
ATOM 2920 N N . ARG A 1 366 ? 7.313 -2.451 27.131 1.00 68.81 366 ARG A N 1
ATOM 2921 C CA . ARG A 1 366 ? 7.820 -1.067 27.296 1.00 68.81 366 ARG A CA 1
ATOM 2922 C C . ARG A 1 366 ? 8.189 -0.343 25.997 1.00 68.81 366 ARG A C 1
ATOM 2924 O O . ARG A 1 366 ? 8.462 0.853 26.018 1.00 68.81 366 ARG A O 1
ATOM 2931 N N . SER A 1 367 ? 8.258 -1.057 24.880 1.00 73.12 367 SER A N 1
ATOM 2932 C CA . SER A 1 367 ? 8.746 -0.533 23.598 1.00 73.12 367 SER A CA 1
ATOM 2933 C C . SER A 1 367 ? 7.652 0.080 22.717 1.00 73.12 367 SER A C 1
ATOM 2935 O O . SER A 1 367 ? 7.973 0.783 21.756 1.00 73.12 367 SER A O 1
ATOM 2937 N N . ILE A 1 368 ? 6.373 -0.185 23.019 1.00 70.19 368 ILE A N 1
ATOM 2938 C CA . ILE A 1 368 ? 5.249 0.237 22.176 1.00 70.19 368 ILE A CA 1
ATOM 2939 C C . ILE A 1 368 ? 5.113 1.756 22.232 1.00 70.19 368 ILE A C 1
ATOM 2941 O O . ILE A 1 368 ? 4.908 2.346 23.291 1.00 70.19 368 ILE A O 1
ATOM 2945 N N . LYS A 1 369 ? 5.186 2.378 21.056 1.00 63.50 369 LYS A N 1
ATOM 2946 C CA . LYS A 1 369 ? 5.052 3.822 20.839 1.00 63.50 369 LYS A CA 1
ATOM 2947 C C . LYS A 1 369 ? 3.663 4.207 20.333 1.00 63.50 369 LYS A C 1
ATOM 2949 O O . LYS A 1 369 ? 3.213 5.316 20.605 1.00 63.50 369 LYS A O 1
ATOM 2954 N N . LEU A 1 370 ? 2.997 3.310 19.601 1.00 53.94 370 LEU A N 1
ATOM 2955 C CA . LEU A 1 370 ? 1.676 3.538 19.017 1.00 53.94 370 LEU A CA 1
ATOM 2956 C C . LEU A 1 370 ? 0.780 2.308 19.197 1.00 53.94 370 LEU A C 1
ATOM 2958 O O . LEU A 1 370 ? 1.143 1.204 18.793 1.00 53.94 370 LEU A O 1
ATOM 2962 N N . LEU A 1 371 ? -0.407 2.526 19.762 1.00 65.94 371 LEU A N 1
ATOM 2963 C CA . LEU A 1 371 ? -1.452 1.519 19.933 1.00 65.94 371 LEU A CA 1
ATOM 2964 C C . LEU A 1 371 ? -2.772 2.062 19.376 1.00 65.94 371 LEU A C 1
ATOM 2966 O O . LEU A 1 371 ? -3.302 3.040 19.903 1.00 65.94 371 LEU A O 1
ATOM 2970 N N . LEU A 1 372 ? -3.320 1.418 18.342 1.00 55.19 372 LEU A N 1
ATOM 2971 C CA . LEU A 1 372 ? -4.662 1.721 17.834 1.00 55.19 372 LEU A CA 1
ATOM 2972 C C . LEU A 1 372 ? -5.625 0.580 18.162 1.00 55.19 372 LEU A C 1
ATOM 2974 O O . LEU A 1 372 ? -5.464 -0.535 17.675 1.00 55.19 372 LEU A O 1
ATOM 2978 N N . ILE A 1 373 ? -6.647 0.885 18.960 1.00 62.62 373 ILE A N 1
ATOM 2979 C CA . ILE A 1 373 ? -7.655 -0.067 19.470 1.00 62.62 373 ILE A CA 1
ATOM 2980 C C . ILE A 1 373 ? -9.094 0.441 19.268 1.00 62.62 373 ILE A C 1
ATOM 2982 O O . ILE A 1 373 ? -10.016 -0.038 19.923 1.00 62.62 373 ILE A O 1
ATOM 2986 N N . HIS A 1 374 ? -9.299 1.421 18.380 1.00 53.97 374 HIS A N 1
ATOM 2987 C CA . HIS A 1 374 ? -10.618 2.013 18.105 1.00 53.97 374 HIS A CA 1
ATOM 2988 C C . HIS A 1 374 ? -11.654 0.955 17.687 1.00 53.97 374 HIS A C 1
ATOM 2990 O O . HIS A 1 374 ? -11.276 -0.081 17.154 1.00 53.97 374 HIS A O 1
ATOM 2996 N N . GLN A 1 375 ? -12.952 1.212 17.892 1.00 55.91 375 GLN A N 1
ATOM 2997 C CA . GLN A 1 375 ? -14.038 0.312 17.454 1.00 55.91 375 GLN A CA 1
ATOM 2998 C C . GLN A 1 375 ? -13.860 -1.148 17.941 1.00 55.91 375 GLN A C 1
ATOM 3000 O O . GLN A 1 375 ? -13.809 -2.079 17.144 1.00 55.91 375 GLN A O 1
ATOM 3005 N N . ASN A 1 376 ? -13.708 -1.336 19.258 1.00 62.59 376 ASN A N 1
ATOM 3006 C CA . ASN A 1 376 ? -13.671 -2.652 19.921 1.00 62.59 376 ASN A CA 1
ATOM 3007 C C . ASN A 1 376 ? -14.921 -2.875 20.799 1.00 62.59 376 ASN A C 1
ATOM 3009 O O . ASN A 1 376 ? -15.971 -2.340 20.472 1.00 62.59 376 ASN A O 1
ATOM 3013 N N . GLN A 1 377 ? -14.854 -3.649 21.885 1.00 67.75 377 GLN A N 1
ATOM 3014 C CA . GLN A 1 377 ? -15.912 -3.781 22.902 1.00 67.75 377 GLN A CA 1
ATOM 3015 C C . GLN A 1 377 ? -15.372 -3.539 24.326 1.00 67.75 377 GLN A C 1
ATOM 3017 O O . GLN A 1 377 ? -15.826 -4.153 25.292 1.00 67.75 377 GLN A O 1
ATOM 3022 N N . LEU A 1 378 ? -14.329 -2.710 24.457 1.00 56.84 378 LEU A N 1
ATOM 3023 C CA . LEU A 1 378 ? -13.522 -2.624 25.675 1.00 56.84 378 LEU A CA 1
ATOM 3024 C C . LEU A 1 378 ? -14.330 -2.076 26.850 1.00 56.84 378 LEU A C 1
ATOM 3026 O O . LEU A 1 378 ? -14.768 -0.927 26.823 1.00 56.84 378 LEU A O 1
ATOM 3030 N N . VAL A 1 379 ? -14.447 -2.884 27.905 1.00 49.56 379 VAL A N 1
ATOM 3031 C CA . VAL A 1 379 ? -15.180 -2.516 29.124 1.00 49.56 379 VAL A CA 1
ATOM 3032 C C . VAL A 1 379 ? -14.271 -1.834 30.148 1.00 49.56 379 VAL A C 1
ATOM 3034 O O . VAL A 1 379 ? -14.717 -0.963 30.893 1.00 49.56 379 VAL A O 1
ATOM 3037 N N . SER A 1 380 ? -12.989 -2.208 30.182 1.00 44.19 380 SER A N 1
ATOM 3038 C CA . SER A 1 380 ? -11.985 -1.655 31.094 1.00 44.19 380 SER A CA 1
ATOM 3039 C C . SER A 1 380 ? -10.571 -1.749 30.509 1.00 44.19 380 SER A C 1
ATOM 3041 O O . SER A 1 380 ? -10.283 -2.583 29.647 1.00 44.19 380 SER A O 1
ATOM 3043 N N . LEU A 1 381 ? -9.676 -0.877 30.983 1.00 48.41 381 LEU A N 1
ATOM 3044 C CA . LEU A 1 381 ? -8.247 -0.925 30.670 1.00 48.41 381 LEU A CA 1
ATOM 3045 C C . LEU A 1 381 ? -7.488 -1.494 31.874 1.00 48.41 381 LEU A C 1
ATOM 3047 O O . LEU A 1 381 ? -7.584 -0.982 32.990 1.00 48.41 381 LEU A O 1
ATOM 3051 N N . ASP A 1 382 ? -6.738 -2.570 31.649 1.00 46.69 382 ASP A N 1
ATOM 3052 C CA . ASP A 1 382 ? -6.008 -3.286 32.696 1.00 46.69 382 ASP A CA 1
ATOM 3053 C C . ASP A 1 382 ? -4.815 -2.464 33.243 1.00 46.69 382 ASP A C 1
ATOM 3055 O O . ASP A 1 382 ? -4.137 -1.741 32.506 1.00 46.69 382 ASP A O 1
ATOM 3059 N N . ARG A 1 383 ? -4.500 -2.603 34.545 1.00 46.53 383 ARG A N 1
ATOM 3060 C CA . ARG A 1 383 ? -3.358 -1.927 35.208 1.00 46.53 383 ARG A CA 1
ATOM 3061 C C . ARG A 1 383 ? -2.005 -2.220 34.539 1.00 46.53 383 ARG A C 1
ATOM 3063 O O . ARG A 1 383 ? -1.095 -1.391 34.622 1.00 46.53 383 ARG A O 1
ATOM 3070 N N . SER A 1 384 ? -1.856 -3.370 33.883 1.00 48.22 384 SER A N 1
ATOM 3071 C CA . SER A 1 384 ? -0.669 -3.753 33.105 1.00 48.22 384 SER A CA 1
ATOM 3072 C C . SER A 1 384 ? -0.412 -2.832 31.913 1.00 48.22 384 SER A C 1
ATOM 3074 O O . SER A 1 384 ? 0.748 -2.553 31.605 1.00 48.22 384 SER A O 1
ATOM 3076 N N . MET A 1 385 ? -1.464 -2.300 31.284 1.00 43.72 385 MET A N 1
ATOM 3077 C CA . MET A 1 385 ? -1.339 -1.355 30.176 1.00 43.72 385 MET A CA 1
ATOM 3078 C C . MET A 1 385 ? -0.733 -0.037 30.673 1.00 43.72 385 MET A C 1
ATOM 3080 O O . MET A 1 385 ? 0.235 0.461 30.111 1.00 43.72 385 MET A O 1
ATOM 3084 N N . ILE A 1 386 ? -1.217 0.463 31.811 1.00 42.50 386 ILE A N 1
ATOM 3085 C CA . ILE A 1 386 ? -0.763 1.715 32.436 1.00 42.50 386 ILE A CA 1
ATOM 3086 C C . ILE A 1 386 ? 0.715 1.634 32.857 1.00 42.50 386 ILE A C 1
ATOM 3088 O O . ILE A 1 386 ? 1.465 2.591 32.689 1.00 42.50 386 ILE A O 1
ATOM 3092 N N . ARG A 1 387 ? 1.173 0.480 33.359 1.00 41.94 387 ARG A N 1
ATOM 3093 C CA . ARG A 1 387 ? 2.587 0.272 33.728 1.00 41.94 387 ARG A CA 1
ATOM 3094 C C . ARG A 1 387 ? 3.526 0.147 32.527 1.00 41.94 387 ARG A C 1
ATOM 3096 O O . ARG A 1 387 ? 4.710 0.435 32.667 1.00 41.94 387 ARG A O 1
ATOM 3103 N N . SER A 1 388 ? 3.018 -0.284 31.377 1.00 43.19 388 SER A N 1
ATOM 3104 C CA . SER A 1 388 ? 3.834 -0.543 30.185 1.00 43.19 388 SER A CA 1
ATOM 3105 C C . SER A 1 388 ? 4.223 0.735 29.435 1.00 43.19 388 SER A C 1
ATOM 3107 O O . SER A 1 388 ? 5.277 0.772 28.814 1.00 43.19 388 SER A O 1
ATOM 3109 N N . PHE A 1 389 ? 3.448 1.815 29.583 1.00 43.47 389 PHE A N 1
ATOM 3110 C CA . PHE A 1 389 ? 3.731 3.133 28.991 1.00 43.47 389 PHE A CA 1
ATOM 3111 C C . PHE A 1 389 ? 4.477 4.104 29.936 1.00 43.47 389 PHE A C 1
ATOM 3113 O O . PHE A 1 389 ? 4.568 5.301 29.659 1.00 43.47 389 PHE A O 1
ATOM 3120 N N . GLY A 1 390 ? 4.989 3.618 31.074 1.00 32.38 390 GLY A N 1
ATOM 3121 C CA . GLY A 1 390 ? 5.746 4.411 32.047 1.00 32.38 390 GLY A CA 1
ATOM 3122 C C . GLY A 1 390 ? 7.266 4.286 31.884 1.00 32.38 390 GLY A C 1
ATOM 3123 O O . GLY A 1 390 ? 7.790 3.177 31.925 1.00 32.38 390 GLY A O 1
ATOM 3124 N N . TRP A 1 391 ? 7.937 5.447 31.827 1.00 29.02 391 TRP A N 1
ATOM 3125 C CA . TRP A 1 391 ? 9.395 5.693 31.831 1.00 29.02 391 TRP A CA 1
ATOM 3126 C C . TRP A 1 391 ? 10.141 5.373 30.525 1.00 29.02 391 TRP A C 1
ATOM 3128 O O . TRP A 1 391 ? 10.883 4.403 30.456 1.00 29.02 391 TRP A O 1
ATOM 3138 N N . ASN A 1 392 ? 9.989 6.229 29.508 1.00 27.58 392 ASN A N 1
ATOM 3139 C CA . ASN A 1 392 ? 11.036 6.464 28.503 1.00 27.58 392 ASN A CA 1
ATOM 3140 C C . ASN A 1 392 ? 10.850 7.850 27.857 1.00 27.58 392 ASN A C 1
ATOM 3142 O O . ASN A 1 392 ? 10.010 8.047 26.978 1.00 27.58 392 ASN A O 1
ATOM 3146 N N . LEU A 1 393 ? 11.630 8.819 28.339 1.00 25.98 393 LEU A N 1
ATOM 3147 C CA . LEU A 1 393 ? 11.863 10.117 27.709 1.00 25.98 393 LEU A CA 1
ATOM 3148 C C . LEU A 1 393 ? 13.034 9.946 26.740 1.00 25.98 393 LEU A C 1
ATOM 3150 O O . LEU A 1 393 ? 14.150 9.903 27.218 1.00 25.98 393 LEU A O 1
ATOM 3154 N N . GLU A 1 394 ? 12.785 9.853 25.431 1.00 21.09 394 GLU A N 1
ATOM 3155 C CA . GLU A 1 394 ? 13.678 10.364 24.373 1.00 21.09 394 GLU A CA 1
ATOM 3156 C C . GLU A 1 394 ? 12.912 10.531 23.039 1.00 21.09 394 GLU A C 1
ATOM 3158 O O . GLU A 1 394 ? 11.859 9.935 22.796 1.00 21.09 394 GLU A O 1
ATOM 3163 N N . ALA A 1 395 ? 13.392 11.466 22.222 1.00 20.92 395 ALA A N 1
ATOM 3164 C CA . ALA A 1 395 ? 12.708 12.213 21.167 1.00 20.92 395 ALA A CA 1
ATOM 3165 C C . ALA A 1 395 ? 12.255 11.423 19.916 1.00 20.92 395 ALA A C 1
ATOM 3167 O O . ALA A 1 395 ? 12.726 10.328 19.637 1.00 20.92 395 ALA A O 1
ATOM 3168 N N . PHE A 1 396 ? 11.326 12.027 19.158 1.00 20.55 396 PHE A N 1
ATOM 3169 C CA . PHE A 1 396 ? 11.429 12.185 17.694 1.00 20.55 396 PHE A CA 1
ATOM 3170 C C . PHE A 1 396 ? 10.336 13.159 17.217 1.00 20.55 396 PHE A C 1
ATOM 3172 O O . PHE A 1 396 ? 9.151 12.932 17.467 1.00 20.55 396 PHE A O 1
ATOM 3179 N N . PHE A 1 397 ? 10.775 14.258 16.601 1.00 19.50 397 PHE A N 1
ATOM 3180 C CA . PHE A 1 397 ? 9.990 15.198 15.800 1.00 19.50 397 PHE A CA 1
ATOM 3181 C C . PHE A 1 397 ? 9.732 14.572 14.425 1.00 19.50 397 PHE A C 1
ATOM 3183 O O . PHE A 1 397 ? 10.613 13.906 13.888 1.00 19.50 397 PHE A O 1
ATOM 3190 N N . GLY A 1 398 ? 8.566 14.813 13.830 1.00 20.05 398 GLY A N 1
ATOM 3191 C CA . GLY A 1 398 ? 8.340 14.440 12.437 1.00 20.05 398 GLY A CA 1
ATOM 3192 C C . GLY A 1 398 ? 6.871 14.400 12.060 1.00 20.05 398 GLY A C 1
ATOM 3193 O O . GLY A 1 398 ? 6.144 13.492 12.446 1.00 20.05 398 GLY A O 1
ATOM 3194 N N . VAL A 1 399 ? 6.471 15.409 11.296 1.00 21.73 399 VAL A N 1
ATOM 3195 C CA . VAL A 1 399 ? 5.302 15.461 10.417 1.00 21.73 399 VAL A CA 1
ATOM 3196 C C . VAL A 1 399 ? 4.964 14.080 9.837 1.00 21.73 399 VAL A C 1
ATOM 3198 O O . VAL A 1 399 ? 5.805 13.483 9.180 1.00 21.73 399 VAL A O 1
ATOM 3201 N N . PHE A 1 400 ? 3.723 13.612 9.997 1.00 23.14 400 PHE A N 1
ATOM 3202 C CA . PHE A 1 400 ? 3.110 12.699 9.029 1.00 23.14 400 PHE A CA 1
ATOM 3203 C C . PHE A 1 400 ? 1.663 13.121 8.779 1.00 23.14 400 PHE A C 1
ATOM 3205 O O . PHE A 1 400 ? 0.721 12.776 9.493 1.00 23.14 400 PHE A O 1
ATOM 3212 N N . PHE A 1 401 ? 1.527 13.911 7.719 1.00 21.08 401 PHE A N 1
ATOM 3213 C CA . PHE A 1 401 ? 0.410 13.821 6.794 1.00 21.08 401 PHE A CA 1
ATOM 3214 C C . PHE A 1 401 ? 0.173 12.330 6.450 1.00 21.08 401 PHE A C 1
ATOM 3216 O O . PHE A 1 401 ? 1.125 11.577 6.290 1.00 21.08 401 PHE A O 1
ATOM 3223 N N . GLU A 1 402 ? -1.095 11.928 6.303 1.00 23.78 402 GLU A N 1
ATOM 3224 C CA . GLU A 1 402 ? -1.547 10.662 5.688 1.00 23.78 402 GLU A CA 1
ATOM 3225 C C . GLU A 1 402 ? -1.737 9.398 6.561 1.00 23.78 402 GLU A C 1
ATOM 3227 O O . GLU A 1 402 ? -1.260 8.310 6.239 1.00 23.78 402 GLU A O 1
ATOM 3232 N N . ALA A 1 403 ? -2.671 9.433 7.520 1.00 25.09 403 ALA A N 1
ATOM 3233 C CA . ALA A 1 403 ? -3.364 8.200 7.948 1.00 25.09 403 ALA A CA 1
ATOM 3234 C C . ALA A 1 403 ? -4.103 7.489 6.780 1.00 25.09 403 ALA A C 1
ATOM 3236 O O . ALA A 1 403 ? -4.443 6.312 6.868 1.00 25.09 403 ALA A O 1
ATOM 3237 N N . ARG A 1 404 ? -4.313 8.185 5.649 1.00 24.75 404 ARG A N 1
ATOM 3238 C CA . ARG A 1 404 ? -4.801 7.608 4.384 1.00 24.75 404 ARG A CA 1
ATOM 3239 C C . ARG A 1 404 ? -3.746 6.796 3.628 1.00 24.75 404 ARG A C 1
ATOM 3241 O O . ARG A 1 404 ? -4.130 5.861 2.927 1.00 24.75 404 ARG A O 1
ATOM 3248 N N . ASN A 1 405 ? -2.460 7.112 3.789 1.00 25.56 405 ASN A N 1
ATOM 3249 C CA . ASN A 1 405 ? -1.392 6.418 3.077 1.00 25.56 405 ASN A CA 1
ATOM 3250 C C . ASN A 1 405 ? -0.676 5.387 3.926 1.00 25.56 405 ASN A C 1
ATOM 3252 O O . ASN A 1 405 ? -0.116 4.493 3.333 1.00 25.56 405 ASN A O 1
ATOM 3256 N N . VAL A 1 406 ? -0.768 5.371 5.256 1.00 28.25 406 VAL A N 1
ATOM 3257 C CA . VAL A 1 406 ? -0.221 4.229 6.018 1.00 28.25 406 VAL A CA 1
ATOM 3258 C C . VAL A 1 406 ? -1.052 2.962 5.783 1.00 28.25 406 VAL A C 1
ATOM 3260 O O . VAL A 1 406 ? -0.484 1.908 5.535 1.00 28.25 406 VAL A O 1
ATOM 3263 N N . ALA A 1 407 ? -2.385 3.063 5.726 1.00 27.33 407 ALA A N 1
ATOM 3264 C CA . ALA A 1 407 ? -3.229 1.932 5.329 1.00 27.33 407 ALA A CA 1
ATOM 3265 C C . ALA A 1 407 ? -3.026 1.560 3.845 1.00 27.33 407 ALA A C 1
ATOM 3267 O O . ALA A 1 407 ? -2.878 0.388 3.525 1.00 27.33 407 ALA A O 1
ATOM 3268 N N . ARG A 1 408 ? -2.907 2.536 2.927 1.00 26.27 408 ARG A N 1
ATOM 3269 C CA . ARG A 1 408 ? -2.615 2.251 1.505 1.00 26.27 408 ARG A CA 1
ATOM 3270 C C . ARG A 1 408 ? -1.173 1.801 1.221 1.00 26.27 408 ARG A C 1
ATOM 3272 O O . ARG A 1 408 ? -0.992 1.041 0.283 1.00 26.27 408 ARG A O 1
ATOM 3279 N N . ALA A 1 409 ? -0.183 2.191 2.020 1.00 26.73 409 ALA A N 1
ATOM 3280 C CA . ALA A 1 409 ? 1.232 1.812 1.895 1.00 26.73 409 ALA A CA 1
ATOM 3281 C C . ALA A 1 409 ? 1.570 0.521 2.658 1.00 26.73 409 ALA A C 1
ATOM 3283 O O . ALA A 1 409 ? 2.541 -0.151 2.332 1.00 26.73 409 ALA A O 1
ATOM 3284 N N . LEU A 1 410 ? 0.751 0.119 3.638 1.00 29.14 410 LEU A N 1
ATOM 3285 C CA . LEU A 1 410 ? 0.792 -1.236 4.207 1.00 29.14 410 LEU A CA 1
ATOM 3286 C C . LEU A 1 410 ? 0.085 -2.261 3.293 1.00 29.14 410 LEU A C 1
ATOM 3288 O O . LEU A 1 410 ? 0.411 -3.446 3.341 1.00 29.14 410 LEU A O 1
ATOM 3292 N N . ILE A 1 411 ? -0.838 -1.807 2.429 1.00 28.98 411 ILE A N 1
ATOM 3293 C CA . ILE A 1 411 ? -1.516 -2.605 1.382 1.00 28.98 411 ILE A CA 1
ATOM 3294 C C . ILE A 1 411 ? -0.740 -2.585 0.048 1.00 28.98 411 ILE A C 1
ATOM 3296 O O . ILE A 1 411 ? -0.833 -3.520 -0.747 1.00 28.98 411 ILE A O 1
ATOM 3300 N N . VAL A 1 412 ? 0.078 -1.558 -0.183 1.00 25.50 412 VAL A N 1
ATOM 3301 C CA . VAL A 1 412 ? 1.012 -1.441 -1.308 1.00 25.50 412 VAL A CA 1
ATOM 3302 C C . VAL A 1 412 ? 2.396 -1.160 -0.733 1.00 25.50 412 VAL A C 1
ATOM 3304 O O . VAL A 1 412 ? 2.809 -0.009 -0.620 1.00 25.50 412 VAL A O 1
ATOM 3307 N N . LEU A 1 413 ? 3.131 -2.219 -0.378 1.00 22.62 413 LEU A N 1
ATOM 3308 C CA . LEU A 1 413 ? 4.591 -2.111 -0.346 1.00 22.62 413 LEU A CA 1
ATOM 3309 C C . LEU A 1 413 ? 5.029 -1.605 -1.734 1.00 22.62 413 LEU A C 1
ATOM 3311 O O . LEU A 1 413 ? 4.491 -2.091 -2.737 1.00 22.62 413 LEU A O 1
ATOM 3315 N N . PRO A 1 414 ? 5.925 -0.611 -1.814 1.00 20.58 414 PRO A N 1
ATOM 3316 C CA . PRO A 1 414 ? 6.178 0.099 -3.057 1.00 20.58 414 PRO A CA 1
ATOM 3317 C C . PRO A 1 414 ? 6.657 -0.884 -4.143 1.00 20.58 414 PRO A C 1
ATOM 3319 O O . PRO A 1 414 ? 7.491 -1.750 -3.852 1.00 20.58 414 PRO A O 1
ATOM 3322 N N . PRO A 1 415 ? 6.202 -0.773 -5.409 1.00 22.08 415 PRO A N 1
ATOM 3323 C CA . PRO A 1 415 ? 7.117 -1.099 -6.495 1.00 22.08 415 PRO A CA 1
ATOM 3324 C C . PRO A 1 415 ? 8.333 -0.192 -6.276 1.00 22.08 415 PRO A C 1
ATOM 3326 O O . PRO A 1 415 ? 8.150 0.970 -5.937 1.00 22.08 415 PRO A O 1
ATOM 3329 N N . PHE A 1 416 ? 9.552 -0.721 -6.366 1.00 22.36 416 PHE A N 1
ATOM 3330 C CA . PHE A 1 416 ? 10.768 0.092 -6.339 1.00 22.36 416 PHE A CA 1
ATOM 3331 C C . PHE A 1 416 ? 10.590 1.307 -7.267 1.00 22.36 416 PHE A C 1
ATOM 3333 O O . PHE A 1 416 ? 10.713 1.164 -8.481 1.00 22.36 416 PHE A O 1
ATOM 3340 N N . ASP A 1 417 ? 10.284 2.475 -6.704 1.00 23.70 417 ASP A N 1
ATOM 3341 C CA . ASP A 1 417 ? 10.476 3.736 -7.392 1.00 23.70 417 ASP A CA 1
ATOM 3342 C C . ASP A 1 417 ? 11.973 4.035 -7.355 1.00 23.70 417 ASP A C 1
ATOM 3344 O O . ASP A 1 417 ? 12.690 3.749 -6.391 1.00 23.70 417 ASP A O 1
ATOM 3348 N N . PHE A 1 418 ? 12.428 4.499 -8.506 1.00 25.31 418 PHE A N 1
ATOM 3349 C CA . PHE A 1 418 ? 13.803 4.655 -8.947 1.00 25.31 418 PHE A CA 1
ATOM 3350 C C . PHE A 1 418 ? 14.726 5.338 -7.924 1.00 25.31 418 PHE A C 1
ATOM 3352 O O . PHE A 1 418 ? 14.279 6.166 -7.131 1.00 25.31 418 PHE A O 1
ATOM 3359 N N . PRO A 1 419 ? 16.043 5.062 -7.959 1.00 20.30 419 PRO A N 1
ATOM 3360 C CA . PRO A 1 419 ? 16.994 5.831 -7.175 1.00 20.30 419 PRO A CA 1
ATOM 3361 C C . PRO A 1 419 ? 17.085 7.253 -7.749 1.00 20.30 419 PRO A C 1
ATOM 3363 O O . PRO A 1 419 ? 17.846 7.499 -8.682 1.00 20.30 419 PRO A O 1
ATOM 3366 N N . GLU A 1 420 ? 16.337 8.211 -7.197 1.00 24.55 420 GLU A N 1
ATOM 3367 C CA . GLU A 1 420 ? 16.671 9.628 -7.359 1.00 24.55 420 GLU A CA 1
ATOM 3368 C C . GLU A 1 420 ? 17.865 9.952 -6.453 1.00 24.55 420 GLU A C 1
ATOM 3370 O O . GLU A 1 420 ? 17.745 10.330 -5.289 1.00 24.55 420 GLU A O 1
ATOM 3375 N N . SER A 1 421 ? 19.063 9.769 -7.006 1.00 22.70 421 SER A N 1
ATOM 3376 C CA . SER A 1 421 ? 20.291 10.348 -6.475 1.00 22.70 421 SER A CA 1
ATOM 3377 C C . SER A 1 421 ? 20.233 11.878 -6.568 1.00 22.70 421 SER A C 1
ATOM 3379 O O . SER A 1 421 ? 20.172 12.430 -7.667 1.00 22.70 421 SER A O 1
ATOM 3381 N N . GLU A 1 422 ? 20.296 12.546 -5.416 1.00 26.81 422 GLU A N 1
ATOM 3382 C CA . GLU A 1 422 ? 20.760 13.926 -5.211 1.00 26.81 422 GLU A CA 1
ATOM 3383 C C . GLU A 1 422 ? 20.491 14.930 -6.349 1.00 26.81 422 GLU A C 1
ATOM 3385 O O . GLU A 1 422 ? 21.401 15.305 -7.082 1.00 26.81 422 GLU A O 1
ATOM 3390 N N . VAL A 1 423 ? 19.289 15.493 -6.486 1.00 23.30 423 VAL A N 1
ATOM 3391 C CA . VAL A 1 423 ? 19.110 16.732 -7.269 1.00 23.30 423 VAL A CA 1
ATOM 3392 C C . VAL A 1 423 ? 18.337 17.763 -6.463 1.00 23.30 423 VAL A C 1
ATOM 3394 O O . VAL A 1 423 ? 17.116 17.746 -6.400 1.00 23.30 423 VAL A O 1
ATOM 3397 N N . LYS A 1 424 ? 19.071 18.720 -5.883 1.00 27.23 424 LYS A N 1
ATOM 3398 C CA . LYS A 1 424 ? 18.517 20.035 -5.550 1.00 27.23 424 LYS A CA 1
ATOM 3399 C C . LYS A 1 424 ? 17.924 20.641 -6.825 1.00 27.23 424 LYS A C 1
ATOM 3401 O O . LYS A 1 424 ? 18.671 20.847 -7.782 1.00 27.23 424 LYS A O 1
ATOM 3406 N N . PHE A 1 425 ? 16.635 20.972 -6.820 1.00 21.89 425 PHE A N 1
ATOM 3407 C CA . PHE A 1 425 ? 16.049 21.873 -7.812 1.00 21.89 425 PHE A CA 1
ATOM 3408 C C . PHE A 1 425 ? 15.608 23.191 -7.161 1.00 21.89 425 PHE A C 1
ATOM 3410 O O . PHE A 1 425 ? 15.115 23.177 -6.033 1.00 21.89 425 PHE A O 1
ATOM 3417 N N . PRO A 1 426 ? 15.822 24.325 -7.853 1.00 23.31 426 PRO A N 1
ATOM 3418 C CA . PRO A 1 426 ? 15.473 25.652 -7.381 1.00 23.31 426 PRO A CA 1
ATOM 3419 C C . PRO A 1 426 ? 14.006 25.990 -7.674 1.00 23.31 426 PRO A C 1
ATOM 3421 O O . PRO A 1 426 ? 13.417 25.510 -8.645 1.00 23.31 426 PRO A O 1
ATOM 3424 N N . ASP A 1 427 ? 13.466 26.884 -6.848 1.00 27.81 427 ASP A N 1
ATOM 3425 C CA . ASP A 1 427 ? 12.294 27.710 -7.132 1.00 27.81 427 ASP A CA 1
ATOM 3426 C C . ASP A 1 427 ? 12.305 28.248 -8.574 1.00 27.81 427 ASP A C 1
ATOM 3428 O O . ASP A 1 427 ? 13.320 28.795 -9.015 1.00 27.81 427 ASP A O 1
ATOM 3432 N N . ASN A 1 428 ? 11.170 28.107 -9.281 1.00 23.62 428 ASN A N 1
ATOM 3433 C CA . ASN A 1 428 ? 10.555 29.085 -10.204 1.00 23.62 428 ASN A CA 1
ATOM 3434 C C . ASN A 1 428 ? 9.731 28.439 -11.342 1.00 23.62 428 ASN A C 1
ATOM 3436 O O . ASN A 1 428 ? 10.275 27.922 -12.318 1.00 23.62 428 ASN A O 1
ATOM 3440 N N . ARG A 1 429 ? 8.405 28.642 -11.304 1.00 23.70 429 ARG A N 1
ATOM 3441 C CA . ARG A 1 429 ? 7.570 29.023 -12.470 1.00 23.70 429 ARG A CA 1
ATOM 3442 C C . ARG A 1 429 ? 6.525 30.034 -11.973 1.00 23.70 429 ARG A C 1
ATOM 3444 O O . ARG A 1 429 ? 5.659 29.679 -11.188 1.00 23.70 429 ARG A O 1
ATOM 3451 N N . ALA A 1 430 ? 6.716 31.337 -12.206 1.00 23.31 430 ALA A N 1
ATOM 3452 C CA . ALA A 1 430 ? 6.260 32.083 -13.396 1.00 23.31 430 ALA A CA 1
ATOM 3453 C C . ALA A 1 430 ? 4.752 31.866 -13.657 1.00 23.31 430 ALA A C 1
ATOM 3455 O O . ALA A 1 430 ? 4.365 30.840 -14.205 1.00 23.31 430 ALA A O 1
ATOM 3456 N N . ARG A 1 431 ? 3.855 32.672 -13.065 1.00 24.27 431 ARG A N 1
ATOM 3457 C CA . ARG A 1 431 ? 3.371 34.008 -13.504 1.00 24.27 431 ARG A CA 1
ATOM 3458 C C . ARG A 1 431 ? 2.961 34.080 -14.981 1.00 24.27 431 ARG A C 1
ATOM 3460 O O . ARG A 1 431 ? 3.797 34.256 -15.858 1.00 24.27 431 ARG A O 1
ATOM 3467 N N . LEU A 1 432 ? 1.645 34.047 -15.193 1.00 21.72 432 LEU A N 1
ATOM 3468 C CA . LEU A 1 432 ? 0.949 34.746 -16.272 1.00 21.72 432 LEU A CA 1
ATOM 3469 C C . LEU A 1 432 ? 0.442 36.085 -15.698 1.00 21.72 432 LEU A C 1
ATOM 3471 O O . LEU A 1 432 ? -0.305 36.108 -14.724 1.00 21.72 432 LEU A O 1
ATOM 3475 N N . THR A 1 433 ? 0.896 37.183 -16.290 1.00 22.48 433 THR A N 1
ATOM 3476 C CA . THR A 1 433 ? 0.448 38.584 -16.148 1.00 22.48 433 THR A CA 1
ATOM 3477 C C . THR A 1 433 ? 0.184 39.044 -17.585 1.00 22.48 433 THR A C 1
ATOM 3479 O O . THR A 1 433 ? 0.942 38.643 -18.462 1.00 22.48 433 THR A O 1
ATOM 3482 N N . THR A 1 434 ? -0.828 39.810 -17.973 1.00 23.11 434 THR A N 1
ATOM 3483 C CA . THR A 1 434 ? -1.651 40.851 -17.340 1.00 23.11 434 THR A CA 1
ATOM 3484 C C . THR A 1 434 ? -2.745 41.184 -18.356 1.00 23.11 434 THR A C 1
ATOM 3486 O O . THR A 1 434 ? -2.438 41.191 -19.542 1.00 23.11 434 THR A O 1
ATOM 3489 N N . GLU A 1 435 ? -3.935 41.595 -17.921 1.00 20.33 435 GLU A N 1
ATOM 3490 C CA . GLU A 1 435 ? -4.544 42.800 -18.494 1.00 20.33 435 GLU A CA 1
ATOM 3491 C C . GLU A 1 435 ? -5.539 43.427 -17.513 1.00 20.33 435 GLU A C 1
ATOM 3493 O O . GLU A 1 435 ? -6.239 42.753 -16.759 1.00 20.33 435 GLU A O 1
ATOM 3498 N N . SER A 1 436 ? -5.475 44.751 -17.470 1.00 22.33 436 SER A N 1
ATOM 3499 C CA . SER A 1 436 ? -6.184 45.676 -16.598 1.00 22.33 436 SER A CA 1
ATOM 3500 C C . SER A 1 436 ? -7.683 45.729 -16.876 1.00 22.33 436 SER A C 1
ATOM 3502 O O . SER A 1 436 ? -8.065 45.751 -18.040 1.00 22.33 436 SER A O 1
ATOM 3504 N N . LEU A 1 437 ? -8.495 45.931 -15.834 1.00 22.59 437 LEU A N 1
ATOM 3505 C CA . LEU A 1 437 ? -9.538 46.966 -15.800 1.00 22.59 437 LEU A CA 1
ATOM 3506 C C . LEU A 1 437 ? -10.107 47.082 -14.379 1.00 22.59 437 LEU A C 1
ATOM 3508 O O . LEU A 1 437 ? -10.482 46.102 -13.740 1.00 22.59 437 LEU A O 1
ATOM 3512 N N . SER A 1 438 ? -10.082 48.316 -13.890 1.00 23.52 438 SER A N 1
ATOM 3513 C CA . SER A 1 438 ? -10.586 48.804 -12.615 1.00 23.52 438 SER A CA 1
ATOM 3514 C C . SER A 1 438 ? -12.117 48.878 -12.568 1.00 23.52 438 SER A C 1
ATOM 3516 O O . SER A 1 438 ? -12.786 48.940 -13.596 1.00 23.52 438 SER A O 1
ATOM 3518 N N . ASP A 1 439 ? -12.625 48.971 -11.336 1.00 23.03 439 ASP A N 1
ATOM 3519 C CA . ASP A 1 439 ? -13.959 49.434 -10.934 1.00 23.03 439 ASP A CA 1
ATOM 3520 C C . ASP A 1 439 ? -15.185 48.582 -11.308 1.00 23.03 439 ASP A C 1
ATOM 3522 O O . ASP A 1 439 ? -15.682 48.625 -12.430 1.00 23.03 439 ASP A O 1
ATOM 3526 N N . LYS A 1 440 ? -15.804 47.954 -10.290 1.00 23.25 440 LYS A N 1
ATOM 3527 C CA . LYS A 1 440 ? -17.178 48.263 -9.816 1.00 23.25 440 LYS A CA 1
ATOM 3528 C C . LYS A 1 440 ? -17.719 47.218 -8.821 1.00 23.25 440 LYS A C 1
ATOM 3530 O O . LYS A 1 440 ? -17.820 46.036 -9.109 1.00 23.25 440 LYS A O 1
ATOM 3535 N N . LYS A 1 441 ? -18.104 47.740 -7.652 1.00 22.42 441 LYS A N 1
ATOM 3536 C CA . LYS A 1 441 ? -19.237 47.402 -6.762 1.00 22.42 441 LYS A CA 1
ATOM 3537 C C . LYS A 1 441 ? -20.069 46.115 -6.994 1.00 22.42 441 LYS A C 1
ATOM 3539 O O . LYS A 1 441 ? -20.736 46.000 -8.015 1.00 22.42 441 LYS A O 1
ATOM 3544 N N . CYS A 1 442 ? -20.267 45.416 -5.858 1.00 20.36 442 CYS A N 1
ATOM 3545 C CA . CYS A 1 442 ? -21.504 44.749 -5.373 1.00 20.36 442 CYS A CA 1
ATOM 3546 C C . CYS A 1 442 ? -21.980 43.473 -6.116 1.00 20.36 442 CYS A C 1
ATOM 3548 O O . CYS A 1 442 ? -21.588 43.259 -7.252 1.00 20.36 442 CYS A O 1
ATOM 3550 N N . PRO A 1 443 ? -22.963 42.696 -5.602 1.00 26.17 443 PRO A N 1
ATOM 3551 C CA . PRO A 1 443 ? -23.317 42.285 -4.232 1.00 26.17 443 PRO A CA 1
ATOM 3552 C C . PRO A 1 443 ? -23.693 40.770 -4.131 1.00 26.17 443 PRO A C 1
ATOM 3554 O O . PRO A 1 443 ? -23.630 40.019 -5.094 1.00 26.17 443 PRO A O 1
ATOM 3557 N N . ASN A 1 444 ? -24.102 40.367 -2.921 1.00 23.11 444 ASN A N 1
ATOM 3558 C CA . ASN A 1 444 ? -24.974 39.259 -2.491 1.00 23.11 444 ASN A CA 1
ATOM 3559 C C . ASN A 1 444 ? -25.672 38.305 -3.498 1.00 23.11 444 ASN A C 1
ATOM 3561 O O . ASN A 1 444 ? -26.142 38.678 -4.568 1.00 23.11 444 ASN A O 1
ATOM 3565 N N . THR A 1 445 ? -25.991 37.132 -2.923 1.00 21.70 445 THR A N 1
ATOM 3566 C CA . THR A 1 445 ? -27.142 36.223 -3.154 1.00 21.70 445 THR A CA 1
ATOM 3567 C C . THR A 1 445 ? -27.050 35.090 -4.193 1.00 21.70 445 THR A C 1
ATOM 3569 O O . THR A 1 445 ? -27.257 35.273 -5.382 1.00 21.70 445 THR A O 1
ATOM 3572 N N . LEU A 1 446 ? -26.861 33.875 -3.647 1.00 24.94 446 LEU A N 1
ATOM 3573 C CA . LEU A 1 446 ? -27.696 32.665 -3.800 1.00 24.94 446 LEU A CA 1
ATOM 3574 C C . LEU A 1 446 ? -28.379 32.398 -5.156 1.00 24.94 446 LEU A C 1
ATOM 3576 O O . LEU A 1 446 ? -29.310 33.107 -5.524 1.00 24.94 446 LEU A O 1
ATOM 3580 N N . LYS A 1 447 ? -28.127 31.204 -5.722 1.00 22.11 447 LYS A N 1
ATOM 3581 C CA . LYS A 1 447 ? -29.201 30.293 -6.176 1.00 22.11 447 LYS A CA 1
ATOM 3582 C C . LYS A 1 447 ? -28.741 28.826 -6.276 1.00 22.11 447 LYS A C 1
ATOM 3584 O O . LYS A 1 447 ? -27.747 28.501 -6.912 1.00 22.11 447 LYS A O 1
ATOM 3589 N N . ARG A 1 448 ? -29.504 27.971 -5.583 1.00 24.28 448 ARG A N 1
ATOM 3590 C CA . ARG A 1 448 ? -29.495 26.493 -5.527 1.00 24.28 448 ARG A CA 1
ATOM 3591 C C . ARG A 1 448 ? -29.856 25.846 -6.875 1.00 24.28 448 ARG A C 1
ATOM 3593 O O . ARG A 1 448 ? -30.655 26.441 -7.583 1.00 24.28 448 ARG A O 1
ATOM 3600 N N . THR A 1 449 ? -29.417 24.593 -7.095 1.00 21.62 449 THR A N 1
ATOM 3601 C CA . THR A 1 449 ? -30.239 23.339 -7.195 1.00 21.62 449 THR A CA 1
ATOM 3602 C C . THR A 1 449 ? -29.334 22.149 -7.589 1.00 21.62 449 THR A C 1
ATOM 3604 O O . THR A 1 449 ? -28.675 22.221 -8.615 1.00 21.62 449 THR A O 1
ATOM 3607 N N . ARG A 1 450 ? -29.046 21.175 -6.704 1.00 24.02 450 ARG A N 1
ATOM 3608 C CA . ARG A 1 450 ? -29.755 19.911 -6.339 1.00 24.02 450 ARG A CA 1
ATOM 3609 C C . ARG A 1 450 ? -29.585 18.732 -7.332 1.00 24.02 450 ARG A C 1
ATOM 3611 O O . ARG A 1 450 ? -30.159 18.767 -8.411 1.00 24.02 450 ARG A O 1
ATOM 3618 N N . LYS A 1 451 ? -28.869 17.685 -6.881 1.00 22.11 451 LYS A N 1
ATOM 3619 C CA . LYS A 1 451 ? -29.058 16.220 -7.087 1.00 22.11 451 LYS A CA 1
ATOM 3620 C C . LYS A 1 451 ? -28.081 15.503 -6.118 1.00 22.11 451 LYS A C 1
ATOM 3622 O O . LYS A 1 451 ? -26.883 15.665 -6.286 1.00 22.11 451 LYS A O 1
ATOM 3627 N N . GLU A 1 452 ? -28.456 15.134 -4.891 1.00 22.92 452 GLU A N 1
ATOM 3628 C CA . GLU A 1 452 ? -29.157 13.922 -4.402 1.00 22.92 452 GLU A CA 1
ATOM 3629 C C . GLU A 1 452 ? -28.329 12.607 -4.396 1.00 22.92 452 GLU A C 1
ATOM 3631 O O . GLU A 1 452 ? -27.809 12.206 -5.430 1.00 22.92 452 GLU A O 1
ATOM 3636 N N . TYR A 1 453 ? -28.301 11.968 -3.203 1.00 21.50 453 TYR A N 1
ATOM 3637 C CA . TYR A 1 453 ? -27.859 10.608 -2.798 1.00 21.50 453 TYR A CA 1
ATOM 3638 C C . TYR A 1 453 ? -26.333 10.306 -2.774 1.00 21.50 453 TYR A C 1
ATOM 3640 O O . TYR A 1 453 ? -25.626 10.594 -3.724 1.00 21.50 453 TYR A O 1
ATOM 3648 N N . HIS A 1 454 ? -25.698 9.754 -1.724 1.00 22.78 454 HIS A N 1
ATOM 3649 C CA . HIS A 1 454 ? -26.129 8.828 -0.666 1.00 22.78 454 HIS A CA 1
ATOM 3650 C C . HIS A 1 454 ? -25.431 9.051 0.701 1.00 22.78 454 HIS A C 1
ATOM 3652 O O . HIS A 1 454 ? -24.287 9.486 0.798 1.00 22.78 454 HIS A O 1
ATOM 3658 N N . GLN A 1 455 ? -26.190 8.671 1.733 1.00 25.80 455 GLN A N 1
ATOM 3659 C CA . GLN A 1 455 ? -25.887 8.360 3.136 1.00 25.80 455 GLN A CA 1
ATOM 3660 C C . GLN A 1 455 ? -24.448 7.926 3.480 1.00 25.80 455 GLN A C 1
ATOM 3662 O O . GLN A 1 455 ? -23.907 7.019 2.863 1.00 25.80 455 GLN A O 1
ATOM 3667 N N . ASN A 1 456 ? -23.930 8.433 4.606 1.00 22.53 456 ASN A N 1
ATOM 3668 C CA . ASN A 1 456 ? -23.071 7.655 5.503 1.00 22.53 456 ASN A CA 1
ATOM 3669 C C . ASN A 1 456 ? -23.522 7.881 6.954 1.00 22.53 456 ASN A C 1
ATOM 3671 O O . ASN A 1 456 ? -23.203 8.890 7.579 1.00 22.53 456 ASN A O 1
ATOM 3675 N N . ARG A 1 457 ? -24.316 6.923 7.447 1.00 24.27 457 ARG A N 1
ATOM 3676 C CA . ARG A 1 457 ? -24.524 6.626 8.869 1.00 24.27 457 ARG A CA 1
ATOM 3677 C C . ARG A 1 457 ? -23.203 6.119 9.434 1.00 24.27 457 ARG A C 1
ATOM 3679 O O . ARG A 1 457 ? -22.726 5.161 8.852 1.00 24.27 457 ARG A O 1
ATOM 3686 N N . TYR A 1 458 ? -22.714 6.630 10.564 1.00 24.19 458 TYR A N 1
ATOM 3687 C CA . TYR A 1 458 ? -22.051 5.794 11.576 1.00 24.19 458 TYR A CA 1
ATOM 3688 C C . TYR A 1 458 ? -22.348 6.356 12.967 1.00 24.19 458 TYR A C 1
ATOM 3690 O O . TYR A 1 458 ? -21.901 7.432 13.357 1.00 24.19 458 TYR A O 1
ATOM 3698 N N . LEU A 1 459 ? -23.220 5.609 13.641 1.00 22.80 459 LEU A N 1
ATOM 3699 C CA . LEU A 1 459 ? -23.527 5.670 15.056 1.00 22.80 459 LEU A CA 1
ATOM 3700 C C . LEU A 1 459 ? -22.349 5.060 15.833 1.00 22.80 459 LEU A C 1
ATOM 3702 O O . LEU A 1 459 ? -21.707 4.125 15.363 1.00 22.80 459 LEU A O 1
ATOM 3706 N N . SER A 1 460 ? -22.123 5.630 17.013 1.00 27.06 460 SER A N 1
ATOM 3707 C CA . SER A 1 460 ? -21.188 5.288 18.095 1.00 27.06 460 SER A CA 1
ATOM 3708 C C . SER A 1 460 ? -21.263 3.814 18.552 1.00 27.06 460 SER A C 1
ATOM 3710 O O . SER A 1 460 ? -22.095 3.087 18.033 1.00 27.06 460 SER A O 1
ATOM 3712 N N . HIS A 1 461 ? -20.393 3.344 19.470 1.00 24.75 461 HIS A N 1
ATOM 3713 C CA . HIS A 1 461 ? -20.741 2.650 20.740 1.00 24.75 461 HIS A CA 1
ATOM 3714 C C . HIS A 1 461 ? -19.505 1.942 21.428 1.00 24.75 461 HIS A C 1
ATOM 3716 O O . HIS A 1 461 ? -18.991 0.977 20.879 1.00 24.75 461 HIS A O 1
ATOM 3722 N N . ASN A 1 462 ? -19.022 2.362 22.634 1.00 24.70 462 ASN A N 1
ATOM 3723 C CA . ASN A 1 462 ? -18.176 1.543 23.578 1.00 24.70 462 ASN A CA 1
ATOM 3724 C C . ASN A 1 462 ? -18.051 1.946 25.094 1.00 24.70 462 ASN A C 1
ATOM 3726 O O . ASN A 1 462 ? -17.375 2.925 25.386 1.00 24.70 462 ASN A O 1
ATOM 3730 N N . PRO A 1 463 ? -18.567 1.228 26.113 1.00 27.52 463 PRO A N 1
ATOM 3731 C CA . PRO A 1 463 ? -18.566 1.682 27.516 1.00 27.52 463 PRO A CA 1
ATOM 3732 C C . PRO A 1 463 ? -17.276 1.382 28.280 1.00 27.52 463 PRO A C 1
ATOM 3734 O O . PRO A 1 463 ? -17.039 0.235 28.616 1.00 27.52 463 PRO A O 1
ATOM 3737 N N . ILE A 1 464 ? -16.509 2.412 28.670 1.00 29.84 464 ILE A N 1
ATOM 3738 C CA . ILE A 1 464 ? -15.454 2.250 29.689 1.00 29.84 464 ILE A CA 1
ATOM 3739 C C . ILE A 1 464 ? -16.063 2.516 31.067 1.00 29.84 464 ILE A C 1
ATOM 3741 O O . ILE A 1 464 ? -16.338 3.662 31.435 1.00 29.84 464 ILE A O 1
ATOM 3745 N N . ASN A 1 465 ? -16.238 1.443 31.833 1.00 26.89 465 ASN A N 1
ATOM 3746 C CA . ASN A 1 465 ? -16.432 1.492 33.275 1.00 26.89 465 ASN A CA 1
ATOM 3747 C C . ASN A 1 465 ? -15.055 1.258 33.915 1.00 26.89 465 ASN A C 1
ATOM 3749 O O . ASN A 1 465 ? -14.402 0.259 33.636 1.00 26.89 465 ASN A O 1
ATOM 3753 N N . TYR A 1 466 ? -14.630 2.159 34.805 1.00 27.25 466 TYR A N 1
ATOM 3754 C CA . TYR A 1 466 ? -13.380 2.073 35.576 1.00 27.25 466 TYR A CA 1
ATOM 3755 C C . TYR A 1 466 ? -12.080 2.425 34.814 1.00 27.25 466 TYR A C 1
ATOM 3757 O O . TYR A 1 466 ? -11.322 1.567 34.368 1.00 27.25 466 TYR A O 1
ATOM 3765 N N . ILE A 1 467 ? -11.738 3.718 34.782 1.00 30.25 467 ILE A N 1
ATOM 3766 C CA . ILE A 1 467 ? -10.329 4.126 34.895 1.00 30.25 467 ILE A CA 1
ATOM 3767 C C . ILE A 1 467 ? -10.018 4.028 36.390 1.00 30.25 467 ILE A C 1
ATOM 3769 O O . ILE A 1 467 ? -10.620 4.746 37.186 1.00 30.25 467 ILE A O 1
ATOM 3773 N N . ALA A 1 468 ? -9.141 3.109 36.797 1.00 25.09 468 ALA A N 1
ATOM 3774 C CA . ALA A 1 468 ? -8.672 3.090 38.178 1.00 25.09 468 ALA A CA 1
ATOM 3775 C C . ALA A 1 468 ? -8.020 4.448 38.491 1.00 25.09 468 ALA A C 1
ATOM 3777 O O . ALA A 1 468 ? -7.148 4.890 37.741 1.00 25.09 468 ALA A O 1
ATOM 3778 N N . ASP A 1 469 ? -8.459 5.097 39.574 1.00 27.08 469 ASP A N 1
ATOM 3779 C CA . ASP A 1 469 ? -7.872 6.333 40.099 1.00 27.08 469 ASP A CA 1
ATOM 3780 C C . ASP A 1 469 ? -6.333 6.304 39.964 1.00 27.08 469 ASP A C 1
ATOM 3782 O O . ASP A 1 469 ? -5.683 5.370 40.443 1.00 27.08 469 ASP A O 1
ATOM 3786 N N . ARG A 1 470 ? -5.762 7.357 39.351 1.00 29.95 470 ARG A N 1
ATOM 3787 C CA . ARG A 1 470 ? -4.309 7.617 39.163 1.00 29.95 470 ARG A CA 1
ATOM 3788 C C . ARG A 1 470 ? -3.595 6.905 37.998 1.00 29.95 470 ARG A C 1
ATOM 3790 O O . ARG A 1 470 ? -2.440 6.508 38.138 1.00 29.95 470 ARG A O 1
ATOM 3797 N N . ALA A 1 471 ? -4.226 6.794 36.832 1.00 30.03 471 ALA A N 1
ATOM 3798 C CA . ALA A 1 471 ? -3.676 6.033 35.710 1.00 30.03 471 ALA A CA 1
ATOM 3799 C C . ALA 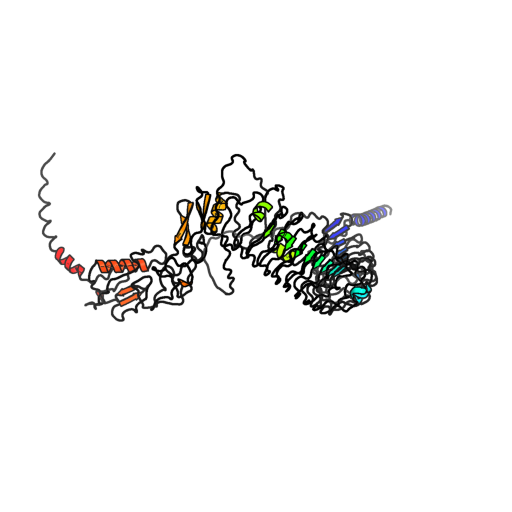A 1 471 ? -3.637 6.783 34.364 1.00 30.03 471 ALA A C 1
ATOM 3801 O O . ALA A 1 471 ? -4.306 6.403 33.408 1.00 30.03 471 ALA A O 1
ATOM 3802 N N . LEU A 1 472 ? -2.803 7.818 34.260 1.00 33.22 472 LEU A N 1
ATOM 3803 C CA . LEU A 1 472 ? -2.318 8.323 32.970 1.00 33.22 472 LEU A CA 1
ATOM 3804 C C . LEU A 1 472 ? -0.780 8.381 33.029 1.00 33.22 472 LEU A C 1
ATOM 3806 O O . LEU A 1 472 ? -0.243 9.162 33.816 1.00 33.22 472 LEU A O 1
ATOM 3810 N N . PRO A 1 473 ? -0.050 7.535 32.277 1.00 33.97 473 PRO A N 1
ATOM 3811 C CA . PRO A 1 473 ? 1.413 7.551 32.259 1.00 33.97 473 PRO A CA 1
ATOM 3812 C C . PRO A 1 473 ? 1.941 8.762 31.484 1.00 33.97 473 PRO A C 1
ATOM 3814 O O . PRO A 1 473 ? 1.486 9.037 30.377 1.00 33.97 473 PRO A O 1
ATOM 3817 N N . MET A 1 474 ? 2.970 9.426 32.017 1.00 33.19 474 MET A N 1
ATOM 3818 C CA . MET A 1 474 ? 3.659 10.582 31.413 1.00 33.19 474 MET A CA 1
ATOM 3819 C C . MET A 1 474 ? 4.455 10.273 30.114 1.00 33.19 474 MET A C 1
ATOM 3821 O O . MET A 1 474 ? 5.310 11.060 29.725 1.00 33.19 474 MET A O 1
ATOM 3825 N N . GLY A 1 475 ? 4.208 9.144 29.435 1.00 32.44 475 GLY A N 1
ATOM 3826 C CA . GLY A 1 475 ? 4.928 8.712 28.221 1.00 32.44 475 GLY A CA 1
ATOM 3827 C C . GLY A 1 475 ? 4.053 8.429 26.991 1.00 32.44 475 GLY A C 1
ATOM 3828 O O . GLY A 1 475 ? 4.577 8.219 25.898 1.00 32.44 475 GLY A O 1
ATOM 3829 N N . LEU A 1 476 ? 2.726 8.432 27.135 1.00 33.47 476 LEU A N 1
ATOM 3830 C CA . LEU A 1 476 ? 1.802 8.195 26.026 1.00 33.47 476 LEU A CA 1
ATOM 3831 C C . LEU A 1 476 ? 1.675 9.479 25.189 1.00 33.47 476 LEU A C 1
ATOM 3833 O O . LEU A 1 476 ? 1.057 10.443 25.632 1.00 33.47 476 LEU A O 1
ATOM 3837 N N . ARG A 1 477 ? 2.279 9.517 23.993 1.00 32.06 477 ARG A N 1
ATOM 3838 C CA . ARG A 1 477 ? 2.260 10.730 23.149 1.00 32.06 477 ARG A CA 1
ATOM 3839 C C . ARG A 1 477 ? 0.921 10.953 22.451 1.00 32.06 477 ARG A C 1
ATOM 3841 O O . ARG A 1 477 ? 0.474 12.089 22.353 1.00 32.06 477 ARG A O 1
ATOM 3848 N N . HIS A 1 478 ? 0.275 9.877 21.999 1.00 33.19 478 HIS A N 1
ATOM 3849 C CA . HIS A 1 478 ? -1.012 9.940 21.311 1.00 33.19 478 HIS A CA 1
ATOM 3850 C C . HIS A 1 478 ? -1.865 8.709 21.643 1.00 33.19 478 HIS A C 1
ATOM 3852 O O . HIS A 1 478 ? -1.422 7.575 21.465 1.00 33.19 478 HIS A O 1
ATOM 3858 N N . LEU A 1 479 ? -3.095 8.934 22.105 1.00 35.47 479 LEU A N 1
ATOM 3859 C CA . LEU A 1 479 ? -4.117 7.910 22.315 1.00 35.47 479 LEU A CA 1
ATOM 3860 C C . LEU A 1 479 ? -5.372 8.341 21.563 1.00 35.47 479 LEU A C 1
ATOM 3862 O O . LEU A 1 479 ? -6.025 9.309 21.944 1.00 35.47 479 LEU A O 1
ATOM 3866 N N . TYR A 1 480 ? -5.696 7.633 20.487 1.00 32.78 480 TYR A N 1
ATOM 3867 C CA . TYR A 1 480 ? -6.858 7.937 19.659 1.00 32.78 480 TYR A CA 1
ATOM 3868 C C . TYR A 1 480 ? -8.026 7.038 20.067 1.00 32.78 480 TYR A C 1
ATOM 3870 O O . TYR A 1 480 ? -8.111 5.878 19.665 1.00 32.78 480 TYR A O 1
ATOM 3878 N N . LEU A 1 481 ? -8.921 7.585 20.889 1.00 34.53 481 LEU A N 1
ATOM 3879 C CA . LEU A 1 481 ? -10.187 6.966 21.282 1.00 34.53 481 LEU A CA 1
ATOM 3880 C C . LEU A 1 481 ? -11.304 7.556 20.416 1.00 34.53 481 LEU A C 1
ATOM 3882 O O . LEU A 1 481 ? -11.984 8.499 20.806 1.00 34.53 481 LEU A O 1
ATOM 3886 N N . LEU A 1 482 ? -11.443 7.043 19.198 1.00 28.22 482 LEU A N 1
ATOM 3887 C CA . LEU A 1 482 ? -12.556 7.390 18.315 1.00 28.22 482 LEU A CA 1
ATOM 3888 C C . LEU A 1 482 ? -13.723 6.427 18.594 1.00 28.22 482 LEU A C 1
ATOM 3890 O O . LEU A 1 482 ? -13.511 5.217 18.668 1.00 28.22 482 LEU A O 1
ATOM 3894 N N . GLU A 1 483 ? -14.933 6.977 18.766 1.00 30.80 483 GLU A N 1
ATOM 3895 C CA . GLU A 1 483 ? -16.198 6.248 19.005 1.00 30.80 483 GLU A CA 1
ATOM 3896 C C . GLU A 1 483 ? -16.288 5.453 20.328 1.00 30.80 483 GLU A C 1
ATOM 3898 O O . GLU A 1 483 ? -16.770 4.321 20.374 1.00 30.80 483 GLU A O 1
ATOM 3903 N N . THR A 1 484 ? -15.876 6.059 21.445 1.00 29.97 484 THR A N 1
ATOM 3904 C CA . THR A 1 484 ? -15.961 5.448 22.787 1.00 29.97 484 THR A CA 1
ATOM 3905 C C . THR A 1 484 ? -17.120 6.010 23.631 1.00 29.97 484 THR A C 1
ATOM 3907 O O . THR A 1 484 ? -17.237 7.221 23.773 1.00 29.97 484 THR A O 1
ATOM 3910 N N . HIS A 1 485 ? -17.936 5.168 24.275 1.00 33.44 485 HIS A N 1
ATOM 3911 C CA . HIS A 1 485 ? -18.824 5.504 25.417 1.00 33.44 485 HIS A CA 1
ATOM 3912 C C . HIS A 1 485 ? -18.076 5.655 26.763 1.00 33.44 485 HIS A C 1
ATOM 3914 O O . HIS A 1 485 ? -18.352 4.984 27.763 1.00 33.44 485 HIS A O 1
ATOM 3920 N N . LEU A 1 486 ? -17.133 6.581 26.840 1.00 32.72 486 LEU A N 1
ATOM 3921 C CA . LEU A 1 486 ? -16.583 6.988 28.133 1.00 32.72 486 LEU A CA 1
ATOM 3922 C C . LEU A 1 486 ? -17.671 7.689 28.965 1.00 32.72 486 LEU A C 1
ATOM 3924 O O . LEU A 1 486 ? -18.215 8.697 28.522 1.00 32.72 486 LEU A O 1
ATOM 3928 N N . LYS A 1 487 ? -17.990 7.179 30.164 1.00 32.66 487 LYS A N 1
ATOM 3929 C CA . LYS A 1 487 ? -18.964 7.829 31.067 1.00 32.66 487 LYS A CA 1
ATOM 3930 C C . LYS A 1 487 ? -18.324 8.704 32.154 1.00 32.66 487 LYS A C 1
ATOM 3932 O O . LYS A 1 487 ? -18.981 9.635 32.605 1.00 32.66 487 LYS A O 1
ATOM 3937 N N . ILE A 1 488 ? -17.076 8.459 32.579 1.00 30.41 488 ILE A N 1
ATOM 3938 C CA . ILE A 1 488 ? -16.414 9.225 33.659 1.00 30.41 488 ILE A CA 1
ATOM 3939 C C . ILE A 1 488 ? -14.890 9.286 33.436 1.00 30.41 488 ILE A C 1
ATOM 3941 O O . ILE A 1 488 ? -14.256 8.252 33.237 1.00 30.41 488 ILE A O 1
ATOM 3945 N N . ILE A 1 489 ? -14.294 10.481 33.553 1.00 30.72 489 ILE A N 1
ATOM 3946 C CA . ILE A 1 489 ? -12.846 10.688 33.741 1.00 30.72 489 ILE A CA 1
ATOM 3947 C C . ILE A 1 489 ? -12.658 11.304 35.137 1.00 30.72 489 ILE A C 1
ATOM 3949 O O . ILE A 1 489 ? -13.005 12.462 35.352 1.00 30.72 489 ILE A O 1
ATOM 3953 N N . SER A 1 490 ? -12.147 10.532 36.102 1.00 25.69 490 SER A N 1
ATOM 3954 C CA . SER A 1 490 ? -11.763 11.040 37.430 1.00 25.69 490 SER A CA 1
ATOM 3955 C C . SER A 1 490 ? -10.264 11.341 37.441 1.00 25.69 490 SER A C 1
ATOM 3957 O O . SER A 1 490 ? -9.442 10.431 37.351 1.00 25.69 490 SER A O 1
ATOM 3959 N N . CYS A 1 491 ? -9.900 12.618 37.562 1.00 25.75 491 CYS A N 1
ATOM 3960 C CA . CYS A 1 491 ? -8.523 13.056 37.782 1.00 25.75 491 CYS A CA 1
ATOM 3961 C C . CYS A 1 491 ? -8.390 13.624 39.201 1.00 25.75 491 CYS A C 1
ATOM 3963 O O . CYS A 1 491 ? -8.560 14.821 39.411 1.00 25.75 491 CYS A O 1
ATOM 3965 N N . ARG A 1 492 ? -8.050 12.794 40.194 1.00 24.03 492 ARG A N 1
ATOM 3966 C CA . ARG A 1 492 ? -7.489 13.283 41.467 1.00 24.03 492 ARG A CA 1
ATOM 3967 C C . ARG A 1 492 ? -5.968 13.152 41.434 1.00 24.03 492 ARG A C 1
ATOM 3969 O O . ARG A 1 492 ? -5.434 12.067 41.653 1.00 24.03 492 ARG A O 1
ATOM 3976 N N . MET A 1 493 ? -5.263 14.257 41.191 1.00 28.75 493 MET A N 1
ATOM 3977 C CA . MET A 1 493 ? -3.827 14.347 41.473 1.00 28.75 493 MET A CA 1
ATOM 3978 C C . MET A 1 493 ? -3.622 14.795 42.920 1.00 28.75 493 MET A C 1
ATOM 3980 O O . MET A 1 493 ? -4.044 15.878 43.315 1.00 28.75 493 MET A O 1
ATOM 3984 N N . ALA A 1 494 ? -2.972 13.945 43.713 1.00 25.20 494 ALA A N 1
ATOM 3985 C CA . ALA A 1 494 ? -2.401 14.347 44.987 1.00 25.20 494 ALA A CA 1
ATOM 3986 C C . ALA A 1 494 ? -1.044 15.018 44.717 1.00 25.20 494 ALA A C 1
ATOM 3988 O O . ALA A 1 494 ? -0.156 14.397 44.143 1.00 25.20 494 ALA A O 1
ATOM 3989 N N . TRP A 1 495 ? -0.964 16.297 45.085 1.00 26.17 495 TRP A N 1
ATOM 3990 C CA . TRP A 1 495 ? 0.212 17.102 45.427 1.00 26.17 495 TRP A CA 1
ATOM 3991 C C . TRP A 1 495 ? 1.598 16.477 45.204 1.00 26.17 495 TRP A C 1
ATOM 3993 O O . TRP A 1 495 ? 2.016 15.648 46.004 1.00 26.17 495 TRP A O 1
ATOM 4003 N N . LEU A 1 496 ? 2.358 17.012 44.241 1.00 23.64 496 LEU A N 1
ATOM 4004 C CA . LEU A 1 496 ? 3.800 17.248 44.386 1.00 23.64 496 LEU A CA 1
ATOM 4005 C C . LEU A 1 496 ? 4.183 18.545 43.636 1.00 23.64 496 LEU A C 1
ATOM 4007 O O . LEU A 1 496 ? 3.742 18.727 42.499 1.00 23.64 496 LEU A O 1
ATOM 4011 N N . PRO A 1 497 ? 4.942 19.466 44.263 1.00 28.47 497 PRO A N 1
ATOM 4012 C CA . PRO A 1 497 ? 5.335 20.741 43.675 1.00 28.47 497 PRO A CA 1
ATOM 4013 C C . PRO A 1 497 ? 6.643 20.615 42.874 1.00 28.47 497 PRO A C 1
ATOM 4015 O O . PRO A 1 497 ? 7.446 19.724 43.126 1.00 28.47 497 PRO A O 1
ATOM 4018 N N . PHE A 1 498 ? 6.857 21.577 41.971 1.00 26.05 498 PHE A N 1
ATOM 4019 C CA . PHE A 1 498 ? 8.058 21.806 41.153 1.00 26.05 498 PHE A CA 1
ATOM 4020 C C . PHE A 1 498 ? 8.266 20.832 39.987 1.00 26.05 498 PHE A C 1
ATOM 4022 O O . PHE A 1 498 ? 8.752 19.732 40.171 1.00 26.05 498 PHE A O 1
ATOM 4029 N N . PHE A 1 499 ? 7.904 21.261 38.774 1.00 23.31 499 PHE A N 1
ATOM 4030 C CA . PHE A 1 499 ? 8.819 21.445 37.635 1.00 23.31 499 PHE A CA 1
ATOM 4031 C C . PHE A 1 499 ? 8.049 22.124 36.487 1.00 23.31 499 PHE A C 1
ATOM 4033 O O . PHE A 1 499 ? 6.925 21.752 36.154 1.00 23.31 499 PHE A O 1
ATOM 4040 N N . SER A 1 500 ? 8.656 23.171 35.929 1.00 21.27 500 SER A N 1
ATOM 4041 C CA . SER A 1 500 ? 8.213 23.894 34.734 1.00 21.27 500 SER A CA 1
ATOM 4042 C C . SER A 1 500 ? 8.782 23.187 33.500 1.00 21.27 500 SER A C 1
ATOM 4044 O O . SER A 1 500 ? 9.976 22.900 33.477 1.00 21.27 500 SER A O 1
ATOM 4046 N N . LEU A 1 501 ? 7.952 22.900 32.494 1.00 23.12 501 LEU A N 1
ATOM 4047 C CA . LEU A 1 501 ? 8.382 22.375 31.193 1.00 23.12 501 LEU A CA 1
ATOM 4048 C C . LEU A 1 501 ? 8.232 23.478 30.138 1.00 23.12 501 LEU A C 1
ATOM 4050 O O . LEU A 1 501 ? 7.128 23.967 29.897 1.00 23.12 501 LEU A O 1
ATOM 4054 N N . THR A 1 502 ? 9.349 23.865 29.526 1.00 19.62 502 THR A N 1
ATOM 4055 C CA . THR A 1 502 ? 9.432 24.734 28.346 1.00 19.62 502 THR A CA 1
ATOM 4056 C C . THR A 1 502 ? 9.184 23.930 27.063 1.00 19.62 502 THR A C 1
ATOM 4058 O O . THR A 1 502 ? 9.598 22.778 26.955 1.00 19.62 502 THR A O 1
ATOM 4061 N N . PHE A 1 503 ? 8.509 24.542 26.084 1.00 25.11 503 PHE A N 1
ATOM 4062 C CA . PHE A 1 503 ? 8.247 23.985 24.752 1.00 25.11 503 PHE A CA 1
ATOM 4063 C C . PHE A 1 503 ? 8.818 24.931 23.692 1.00 25.11 503 PHE A C 1
ATOM 4065 O O . PHE A 1 503 ? 8.430 26.097 23.671 1.00 25.11 503 PHE A O 1
ATOM 4072 N N . ASP A 1 504 ? 9.669 24.422 22.799 1.00 20.77 504 ASP A N 1
ATOM 4073 C CA . ASP A 1 504 ? 10.086 25.133 21.586 1.00 20.77 504 ASP A CA 1
ATOM 4074 C C . ASP A 1 504 ? 9.389 24.576 20.341 1.00 20.77 504 ASP A C 1
ATOM 4076 O O . ASP A 1 504 ? 9.076 23.388 20.230 1.00 20.77 504 ASP A O 1
ATOM 4080 N N . THR A 1 505 ? 9.120 25.491 19.412 1.00 23.08 505 THR A N 1
ATOM 4081 C CA . THR A 1 505 ? 8.316 25.314 18.200 1.00 23.08 505 THR A CA 1
ATOM 4082 C C . THR A 1 505 ? 9.204 25.174 16.967 1.00 23.08 505 THR A C 1
ATOM 4084 O O . THR A 1 505 ? 10.220 25.853 16.855 1.00 23.08 505 THR A O 1
ATOM 4087 N N . LEU A 1 506 ? 8.776 24.367 15.990 1.00 21.53 506 LEU A N 1
ATOM 4088 C CA . LEU A 1 506 ? 9.211 24.514 14.599 1.00 21.53 506 LEU A CA 1
ATOM 4089 C C . LEU A 1 506 ? 8.000 24.538 13.661 1.00 21.53 506 LEU A C 1
ATOM 4091 O O . LEU A 1 506 ? 7.026 23.809 13.842 1.00 21.53 506 LEU A O 1
ATOM 4095 N N . LYS A 1 507 ? 8.094 25.486 12.728 1.00 22.62 507 LYS A N 1
ATOM 4096 C CA . LYS A 1 507 ? 7.077 26.066 11.851 1.00 22.62 507 LYS A CA 1
ATOM 4097 C C . LYS A 1 507 ? 6.876 25.288 10.541 1.00 22.62 507 LYS A C 1
ATOM 4099 O O . LYS A 1 507 ? 7.830 24.759 9.988 1.00 22.62 507 LYS A O 1
ATOM 4104 N N . GLU A 1 508 ? 5.647 25.443 10.039 1.00 23.77 508 GLU A N 1
ATOM 4105 C CA . GLU A 1 508 ? 5.185 25.454 8.635 1.00 23.77 508 GLU A CA 1
ATOM 4106 C C . GLU A 1 508 ? 4.795 24.138 7.909 1.00 23.77 508 GLU A C 1
ATOM 4108 O O . GLU A 1 508 ? 5.426 23.092 8.011 1.00 23.77 508 GLU A O 1
ATOM 4113 N N . SER A 1 509 ? 3.648 24.260 7.224 1.00 25.52 509 SER A N 1
ATOM 4114 C CA . SER A 1 509 ? 2.754 23.341 6.479 1.00 25.52 509 SER A CA 1
ATOM 4115 C C . SER A 1 509 ? 2.989 23.479 4.940 1.00 25.52 509 SER A C 1
ATOM 4117 O O . SER A 1 509 ? 4.059 23.998 4.622 1.00 25.52 509 SER A O 1
ATOM 4119 N N . PRO A 1 510 ? 2.107 23.183 3.926 1.00 39.81 510 PRO A N 1
ATOM 4120 C CA . PRO A 1 510 ? 0.863 22.372 3.711 1.00 39.81 510 PRO A CA 1
ATOM 4121 C C . PRO A 1 510 ? 0.863 21.586 2.323 1.00 39.81 510 PRO A C 1
ATOM 4123 O O . PRO A 1 510 ? 1.930 21.543 1.707 1.00 39.81 510 PRO A O 1
ATOM 4126 N N . PRO A 1 511 ? -0.224 20.922 1.792 1.00 26.30 511 PRO A N 1
ATOM 4127 C CA . PRO A 1 511 ? -1.398 21.564 1.124 1.00 26.30 511 PRO A CA 1
ATOM 4128 C C . PRO A 1 511 ? -2.796 20.884 1.374 1.00 26.30 511 PRO A C 1
ATOM 4130 O O . PRO A 1 511 ? -2.958 19.677 1.212 1.00 26.30 511 PRO A O 1
ATOM 4133 N N . GLU A 1 512 ? -3.817 21.675 1.761 1.00 26.89 512 GLU A N 1
ATOM 4134 C CA . GLU A 1 512 ? -5.094 21.342 2.479 1.00 26.89 512 GLU A CA 1
ATOM 4135 C C . GLU A 1 512 ? -6.371 21.215 1.579 1.00 26.89 512 GLU A C 1
ATOM 4137 O O . GLU A 1 512 ? -6.244 21.448 0.378 1.00 26.89 512 GLU A O 1
ATOM 4142 N N . PRO A 1 513 ? -7.643 21.019 2.054 1.00 28.34 513 PRO A N 1
ATOM 4143 C CA . PRO A 1 513 ? -8.233 20.362 3.243 1.00 28.34 513 PRO A CA 1
ATOM 4144 C C . PRO A 1 513 ? -9.285 19.259 2.889 1.00 28.34 513 PRO A C 1
ATOM 4146 O O . PRO A 1 513 ? -10.041 19.373 1.926 1.00 28.34 513 PRO A O 1
ATOM 4149 N N . ILE A 1 514 ? -9.453 18.226 3.732 1.00 25.69 514 ILE A N 1
ATOM 4150 C CA . ILE A 1 514 ? -10.733 17.484 3.832 1.00 25.69 514 ILE A CA 1
ATOM 4151 C C . ILE A 1 514 ? -11.518 18.149 4.962 1.00 25.69 514 ILE A C 1
ATOM 4153 O O . ILE A 1 514 ? -11.170 18.044 6.134 1.00 25.69 514 ILE A O 1
ATOM 4157 N N . THR A 1 515 ? -12.550 18.886 4.580 1.00 22.31 515 THR A N 1
ATOM 4158 C CA . THR A 1 515 ? -13.115 20.028 5.304 1.00 22.31 515 THR A CA 1
ATOM 4159 C C . THR A 1 515 ? -13.923 19.751 6.566 1.00 22.31 515 THR A C 1
ATOM 4161 O O . THR A 1 515 ? -14.411 20.718 7.123 1.00 22.31 515 THR A O 1
ATOM 4164 N N . ASN A 1 516 ? -14.066 18.526 7.079 1.00 24.52 516 ASN A N 1
ATOM 4165 C CA . ASN A 1 516 ? -14.879 18.302 8.291 1.00 24.52 516 ASN A CA 1
ATOM 4166 C C . ASN A 1 516 ? -14.313 17.243 9.251 1.00 24.52 516 ASN A C 1
ATOM 4168 O O . ASN A 1 516 ? -15.053 16.450 9.827 1.00 24.52 516 ASN A O 1
ATOM 4172 N N . MET A 1 517 ? -13.001 17.246 9.478 1.00 26.17 517 MET A N 1
ATOM 4173 C CA . MET A 1 517 ? -12.481 16.828 10.782 1.00 26.17 517 MET A CA 1
ATOM 4174 C C . MET A 1 517 ? -11.884 18.056 11.456 1.00 26.17 517 MET A C 1
ATOM 4176 O O . MET A 1 517 ? -10.875 18.591 11.006 1.00 26.17 517 MET A O 1
ATOM 4180 N N . LEU A 1 518 ? -12.552 18.517 12.515 1.00 24.58 518 LEU A N 1
ATOM 4181 C CA . LEU A 1 518 ? -12.064 19.575 13.391 1.00 24.58 518 LEU A CA 1
ATOM 4182 C C . LEU A 1 518 ? -10.763 19.094 14.042 1.00 24.58 518 LEU A C 1
ATOM 4184 O O . LEU A 1 518 ? -10.778 18.328 15.004 1.00 24.58 518 LEU A O 1
ATOM 4188 N N . TYR A 1 519 ? -9.630 19.522 13.493 1.00 27.45 519 TYR A N 1
ATOM 4189 C CA . TYR A 1 519 ? -8.348 19.412 14.168 1.00 27.45 519 TYR A CA 1
ATOM 4190 C C . TYR A 1 519 ? -8.332 20.438 15.297 1.00 27.45 519 TYR A C 1
ATOM 4192 O O . TYR A 1 519 ? -8.473 21.637 15.055 1.00 27.45 519 TYR A O 1
ATOM 4200 N N . MET A 1 520 ? -8.179 19.976 16.534 1.00 28.05 520 MET A N 1
ATOM 4201 C CA . MET A 1 520 ? -8.022 20.867 17.676 1.00 28.05 520 MET A CA 1
ATOM 4202 C C . MET A 1 520 ? -6.597 20.797 18.182 1.00 28.05 520 MET A C 1
ATOM 4204 O O . MET A 1 520 ? -6.151 19.807 18.754 1.00 28.05 520 MET A O 1
ATOM 4208 N N . ASP A 1 521 ? -5.890 21.892 17.939 1.00 31.50 521 ASP A N 1
ATOM 4209 C CA . ASP A 1 521 ? -4.586 22.194 18.499 1.00 31.50 521 ASP A CA 1
ATOM 4210 C C . ASP A 1 521 ? -4.710 22.338 20.029 1.00 31.50 521 ASP A C 1
ATOM 4212 O O . ASP A 1 521 ? -5.188 23.352 20.541 1.00 31.50 521 ASP A O 1
ATOM 4216 N N . MET A 1 522 ? -4.299 21.304 20.769 1.00 35.03 522 MET A N 1
ATOM 4217 C CA . MET A 1 522 ? -4.392 21.227 22.236 1.00 35.03 522 MET A CA 1
ATOM 4218 C C . MET A 1 522 ? -3.183 21.834 22.970 1.00 35.03 522 MET A C 1
ATOM 4220 O O . MET A 1 522 ? -2.926 21.510 24.128 1.00 35.03 522 MET A O 1
ATOM 4224 N N . SER A 1 523 ? -2.454 22.757 22.339 1.00 31.47 523 SER A N 1
ATOM 4225 C CA . SER A 1 523 ? -1.276 23.440 22.907 1.00 31.47 523 SER A CA 1
ATOM 4226 C C . SER A 1 523 ? -1.539 24.292 24.160 1.00 31.47 523 SER A C 1
ATOM 4228 O O . SER A 1 523 ? -0.594 24.749 24.799 1.00 31.47 523 SER A O 1
ATOM 4230 N N . SER A 1 524 ? -2.798 24.506 24.566 1.00 37.88 524 SER A N 1
ATOM 4231 C CA . SER A 1 524 ? -3.123 25.233 25.801 1.00 37.88 524 SER A CA 1
ATOM 4232 C C . SER A 1 524 ? -4.257 24.583 26.590 1.00 37.88 524 SER A C 1
ATOM 4234 O O . SER A 1 524 ? -5.192 24.021 26.020 1.00 37.88 524 SER A O 1
ATOM 4236 N N . ARG A 1 525 ? -4.228 24.741 27.922 1.00 43.62 525 ARG A N 1
ATOM 4237 C CA . ARG A 1 525 ? -5.294 24.284 28.836 1.00 43.62 525 ARG A CA 1
ATOM 4238 C C . ARG A 1 525 ? -6.672 24.823 28.423 1.00 43.62 525 ARG A C 1
ATOM 4240 O O . ARG A 1 525 ? -7.663 24.112 28.509 1.00 43.62 525 ARG A O 1
ATOM 4247 N N . ASN A 1 526 ? -6.721 26.052 27.909 1.00 48.62 526 ASN A N 1
ATOM 4248 C CA . ASN A 1 526 ? -7.949 26.660 27.397 1.00 48.62 526 ASN A CA 1
ATOM 4249 C C . ASN A 1 526 ? -8.417 26.038 26.074 1.00 48.62 526 ASN A C 1
ATOM 4251 O O . ASN A 1 526 ? -9.621 25.901 25.890 1.00 48.62 526 ASN A O 1
ATOM 4255 N N . ARG A 1 527 ? -7.501 25.613 25.192 1.00 44.31 527 ARG A N 1
ATOM 4256 C CA . ARG A 1 527 ? -7.845 24.902 23.949 1.00 44.31 527 ARG A CA 1
ATOM 4257 C C . ARG A 1 527 ? -8.272 23.453 24.194 1.00 44.31 527 ARG A C 1
ATOM 4259 O O . ARG A 1 527 ? -9.135 22.956 23.483 1.00 44.31 527 ARG A O 1
ATOM 4266 N N . LEU A 1 528 ? -7.740 22.804 25.236 1.00 44.53 528 LEU A N 1
ATOM 4267 C CA . LEU A 1 528 ? -8.223 21.503 25.714 1.00 44.53 528 LEU A CA 1
ATOM 4268 C C . LEU A 1 528 ? -9.689 21.599 26.162 1.00 44.53 528 LEU A C 1
ATOM 4270 O O . LEU A 1 528 ? -10.520 20.815 25.714 1.00 44.53 528 LEU A O 1
ATOM 4274 N N . TYR A 1 529 ? -10.015 22.594 26.996 1.00 49.56 529 TYR A N 1
ATOM 4275 C CA . TYR A 1 529 ? -11.399 22.849 27.397 1.00 49.56 529 TYR A CA 1
ATOM 4276 C C . TYR A 1 529 ? -12.278 23.180 26.201 1.00 49.56 529 TYR A C 1
ATOM 4278 O O . TYR A 1 529 ? -13.308 22.542 26.049 1.00 49.56 529 TYR A O 1
ATOM 4286 N N . GLN A 1 530 ? -11.826 24.056 25.300 1.00 51.19 530 GLN A N 1
ATOM 4287 C CA . GLN A 1 530 ? -12.556 24.366 24.068 1.00 51.19 530 GLN A CA 1
ATOM 4288 C C . GLN A 1 530 ? -12.785 23.132 23.189 1.00 51.19 530 GLN A C 1
ATOM 4290 O O . GLN A 1 530 ? -13.789 23.080 22.486 1.00 51.19 530 GLN A O 1
ATOM 4295 N N . GLY A 1 531 ? -11.893 22.137 23.238 1.00 48.31 531 GLY A N 1
ATOM 4296 C CA . GLY A 1 531 ? -12.055 20.903 22.483 1.00 48.31 531 GLY A CA 1
ATOM 4297 C C . GLY A 1 531 ? -12.985 19.874 23.100 1.00 48.31 531 GLY A C 1
ATOM 4298 O O . GLY A 1 531 ? -13.725 19.211 22.381 1.00 48.31 531 GLY A O 1
ATOM 4299 N N . PHE A 1 532 ? -13.023 19.774 24.424 1.00 49.34 532 PHE A N 1
ATOM 4300 C CA . PHE A 1 532 ? -14.084 19.025 25.094 1.00 49.34 532 PHE A CA 1
ATOM 4301 C C . PHE A 1 532 ? -15.435 19.739 24.954 1.00 49.34 532 PHE A C 1
ATOM 4303 O O . PHE A 1 532 ? -16.450 19.097 24.700 1.00 49.34 532 PHE A O 1
ATOM 4310 N N . GLU A 1 533 ? -15.442 21.067 25.041 1.00 55.69 533 GLU A N 1
ATOM 4311 C CA . GLU A 1 533 ? -16.624 21.908 24.851 1.00 55.69 533 GLU A CA 1
ATOM 4312 C C . GLU A 1 533 ? -17.185 21.753 23.428 1.00 55.69 533 GLU A C 1
ATOM 4314 O O . GLU A 1 533 ? -18.363 21.452 23.264 1.00 55.69 533 GLU A O 1
ATOM 4319 N N . SER A 1 534 ? -16.358 21.803 22.382 1.00 52.19 534 SER A N 1
ATOM 4320 C CA . SER A 1 534 ? -16.819 21.557 21.005 1.00 52.19 534 SER A CA 1
ATOM 4321 C C . SER A 1 534 ? -17.245 20.105 20.736 1.00 52.19 534 SER A C 1
ATOM 4323 O O . SER A 1 534 ? -17.974 19.850 19.778 1.00 52.19 534 SER A O 1
ATOM 4325 N N . ALA A 1 535 ? -16.834 19.164 21.591 1.00 49.78 535 ALA A N 1
ATOM 4326 C CA . ALA A 1 535 ? -17.218 17.757 21.539 1.00 49.78 535 ALA A CA 1
ATOM 4327 C C . ALA A 1 535 ? -18.445 17.414 22.406 1.00 49.78 535 ALA A C 1
ATOM 4329 O O . ALA A 1 535 ? -18.779 16.235 22.501 1.00 49.78 535 ALA A O 1
ATOM 4330 N N . GLY A 1 536 ? -19.103 18.403 23.031 1.00 51.03 536 GLY A N 1
ATOM 4331 C CA . GLY A 1 536 ? -20.360 18.223 23.773 1.00 51.03 536 GLY A CA 1
ATOM 4332 C C . GLY A 1 536 ? -20.238 18.085 25.291 1.00 51.03 536 GLY A C 1
ATOM 4333 O O . GLY A 1 536 ? -21.149 17.569 25.948 1.00 51.03 536 GLY A O 1
ATOM 4334 N N . PHE A 1 537 ? -19.120 18.533 25.867 1.00 57.59 537 PHE A N 1
ATOM 4335 C CA . PHE A 1 537 ? -18.881 18.514 27.310 1.00 57.59 537 PHE A CA 1
ATOM 4336 C C . PHE A 1 537 ? -18.989 19.913 27.928 1.00 57.59 537 PHE A C 1
ATOM 4338 O O . PHE A 1 537 ? -18.470 20.895 27.410 1.00 57.59 537 PHE A O 1
ATOM 4345 N N . LYS A 1 538 ? -19.593 20.001 29.112 1.00 58.34 538 LYS A N 1
ATOM 4346 C CA . LYS A 1 538 ? -19.526 21.178 29.980 1.00 58.34 538 LYS A CA 1
ATOM 4347 C C . LYS A 1 538 ? -18.278 21.088 30.852 1.00 58.34 538 LYS A C 1
ATOM 4349 O O . LYS A 1 538 ? -18.181 20.199 31.696 1.00 58.34 538 LYS A O 1
ATOM 4354 N N . CYS A 1 539 ? -17.349 22.024 30.695 1.00 57.84 539 CYS A N 1
ATOM 4355 C CA . CYS A 1 539 ? -16.107 22.045 31.461 1.00 57.84 539 CYS A CA 1
ATOM 4356 C C . CYS A 1 539 ? -16.124 23.093 32.582 1.00 57.84 539 CYS A C 1
ATOM 4358 O O . CYS A 1 539 ? -16.329 24.282 32.355 1.00 57.84 539 CYS A O 1
ATOM 4360 N N . ASN A 1 540 ? -15.860 22.657 33.814 1.00 57.38 540 ASN A N 1
ATOM 4361 C CA . ASN A 1 540 ? -15.570 23.521 34.948 1.00 57.38 540 ASN A CA 1
ATOM 4362 C C . ASN A 1 540 ? -14.056 23.742 35.037 1.00 57.38 540 ASN A C 1
ATOM 4364 O O . ASN A 1 540 ? -13.305 22.903 35.539 1.00 57.38 540 ASN A O 1
ATOM 4368 N N . ARG A 1 541 ? -13.612 24.908 34.563 1.00 60.06 541 ARG A N 1
ATOM 4369 C CA . ARG A 1 541 ? -12.189 25.274 34.506 1.00 60.06 541 ARG A CA 1
ATOM 4370 C C . ARG A 1 541 ? -11.550 25.427 35.889 1.00 60.06 541 ARG A C 1
ATOM 4372 O O . ARG A 1 541 ? -10.344 25.232 36.010 1.00 60.06 541 ARG A O 1
ATOM 4379 N N . THR A 1 542 ? -12.342 25.730 36.918 1.00 52.72 542 THR A N 1
ATOM 4380 C CA . THR A 1 542 ? -11.888 25.897 38.308 1.00 52.72 542 THR A CA 1
ATOM 4381 C C . THR A 1 542 ? -11.748 24.551 39.019 1.00 52.72 542 THR A C 1
ATOM 4383 O O . THR A 1 542 ? -10.785 24.335 39.746 1.00 52.72 542 THR A O 1
ATOM 4386 N N . ALA A 1 543 ? -12.679 23.624 38.773 1.00 43.97 543 ALA A N 1
ATOM 4387 C CA . ALA A 1 543 ? -12.651 22.264 39.322 1.00 43.97 543 ALA A CA 1
ATOM 4388 C C . ALA A 1 543 ? -11.837 21.271 38.471 1.00 43.97 543 ALA A C 1
ATOM 4390 O O . ALA A 1 543 ? -11.726 20.103 38.838 1.00 43.97 543 ALA A O 1
ATOM 4391 N N . LEU A 1 544 ? -11.284 21.731 37.340 1.00 47.91 544 LEU A N 1
ATOM 4392 C CA . LEU A 1 544 ? -10.544 20.930 36.361 1.00 47.91 544 LEU A CA 1
ATOM 4393 C C . LEU A 1 544 ? -11.310 19.672 35.907 1.00 47.91 544 LEU A C 1
ATOM 4395 O O . LEU A 1 544 ? -10.725 18.601 35.746 1.00 47.91 544 LEU A O 1
ATOM 4399 N N . SER A 1 545 ? -12.625 19.790 35.716 1.00 44.62 545 SER A N 1
ATOM 4400 C CA . SER A 1 545 ? -13.501 18.671 35.359 1.00 44.62 545 SER A CA 1
ATOM 4401 C C . SER A 1 545 ? -14.374 19.006 34.155 1.00 44.62 545 SER A C 1
ATOM 4403 O O . SER A 1 545 ? -14.819 20.139 34.003 1.00 44.62 545 SER A O 1
ATOM 4405 N N . CYS A 1 546 ? -14.634 18.022 33.295 1.00 48.16 546 CYS A N 1
ATOM 4406 C CA . CYS A 1 546 ? -15.580 18.142 32.187 1.00 48.16 546 CYS A CA 1
ATOM 4407 C C . CYS A 1 546 ? -16.635 17.044 32.306 1.00 48.16 546 CYS A C 1
ATOM 4409 O O . CYS A 1 546 ? -16.291 15.872 32.458 1.00 48.16 546 CYS A O 1
ATOM 4411 N N . THR A 1 547 ? -17.912 17.413 32.238 1.00 47.44 547 THR A N 1
ATOM 4412 C CA . THR A 1 547 ? -19.044 16.479 32.282 1.00 47.44 547 THR A CA 1
ATOM 4413 C C . THR A 1 547 ? -19.821 16.543 30.970 1.00 47.44 547 THR A C 1
ATOM 4415 O O . THR A 1 547 ? -20.091 17.648 30.498 1.00 47.44 547 THR A O 1
ATOM 4418 N N . PRO A 1 548 ? -20.194 15.407 30.361 1.00 50.94 548 PRO A N 1
ATOM 4419 C CA . PRO A 1 548 ? -20.971 15.418 29.125 1.00 50.94 548 PRO A CA 1
ATOM 4420 C C . PRO A 1 548 ? -22.360 16.015 29.370 1.00 50.94 548 PRO A C 1
ATOM 4422 O O . PRO A 1 548 ? -22.941 15.822 30.441 1.00 50.94 548 PRO A O 1
ATOM 4425 N N . CYS A 1 549 ? -22.909 16.714 28.380 1.00 62.16 549 CYS A N 1
ATOM 4426 C CA . CYS A 1 549 ? -24.337 17.014 28.394 1.00 62.16 549 CYS A CA 1
ATOM 4427 C C . CYS A 1 549 ? -25.136 15.724 28.172 1.00 62.16 549 CYS A C 1
ATOM 4429 O O . CYS A 1 549 ? -24.741 14.869 27.378 1.00 62.16 549 CYS A O 1
ATOM 4431 N N . MET A 1 550 ? -26.245 15.577 28.898 1.00 66.50 550 MET A N 1
ATOM 4432 C CA . MET A 1 550 ? -27.121 14.413 28.770 1.00 66.50 550 MET A CA 1
ATOM 4433 C C . MET A 1 550 ? -27.830 14.408 27.407 1.00 66.50 550 MET A C 1
ATOM 4435 O O . MET A 1 550 ? -27.968 15.450 26.768 1.00 66.50 550 MET A O 1
ATOM 4439 N N . ILE A 1 551 ? -28.302 13.235 26.977 1.00 76.62 551 ILE A N 1
ATOM 4440 C CA . ILE A 1 551 ? -29.214 13.122 25.829 1.00 76.62 551 ILE A CA 1
ATOM 4441 C C . ILE A 1 551 ? -30.440 14.023 26.043 1.00 76.62 551 ILE A C 1
ATOM 4443 O O . ILE A 1 551 ? -30.864 14.241 27.178 1.00 76.62 551 ILE A O 1
ATOM 4447 N N . GLY A 1 552 ? -30.968 14.587 24.962 1.00 79.06 552 GLY A N 1
ATOM 4448 C CA . GLY A 1 552 ? -31.999 15.627 24.994 1.00 79.06 552 GLY A CA 1
ATOM 4449 C C . GLY A 1 552 ? -31.476 17.059 25.168 1.00 79.06 552 GLY A C 1
ATOM 4450 O O . GLY A 1 552 ? -32.273 17.994 25.143 1.00 79.06 552 GLY A O 1
ATOM 4451 N N . TYR A 1 553 ? -30.162 17.269 25.302 1.00 84.38 553 TYR A N 1
ATOM 4452 C CA . TYR A 1 553 ? -29.574 18.605 25.452 1.00 84.38 553 TYR A CA 1
ATOM 4453 C C . TYR A 1 553 ? -28.661 18.973 24.270 1.00 84.38 553 TYR A C 1
ATOM 4455 O O . TYR A 1 553 ? -27.926 18.136 23.747 1.00 84.38 553 TYR A O 1
ATOM 4463 N N . ASP A 1 554 ? -28.669 20.246 23.874 1.00 81.88 554 ASP A N 1
ATOM 4464 C CA . ASP A 1 554 ? -27.655 20.879 23.032 1.00 81.88 554 ASP A CA 1
ATOM 4465 C C . ASP A 1 554 ? -26.661 21.698 23.867 1.00 81.88 554 ASP A C 1
ATOM 4467 O O . ASP A 1 554 ? -26.832 21.875 25.076 1.00 81.88 554 ASP A O 1
ATOM 4471 N N . LEU A 1 555 ? -25.572 22.153 23.240 1.00 75.88 555 LEU A N 1
ATOM 4472 C CA . LEU A 1 555 ? -24.568 22.971 23.912 1.00 75.88 555 LEU A CA 1
ATOM 4473 C C . LEU A 1 555 ? -24.613 24.400 23.379 1.00 75.88 555 LEU A C 1
ATOM 4475 O O . LEU A 1 555 ? -24.471 24.641 22.180 1.00 75.88 555 LEU A O 1
ATOM 4479 N N . THR A 1 556 ? -24.756 25.357 24.293 1.00 75.44 556 THR A N 1
ATOM 4480 C CA . THR A 1 556 ? -24.800 26.787 23.974 1.00 75.44 556 THR A CA 1
ATOM 4481 C C . THR A 1 556 ? -23.678 27.553 24.648 1.00 75.44 556 THR A C 1
ATOM 4483 O O . THR A 1 556 ? -23.220 27.188 25.732 1.00 75.44 556 THR A O 1
ATOM 4486 N N . TYR A 1 557 ? -23.241 28.628 23.997 1.00 70.62 557 TYR A N 1
ATOM 4487 C CA . TYR A 1 557 ? -22.278 29.568 24.553 1.00 70.62 557 TYR A CA 1
ATOM 4488 C C . TYR A 1 557 ? -23.031 30.700 25.257 1.00 70.62 557 TYR A C 1
ATOM 4490 O O . TYR A 1 557 ? -23.785 31.420 24.604 1.00 70.62 557 TYR A O 1
ATOM 4498 N N . GLY A 1 558 ? -22.882 30.815 26.580 1.00 64.44 558 GLY A N 1
ATOM 4499 C CA . GLY A 1 558 ? -23.533 31.860 27.376 1.00 64.44 558 GLY A CA 1
ATOM 4500 C C . GLY A 1 558 ? -22.681 33.123 27.535 1.00 64.44 558 GLY A C 1
ATOM 4501 O O . GLY A 1 558 ? -21.471 33.104 27.299 1.00 64.44 558 GLY A O 1
ATOM 4502 N N . ASP A 1 559 ? -23.299 34.198 28.034 1.00 55.59 559 ASP A N 1
ATOM 4503 C CA . ASP A 1 559 ? -22.711 35.547 28.183 1.00 55.59 559 ASP A CA 1
ATOM 4504 C C . ASP A 1 559 ? -21.510 35.642 29.159 1.00 55.59 559 ASP A C 1
ATOM 4506 O O . ASP A 1 559 ? -20.917 36.704 29.323 1.00 55.59 559 ASP A O 1
ATOM 4510 N N . GLY A 1 560 ? -21.110 34.533 29.793 1.00 53.66 560 GLY A N 1
ATOM 4511 C CA . GLY A 1 560 ? -19.991 34.442 30.744 1.00 53.66 560 GLY A CA 1
ATOM 4512 C C . GLY A 1 560 ? -18.780 33.631 30.264 1.00 53.66 560 GLY A C 1
ATOM 4513 O O . GLY A 1 560 ? -18.014 33.146 31.097 1.00 53.66 560 GLY A O 1
ATOM 4514 N N . HIS A 1 561 ? -18.621 33.411 28.954 1.00 57.06 561 HIS A N 1
ATOM 4515 C CA . HIS A 1 561 ? -17.581 32.541 28.369 1.00 57.06 561 HIS A CA 1
ATOM 4516 C C . HIS A 1 561 ? -17.613 31.077 28.853 1.00 57.06 561 HIS A C 1
ATOM 4518 O O . HIS A 1 561 ? -16.601 30.373 28.787 1.00 57.06 561 HIS A O 1
ATOM 4524 N N . GLN A 1 562 ? -18.768 30.609 29.331 1.00 63.53 562 GLN A N 1
ATOM 4525 C CA . GLN A 1 562 ? -18.994 29.225 29.739 1.00 63.53 562 GLN A CA 1
ATOM 4526 C C . GLN A 1 562 ? -20.023 28.557 28.832 1.00 63.53 562 GLN A C 1
ATOM 4528 O O . GLN A 1 562 ? -21.007 29.166 28.405 1.00 63.53 562 GLN A O 1
ATOM 4533 N N . PHE A 1 563 ? -19.776 27.282 28.542 1.00 69.88 563 PHE A N 1
ATOM 4534 C CA . PHE A 1 563 ? -20.700 26.448 27.792 1.00 69.88 563 PHE A CA 1
ATOM 4535 C C . PHE A 1 563 ? -21.750 25.862 28.737 1.00 69.88 563 PHE A C 1
ATOM 4537 O O . PHE A 1 563 ? -21.423 25.322 29.800 1.00 69.88 563 PHE A O 1
ATOM 4544 N N . HIS A 1 564 ? -23.017 25.951 28.345 1.00 79.50 564 HIS A N 1
ATOM 4545 C CA . HIS A 1 564 ? -24.146 25.435 29.110 1.00 79.50 564 HIS A CA 1
ATOM 4546 C C . HIS A 1 564 ? -24.939 24.437 28.268 1.00 79.50 564 HIS A C 1
ATOM 4548 O O . HIS A 1 564 ? -25.244 24.695 27.102 1.00 79.50 564 HIS A O 1
ATOM 4554 N N . CYS A 1 565 ? -25.285 23.301 28.878 1.00 79.62 565 CYS A N 1
ATOM 4555 C CA . CYS A 1 565 ? -26.246 22.369 28.302 1.00 79.62 565 CYS A CA 1
ATOM 4556 C C . CYS A 1 565 ? -27.632 23.025 28.328 1.00 79.62 565 CYS A C 1
ATOM 4558 O O . CYS A 1 565 ? -28.072 23.466 29.394 1.00 79.62 565 CYS A O 1
ATOM 4560 N N . ARG A 1 566 ? -28.311 23.086 27.186 1.00 86.88 566 ARG A N 1
ATOM 4561 C CA . ARG A 1 566 ? -29.667 23.624 27.043 1.00 86.88 566 ARG A CA 1
ATOM 4562 C C . ARG A 1 566 ? -30.570 22.539 26.464 1.00 86.88 566 ARG A C 1
ATOM 4564 O O . ARG A 1 566 ? -30.143 21.739 25.650 1.00 86.88 566 ARG A O 1
ATOM 4571 N N . GLU A 1 567 ? -31.808 22.467 26.932 1.00 89.62 567 GLU A N 1
ATOM 4572 C CA . GLU A 1 567 ? -32.759 21.450 26.475 1.00 89.62 567 GLU A CA 1
ATOM 4573 C C . GLU A 1 567 ? -33.130 21.648 25.008 1.00 89.62 567 GLU A C 1
ATOM 4575 O O . GLU A 1 567 ? -33.392 22.775 24.568 1.00 89.62 567 GLU A O 1
ATOM 4580 N N . CYS A 1 568 ? -33.217 20.542 24.268 1.00 90.69 568 CYS A N 1
ATOM 4581 C CA . CYS A 1 568 ? -33.775 20.565 22.930 1.00 90.69 568 CYS A CA 1
ATOM 4582 C C . CYS A 1 568 ? -35.237 21.035 22.975 1.00 90.69 568 CYS A C 1
ATOM 4584 O O . CYS A 1 568 ? -36.027 20.542 23.786 1.00 90.69 568 CYS A O 1
ATOM 4586 N N . PRO A 1 569 ? -35.609 22.016 22.139 1.00 92.31 569 PRO A N 1
ATOM 4587 C CA . PRO A 1 569 ? -36.932 22.616 22.182 1.00 92.31 569 PRO A CA 1
ATOM 4588 C C . PRO A 1 569 ? -38.003 21.648 21.676 1.00 92.31 569 PRO A C 1
ATOM 4590 O O . PRO A 1 569 ? -37.755 20.848 20.781 1.00 92.31 569 PRO A O 1
ATOM 4593 N N . ALA A 1 570 ? -39.221 21.772 22.208 1.00 92.56 570 ALA A N 1
ATOM 4594 C CA . ALA A 1 570 ? -40.377 21.059 21.674 1.00 92.56 570 ALA A CA 1
ATOM 4595 C C . ALA A 1 570 ? -40.637 21.440 20.203 1.00 92.56 570 ALA A C 1
ATOM 4597 O O . ALA A 1 570 ? -40.411 22.584 19.787 1.00 92.56 570 ALA A O 1
ATOM 4598 N N . GLY A 1 571 ? -41.167 20.489 19.440 1.00 93.75 571 GLY A N 1
ATOM 4599 C CA . GLY A 1 571 ? -41.399 20.571 18.004 1.00 93.75 571 GLY A CA 1
ATOM 4600 C C . GLY A 1 571 ? -40.514 19.581 17.256 1.00 93.75 571 GLY A C 1
ATOM 4601 O O . GLY A 1 571 ? -40.274 18.482 17.729 1.00 93.75 571 GLY A O 1
ATOM 4602 N N . GLY A 1 572 ? -39.997 19.933 16.090 1.00 94.06 572 GLY A N 1
ATOM 4603 C CA . GLY A 1 572 ? -39.191 19.048 15.253 1.00 94.06 572 GLY A CA 1
ATOM 4604 C C . GLY A 1 572 ? -37.775 18.753 15.768 1.00 94.06 572 GLY A C 1
ATOM 4605 O O . GLY A 1 572 ? -36.897 18.551 14.942 1.00 94.06 572 GLY A O 1
ATOM 4606 N N . PHE A 1 573 ? -37.492 18.752 17.072 1.00 94.50 573 PHE A N 1
ATOM 4607 C CA . PHE A 1 573 ? -36.120 18.599 17.574 1.00 94.50 573 PHE A CA 1
ATOM 4608 C C . PHE A 1 573 ? -35.980 17.500 18.631 1.00 94.50 573 PHE A C 1
ATOM 4610 O O . PHE A 1 573 ? -36.783 17.412 19.556 1.00 94.50 573 PHE A O 1
ATOM 4617 N N . TYR A 1 574 ? -34.909 16.710 18.534 1.00 92.88 574 TYR A N 1
ATOM 4618 C CA . TYR A 1 574 ? -34.497 15.727 19.544 1.00 92.88 574 TYR A CA 1
ATOM 4619 C C . TYR A 1 574 ? -32.964 15.627 19.613 1.00 92.88 574 TYR A C 1
ATOM 4621 O O . TYR A 1 574 ? -32.257 16.150 18.751 1.00 92.88 574 TYR A O 1
ATOM 4629 N N . GLN A 1 575 ? -32.416 14.957 20.626 1.00 85.75 575 GLN A N 1
ATOM 4630 C CA . GLN A 1 575 ? -30.991 14.622 20.674 1.00 85.75 575 GLN A CA 1
ATOM 4631 C C . GLN A 1 575 ? -30.765 13.274 21.362 1.00 85.75 575 GLN A C 1
ATOM 4633 O O . GLN A 1 575 ? -31.019 13.139 22.554 1.00 85.75 575 GLN A O 1
ATOM 4638 N N . ASP A 1 576 ? -30.217 12.309 20.628 1.00 77.25 576 ASP A N 1
ATOM 4639 C CA . ASP A 1 576 ? -29.939 10.940 21.092 1.00 77.25 576 ASP A CA 1
ATOM 4640 C C . ASP A 1 576 ? -28.450 10.649 21.334 1.00 77.25 576 ASP A C 1
ATOM 4642 O O . ASP A 1 576 ? -28.061 9.536 21.691 1.00 77.25 576 ASP A O 1
ATOM 4646 N N . SER A 1 577 ? -27.604 11.664 21.154 1.00 66.62 577 SER A N 1
ATOM 4647 C CA . SER A 1 577 ? -26.152 11.580 21.287 1.00 66.62 577 SER A CA 1
ATOM 4648 C C . SER A 1 577 ? -25.607 12.710 22.168 1.00 66.62 577 SER A C 1
ATOM 4650 O O . SER A 1 577 ? -26.376 13.452 22.779 1.00 66.62 577 SER A O 1
ATOM 4652 N N . LEU A 1 578 ? -24.278 12.828 22.287 1.00 60.38 578 LEU A N 1
ATOM 4653 C CA . LEU A 1 578 ? -23.679 13.944 23.025 1.00 60.38 578 LEU A CA 1
ATOM 4654 C C . LEU A 1 578 ? -24.098 15.283 22.403 1.00 60.38 578 LEU A C 1
ATOM 4656 O O . LEU A 1 578 ? -24.243 15.390 21.184 1.00 60.38 578 LEU A O 1
ATOM 4660 N N . ALA A 1 579 ? -24.257 16.305 23.244 1.00 62.53 579 ALA A N 1
ATOM 4661 C CA . ALA A 1 579 ? -24.667 17.626 22.789 1.00 62.53 579 ALA A CA 1
ATOM 4662 C C . ALA A 1 579 ? -23.738 18.162 21.692 1.00 62.53 579 ALA A C 1
ATOM 4664 O O . ALA A 1 579 ? -22.517 18.136 21.814 1.00 62.53 579 ALA A O 1
ATOM 4665 N N . PHE A 1 580 ? -24.319 18.693 20.624 1.00 65.75 580 PHE A N 1
ATOM 4666 C CA . PHE A 1 580 ? -23.562 19.352 19.570 1.00 65.75 580 PHE A CA 1
ATOM 4667 C C . PHE A 1 580 ? -23.425 20.845 19.879 1.00 65.75 580 PHE A C 1
ATOM 4669 O O . PHE A 1 580 ? -24.394 21.491 20.287 1.00 65.75 580 PHE A O 1
ATOM 4676 N N . TYR A 1 581 ? -22.227 21.390 19.665 1.00 65.38 581 TYR A N 1
ATOM 4677 C CA . TYR A 1 581 ? -21.973 22.823 19.750 1.00 65.38 581 TYR A CA 1
ATOM 4678 C C . TYR A 1 581 ? -22.143 23.492 18.382 1.00 65.38 581 TYR A C 1
ATOM 4680 O O . TYR A 1 581 ? -21.451 23.147 17.424 1.00 65.38 581 TYR A O 1
ATOM 4688 N N . GLY A 1 582 ? -23.025 24.491 18.315 1.00 64.75 582 GLY A N 1
ATOM 4689 C CA . GLY A 1 582 ? -23.287 25.285 17.113 1.00 64.75 582 GLY A CA 1
ATOM 4690 C C . GLY A 1 582 ? -24.666 25.031 16.506 1.00 64.75 582 GLY A C 1
ATOM 4691 O O . GLY A 1 582 ? -25.489 24.307 17.059 1.00 64.75 582 GLY A O 1
ATOM 4692 N N . ASP A 1 583 ? -24.926 25.655 15.358 1.00 68.56 583 ASP A N 1
ATOM 4693 C CA . ASP A 1 583 ? -26.197 25.536 14.643 1.00 68.56 583 ASP A CA 1
ATOM 4694 C C . ASP A 1 583 ? -26.068 24.541 13.485 1.00 68.56 583 ASP A C 1
ATOM 4696 O O . ASP A 1 583 ? -25.498 24.850 12.437 1.00 68.56 583 ASP A O 1
ATOM 4700 N N . ARG A 1 584 ? -26.574 23.319 13.684 1.00 61.97 584 ARG A N 1
ATOM 4701 C CA . ARG A 1 584 ? -26.428 22.229 12.706 1.00 61.97 584 ARG A CA 1
ATOM 4702 C C . ARG A 1 584 ? -27.295 22.444 11.459 1.00 61.97 584 ARG A C 1
ATOM 4704 O O . ARG A 1 584 ? -26.955 21.950 10.383 1.00 61.97 584 ARG A O 1
ATOM 4711 N N . HIS A 1 585 ? -28.413 23.158 11.598 1.00 74.50 585 HIS A N 1
ATOM 4712 C CA . HIS A 1 585 ? -29.488 23.170 10.601 1.00 74.50 585 HIS A CA 1
ATOM 4713 C C . HIS A 1 585 ? -30.089 24.558 10.313 1.00 74.50 585 HIS A C 1
ATOM 4715 O O . HIS A 1 585 ? -31.028 24.652 9.525 1.00 74.50 585 HIS A O 1
ATOM 4721 N N . GLY A 1 586 ? -29.542 25.632 10.887 1.00 74.75 586 GLY A N 1
ATOM 4722 C CA . GLY A 1 586 ? -30.011 27.008 10.686 1.00 74.75 586 GLY A CA 1
ATOM 4723 C C . GLY A 1 586 ? -31.144 27.432 11.629 1.00 74.75 586 GLY A C 1
ATOM 4724 O O . GLY A 1 586 ? -31.872 28.373 11.313 1.00 74.75 586 GLY A O 1
ATOM 4725 N N . TYR A 1 587 ? -31.328 26.732 12.753 1.00 80.00 587 TYR A N 1
ATOM 4726 C CA . TYR A 1 587 ? -32.407 26.966 13.723 1.00 80.00 587 TYR A CA 1
ATOM 4727 C C . TYR A 1 587 ? -31.894 27.476 15.083 1.00 80.00 587 TYR A C 1
ATOM 4729 O O . TYR A 1 587 ? -32.644 27.523 16.056 1.00 80.00 587 TYR A O 1
ATOM 4737 N N . GLY A 1 588 ? -30.622 27.859 15.199 1.00 73.44 588 GLY A N 1
ATOM 4738 C CA . GLY A 1 588 ? -30.043 28.392 16.439 1.00 73.44 588 GLY A CA 1
ATOM 4739 C C . GLY A 1 588 ? -29.942 27.378 17.588 1.00 73.44 588 GLY A C 1
ATOM 4740 O O . GLY A 1 588 ? -29.916 27.773 18.759 1.00 73.44 588 GLY A O 1
ATOM 4741 N N . ASN A 1 589 ? -29.922 26.079 17.276 1.00 80.56 589 ASN A N 1
ATOM 4742 C CA . ASN A 1 589 ? -29.727 24.991 18.236 1.00 80.56 589 ASN A CA 1
ATOM 4743 C C . ASN A 1 589 ? -28.961 23.810 17.614 1.00 80.56 589 ASN A C 1
ATOM 4745 O O . ASN A 1 589 ? -28.934 23.646 16.392 1.00 80.56 589 ASN A O 1
ATOM 4749 N N . GLY A 1 590 ? -28.321 23.012 18.468 1.00 77.94 590 GLY A N 1
ATOM 4750 C CA . GLY A 1 590 ? -27.505 21.858 18.071 1.00 77.94 590 GLY A CA 1
ATOM 4751 C C . GLY A 1 590 ? -28.268 20.531 18.004 1.00 77.94 590 GLY A C 1
ATOM 4752 O O . GLY A 1 590 ? -27.651 19.473 17.868 1.00 77.94 590 GLY A O 1
ATOM 4753 N N . CYS A 1 591 ? -29.593 20.551 18.140 1.00 86.62 591 CYS A N 1
ATOM 4754 C CA . CYS A 1 591 ? -30.411 19.344 18.167 1.00 86.62 591 CYS A CA 1
ATOM 4755 C C . CYS A 1 591 ? -30.548 18.718 16.774 1.00 86.62 591 CYS A C 1
ATOM 4757 O O . CYS A 1 591 ? -30.396 19.377 15.741 1.00 86.62 591 CYS A O 1
ATOM 4759 N N . GLN A 1 592 ? -30.837 17.423 16.749 1.00 88.75 592 GLN A N 1
ATOM 4760 C CA . GLN A 1 592 ? -31.224 16.712 15.537 1.00 88.75 592 GLN A CA 1
ATOM 4761 C C . GLN A 1 592 ? -32.663 17.055 15.158 1.00 88.75 592 GLN A C 1
ATOM 4763 O O . GLN A 1 592 ? -33.451 17.487 15.999 1.00 88.75 592 GLN A O 1
ATOM 4768 N N . LEU A 1 593 ? -32.989 16.874 13.879 1.00 93.75 593 LEU A N 1
ATOM 4769 C CA . LEU A 1 593 ? -34.317 17.147 13.344 1.00 93.75 593 LEU A CA 1
ATOM 4770 C C . LEU A 1 593 ? -35.150 15.871 13.355 1.00 93.75 593 LEU A C 1
ATOM 4772 O O . LEU A 1 593 ? -34.708 14.854 12.824 1.00 93.75 593 LEU A O 1
ATOM 4776 N N . CYS A 1 594 ? -36.367 15.949 13.884 1.00 94.06 594 CYS A N 1
ATOM 4777 C CA . CYS A 1 594 ? -37.369 14.916 13.655 1.00 94.06 594 CYS A CA 1
ATOM 4778 C C . CYS A 1 594 ? -37.626 14.736 12.146 1.00 94.06 594 CYS A C 1
ATOM 4780 O O . CYS A 1 594 ? -37.567 15.722 11.397 1.00 94.06 594 CYS A O 1
ATOM 4782 N N . PRO A 1 595 ? -37.951 13.513 11.692 1.00 94.94 595 PRO A N 1
ATOM 4783 C CA . PRO A 1 595 ? -38.433 13.277 10.335 1.00 94.94 595 PRO A CA 1
ATOM 4784 C C . PRO A 1 595 ? -39.594 14.211 9.958 1.00 94.94 595 PRO A C 1
ATOM 4786 O O . PRO A 1 595 ? -40.416 14.582 10.801 1.00 94.94 595 PRO A O 1
ATOM 4789 N N . ASN A 1 596 ? -39.687 14.590 8.681 1.00 94.62 596 ASN A N 1
ATOM 4790 C CA . ASN A 1 596 ? -40.823 15.378 8.194 1.00 94.62 596 ASN A CA 1
ATOM 4791 C C . ASN A 1 596 ? -42.153 14.681 8.527 1.00 94.62 596 ASN A C 1
ATOM 4793 O O . ASN A 1 596 ? -42.252 13.456 8.442 1.00 94.62 596 ASN A O 1
ATOM 4797 N N . GLY A 1 597 ? -43.156 15.464 8.928 1.00 93.25 597 GLY A N 1
ATOM 4798 C CA . GLY A 1 597 ? -44.438 14.928 9.395 1.00 93.25 597 GLY A CA 1
ATOM 4799 C C . GLY A 1 597 ? -44.435 14.377 10.824 1.00 93.25 597 GLY A C 1
ATOM 4800 O O . GLY A 1 597 ? -45.421 13.762 11.231 1.00 93.25 597 GLY A O 1
ATOM 4801 N N . THR A 1 598 ? -43.365 14.596 11.597 1.00 96.12 598 THR A N 1
ATOM 4802 C CA . THR A 1 598 ? -43.282 14.220 13.019 1.00 96.12 598 THR A CA 1
ATOM 4803 C C . THR A 1 598 ? -42.751 15.361 13.898 1.00 96.12 598 THR A C 1
ATOM 4805 O O . THR A 1 598 ? -42.083 16.279 13.413 1.00 96.12 598 THR A O 1
ATOM 4808 N N . PHE A 1 599 ? -43.056 15.329 15.198 1.00 96.00 599 PHE A N 1
ATOM 4809 C CA . PHE A 1 599 ? -42.668 16.348 16.177 1.00 96.00 599 PHE A CA 1
ATOM 4810 C C . PHE A 1 599 ? -42.623 15.796 17.615 1.00 96.00 599 PHE A C 1
ATOM 4812 O O . PHE A 1 599 ? -43.358 14.887 17.979 1.00 96.00 599 PHE A O 1
ATOM 4819 N N . VAL A 1 600 ? -41.806 16.390 18.475 1.00 95.75 600 VAL A N 1
ATOM 4820 C CA . VAL A 1 600 ? -41.789 16.183 19.927 1.00 95.75 600 VAL A CA 1
ATOM 4821 C C . VAL A 1 600 ? -42.769 17.157 20.583 1.00 95.75 600 VAL A C 1
ATOM 4823 O O . VAL A 1 600 ? -42.633 18.375 20.456 1.00 95.75 600 VAL A O 1
ATOM 4826 N N . SER A 1 601 ? -43.760 16.643 21.311 1.00 91.88 601 SER A N 1
ATOM 4827 C CA . SER A 1 601 ? -44.726 17.491 22.023 1.00 91.88 601 SER A CA 1
ATOM 4828 C C . SER A 1 601 ? -44.104 18.208 23.226 1.00 91.88 601 SER A C 1
ATOM 4830 O O . SER A 1 601 ? -43.077 17.793 23.764 1.00 91.88 601 SER A O 1
ATOM 4832 N N . LEU A 1 602 ? -44.777 19.251 23.722 1.00 88.88 602 LEU A N 1
ATOM 4833 C CA . LEU A 1 602 ? -44.340 19.966 24.926 1.00 88.88 602 LEU A CA 1
ATOM 4834 C C . LEU A 1 602 ? -44.260 19.060 26.174 1.00 88.88 602 LEU A C 1
ATOM 4836 O O . LEU A 1 602 ? -43.485 19.352 27.077 1.00 88.88 602 LEU A O 1
ATOM 4840 N N . LYS A 1 603 ? -45.027 17.960 26.218 1.00 88.12 603 LYS A N 1
ATOM 4841 C CA . LYS A 1 603 ? -45.037 16.993 27.333 1.00 88.12 603 LYS A CA 1
ATOM 4842 C C . LYS A 1 603 ? -43.857 16.018 27.303 1.00 88.12 603 LYS A C 1
ATOM 4844 O O . LYS A 1 603 ? -43.496 15.482 28.343 1.00 88.12 603 LYS A O 1
ATOM 4849 N N . VAL A 1 604 ? -43.313 15.758 26.115 1.00 87.88 604 VAL A N 1
ATOM 4850 C CA . VAL A 1 604 ? -42.224 14.792 25.887 1.00 87.88 604 VAL A CA 1
ATOM 4851 C C . VAL A 1 604 ? -40.865 15.495 25.817 1.00 87.88 604 VAL A C 1
ATOM 4853 O O . VAL A 1 604 ? -39.836 14.872 26.047 1.00 87.88 604 VAL A O 1
ATOM 4856 N N . ALA A 1 605 ? -40.842 16.798 25.529 1.00 89.12 605 ALA A N 1
ATOM 4857 C CA . ALA A 1 605 ? -39.609 17.569 25.460 1.00 89.12 605 ALA A CA 1
ATOM 4858 C C . ALA A 1 605 ? -38.854 17.606 26.813 1.00 89.12 605 ALA A C 1
ATOM 4860 O O . ALA A 1 605 ? -39.489 17.818 27.849 1.00 89.12 605 ALA A O 1
ATOM 4861 N N . PRO A 1 606 ? -37.510 17.486 26.813 1.00 92.25 606 PRO A N 1
ATOM 4862 C CA . PRO A 1 606 ? -36.642 17.357 25.639 1.00 92.25 606 PRO A CA 1
ATOM 4863 C C . PRO A 1 606 ? -36.684 15.959 25.004 1.00 92.25 606 PRO A C 1
ATOM 4865 O O . PRO A 1 606 ? -36.559 14.954 25.694 1.00 92.25 606 PRO A O 1
ATOM 4868 N N . GLY A 1 607 ? -36.784 15.897 23.672 1.00 88.69 607 GLY A N 1
ATOM 4869 C CA . GLY A 1 607 ? -36.716 14.626 22.948 1.00 88.69 607 GLY A CA 1
ATOM 4870 C C . GLY A 1 607 ? -35.329 13.997 23.078 1.00 88.69 607 GLY A C 1
ATOM 4871 O O . GLY A 1 607 ? -34.325 14.623 22.731 1.00 88.69 607 GLY A O 1
ATOM 4872 N N . THR A 1 608 ? -35.269 12.761 23.557 1.00 85.75 608 THR A N 1
ATOM 4873 C CA . THR A 1 608 ? -34.032 12.004 23.816 1.00 85.75 608 THR A CA 1
ATOM 4874 C C . THR A 1 608 ? -33.739 10.950 22.753 1.00 85.75 608 THR A C 1
ATOM 4876 O O . THR A 1 608 ? -32.650 10.382 22.725 1.00 85.75 608 THR A O 1
ATOM 4879 N N . SER A 1 609 ? -34.697 10.674 21.872 1.00 87.62 609 SER A N 1
ATOM 4880 C CA . SER A 1 609 ? -34.533 9.766 20.741 1.00 87.62 609 SER A CA 1
ATOM 4881 C C . SER A 1 609 ? -35.427 10.159 19.571 1.00 87.62 609 SER A C 1
ATOM 4883 O O . SER A 1 609 ? -36.428 10.847 19.756 1.00 87.62 609 SER A O 1
ATOM 4885 N N . GLU A 1 610 ? -35.121 9.659 18.373 1.00 89.88 610 GLU A N 1
ATOM 4886 C CA . GLU A 1 610 ? -36.004 9.811 17.206 1.00 89.88 610 GLU A CA 1
ATOM 4887 C C . GLU A 1 610 ? -37.408 9.232 17.471 1.00 89.88 610 GLU A C 1
ATOM 4889 O O . GLU A 1 610 ? -38.392 9.692 16.903 1.00 89.88 610 GLU A O 1
ATOM 4894 N N . ARG A 1 611 ? -37.534 8.262 18.389 1.00 89.44 611 ARG A N 1
ATOM 4895 C CA . ARG A 1 611 ? -38.828 7.661 18.761 1.00 89.44 611 ARG A CA 1
ATOM 4896 C C . ARG A 1 611 ? -39.731 8.609 19.547 1.00 89.44 611 ARG A C 1
ATOM 4898 O O . ARG A 1 611 ? -40.928 8.358 19.626 1.00 89.44 611 ARG A O 1
ATOM 4905 N N . ASP A 1 612 ? -39.170 9.677 20.107 1.00 92.19 612 ASP A N 1
ATOM 4906 C CA . ASP A 1 612 ? -39.935 10.709 20.807 1.00 92.19 612 ASP A CA 1
ATOM 4907 C C . ASP A 1 612 ? -40.624 11.671 19.816 1.00 92.19 612 ASP A C 1
ATOM 4909 O O . ASP A 1 612 ? -41.477 12.467 20.216 1.00 92.19 612 ASP A O 1
ATOM 4913 N N . CYS A 1 613 ? -40.279 11.594 18.521 1.00 95.19 613 CYS A N 1
ATOM 4914 C CA . CYS A 1 613 ? -40.946 12.313 17.440 1.00 95.19 613 CYS A CA 1
ATOM 4915 C C . CYS A 1 613 ? -42.279 11.627 17.100 1.00 95.19 613 CYS A C 1
ATOM 4917 O O . CYS A 1 613 ? -42.342 10.642 16.363 1.00 95.19 613 CYS A O 1
ATOM 4919 N N . LEU A 1 614 ? -43.364 12.167 17.645 1.00 94.62 614 LEU A N 1
ATOM 4920 C CA . LEU A 1 614 ? -44.730 11.718 17.411 1.00 94.62 614 LEU A CA 1
ATOM 4921 C C . LEU A 1 614 ? -45.206 12.123 16.006 1.00 94.62 614 LEU A C 1
ATOM 4923 O O . LEU A 1 614 ? -44.819 13.189 15.522 1.00 94.62 614 LEU A O 1
ATOM 4927 N N . PRO A 1 615 ? -46.068 11.329 15.349 1.00 95.12 615 PRO A N 1
ATOM 4928 C CA . PRO A 1 615 ? -46.736 11.740 14.118 1.00 95.12 615 PRO A CA 1
ATOM 4929 C C . PRO A 1 615 ? -47.475 13.064 14.295 1.00 95.12 615 PRO A C 1
ATOM 4931 O O . PRO A 1 615 ? -48.031 13.340 15.359 1.00 95.12 615 PRO A O 1
ATOM 4934 N N . CYS A 1 616 ? -47.477 13.886 13.251 1.00 94.06 616 CYS A N 1
ATOM 4935 C CA . CYS A 1 616 ? -48.130 15.178 13.326 1.00 94.06 616 CYS A CA 1
ATOM 4936 C C . CYS A 1 616 ? -49.659 15.066 13.491 1.00 94.06 616 CYS A C 1
ATOM 4938 O O . CYS A 1 616 ? -50.262 14.158 12.915 1.00 94.06 616 CYS A O 1
ATOM 4940 N N . PRO A 1 617 ? -50.284 15.972 14.271 1.00 93.94 617 PRO A N 1
ATOM 4941 C CA . PRO A 1 617 ? -51.704 15.884 14.618 1.00 93.94 617 PRO A CA 1
ATOM 4942 C C . PRO A 1 617 ? -52.641 16.077 13.417 1.00 93.94 617 PRO A C 1
ATOM 4944 O O . PRO A 1 617 ? -52.234 16.584 12.367 1.00 93.94 617 PRO A O 1
ATOM 4947 N N . GLU A 1 618 ? -53.917 15.726 13.572 1.00 94.62 618 GLU A N 1
ATOM 4948 C CA . GLU A 1 618 ? -54.916 15.884 12.508 1.00 94.62 618 GLU A CA 1
ATOM 4949 C C . GLU A 1 618 ? -55.072 17.349 12.052 1.00 94.62 618 GLU A C 1
ATOM 4951 O O . GLU A 1 618 ? -54.773 18.300 12.776 1.00 94.62 618 GLU A O 1
ATOM 4956 N N . GLY A 1 619 ? -55.466 17.541 10.788 1.00 91.75 619 GLY A N 1
ATOM 4957 C CA . GLY A 1 619 ? -55.587 18.870 10.170 1.00 91.75 619 GLY A CA 1
ATOM 4958 C C . GLY A 1 619 ? -54.254 19.574 9.866 1.00 91.75 619 GLY A C 1
ATOM 4959 O O . GLY A 1 619 ? -54.255 20.719 9.404 1.00 91.75 619 GLY A O 1
ATOM 4960 N N . THR A 1 620 ? -53.112 18.913 10.084 1.00 94.12 620 THR A N 1
ATOM 4961 C CA . THR A 1 620 ? -51.775 19.425 9.737 1.00 94.12 620 THR A CA 1
ATOM 4962 C C . THR A 1 620 ? -51.221 18.820 8.443 1.00 94.12 620 THR A C 1
ATOM 4964 O O . THR A 1 620 ? -51.745 17.846 7.894 1.00 94.12 620 THR A O 1
ATOM 4967 N N . LYS A 1 621 ? -50.172 19.443 7.906 1.00 91.62 621 LYS A N 1
ATOM 4968 C CA . LYS A 1 621 ? -49.362 18.919 6.804 1.00 91.62 621 LYS A CA 1
ATOM 4969 C C . LYS A 1 621 ? -48.376 17.874 7.322 1.00 91.62 621 LYS A C 1
ATOM 4971 O O . LYS A 1 621 ? -47.746 18.091 8.352 1.00 91.62 621 LYS A O 1
ATOM 4976 N N . ASN A 1 622 ? -48.201 16.776 6.595 1.00 88.62 622 ASN A N 1
ATOM 4977 C CA . ASN A 1 622 ? -47.356 15.645 6.998 1.00 88.62 622 ASN A CA 1
ATOM 4978 C C . ASN A 1 622 ? -46.061 15.508 6.175 1.00 88.62 622 ASN A C 1
ATOM 4980 O O . ASN A 1 622 ? -45.342 14.523 6.316 1.00 88.62 622 ASN A O 1
ATOM 4984 N N . ASP A 1 623 ? -45.757 16.480 5.321 1.00 88.88 623 ASP A N 1
ATOM 4985 C CA . ASP A 1 623 ? -44.619 16.482 4.399 1.00 88.88 623 ASP A CA 1
ATOM 4986 C C . ASP A 1 623 ? -43.517 17.485 4.783 1.00 88.88 623 ASP A C 1
ATOM 4988 O O . ASP A 1 623 ? -42.397 17.401 4.270 1.00 88.88 623 ASP A O 1
ATOM 4992 N N . ASP A 1 624 ? -43.801 18.377 5.735 1.00 88.38 624 ASP A N 1
ATOM 4993 C CA . ASP A 1 624 ? -42.918 19.460 6.168 1.00 88.38 624 ASP A CA 1
ATOM 4994 C C . ASP A 1 624 ? -42.272 19.212 7.545 1.00 88.38 624 ASP A C 1
ATOM 4996 O O . ASP A 1 624 ? -42.736 18.424 8.375 1.00 88.38 624 ASP A O 1
ATOM 5000 N N . PHE A 1 625 ? -41.169 19.922 7.795 1.00 93.12 625 PHE A N 1
ATOM 5001 C CA . PHE A 1 625 ? -40.482 19.944 9.085 1.00 93.12 625 PHE A CA 1
ATOM 5002 C C . PHE A 1 625 ? -41.253 20.792 10.112 1.00 93.12 625 PHE A C 1
ATOM 5004 O O . PHE A 1 625 ? -41.564 21.956 9.851 1.00 93.12 625 PHE A O 1
ATOM 5011 N N . ALA A 1 626 ? -41.515 20.243 11.302 1.00 91.94 626 ALA A N 1
ATOM 5012 C CA . ALA A 1 626 ? -42.392 20.868 12.297 1.00 91.94 626 ALA A CA 1
ATOM 5013 C C . ALA A 1 626 ? -41.822 22.152 12.953 1.00 91.94 626 ALA A C 1
ATOM 5015 O O . ALA A 1 626 ? -42.577 23.034 13.371 1.00 91.94 626 ALA A O 1
ATOM 5016 N N . GLY A 1 627 ? -40.494 22.320 13.018 1.00 92.50 627 GLY A N 1
ATOM 5017 C CA . GLY A 1 627 ? -39.873 23.513 13.613 1.00 92.50 627 GLY A CA 1
ATOM 5018 C C . GLY A 1 627 ? -40.120 23.626 15.122 1.00 92.50 627 GLY A C 1
ATOM 5019 O O . GLY A 1 627 ? -40.056 22.638 15.833 1.00 92.50 627 GLY A O 1
ATOM 5020 N N . PHE A 1 628 ? -40.389 24.821 15.654 1.00 93.06 628 PHE A N 1
ATOM 5021 C CA . PHE A 1 628 ? -40.595 25.056 17.102 1.00 93.06 628 PHE A CA 1
ATOM 5022 C C . PHE A 1 628 ? -42.069 24.916 17.534 1.00 93.06 628 PHE A C 1
ATOM 5024 O O . PHE A 1 628 ? -42.594 25.762 18.274 1.00 93.06 628 PHE A O 1
ATOM 5031 N N . ARG A 1 629 ? -42.774 23.937 16.957 1.00 91.38 629 ARG A N 1
ATOM 5032 C CA . ARG A 1 629 ? -44.214 23.660 17.119 1.00 91.38 629 ARG A CA 1
ATOM 5033 C C . ARG A 1 629 ? -44.584 22.293 16.529 1.00 91.38 629 ARG A C 1
ATOM 5035 O O . ARG A 1 629 ? -43.704 21.610 16.011 1.00 91.38 629 ARG A O 1
ATOM 5042 N N . ALA A 1 630 ? -45.857 21.897 16.608 1.00 91.88 630 ALA A N 1
ATOM 5043 C CA . ALA A 1 630 ? -46.378 20.809 15.775 1.00 91.88 630 ALA A CA 1
ATOM 5044 C C . ALA A 1 630 ? -46.399 21.219 14.292 1.00 91.88 630 ALA A C 1
ATOM 5046 O O . ALA A 1 630 ? -46.245 22.399 13.965 1.00 91.88 630 ALA A O 1
ATOM 5047 N N . CYS A 1 631 ? -46.611 20.259 13.385 1.00 94.12 631 CYS A N 1
ATOM 5048 C CA . CYS A 1 631 ? -46.687 20.547 11.953 1.00 94.12 631 CYS A CA 1
ATOM 5049 C C . CYS A 1 631 ? -47.682 21.670 11.617 1.00 94.12 631 CYS A C 1
ATOM 5051 O O . CYS A 1 631 ? -48.645 21.929 12.344 1.00 94.12 631 CYS A O 1
ATOM 5053 N N . ILE A 1 632 ? -47.426 22.345 10.497 1.00 91.69 632 ILE A N 1
ATOM 5054 C CA . ILE A 1 632 ? -48.219 23.474 9.997 1.00 91.69 632 ILE A CA 1
ATOM 5055 C C . ILE A 1 632 ? -49.635 23.013 9.653 1.00 91.69 632 ILE A C 1
ATOM 5057 O O . ILE A 1 632 ? -49.788 21.965 9.028 1.00 91.69 632 ILE A O 1
ATOM 5061 N N . CYS A 1 633 ? -50.663 23.793 9.999 1.00 93.19 633 CYS A N 1
ATOM 5062 C CA . CYS A 1 633 ? -52.029 23.478 9.569 1.00 93.19 633 CYS A CA 1
ATOM 5063 C C . CYS A 1 633 ? -52.169 23.430 8.035 1.00 93.19 633 CYS A C 1
ATOM 5065 O O . CYS A 1 633 ? -51.485 24.147 7.295 1.00 93.19 633 CYS A O 1
ATOM 5067 N N . GLN A 1 634 ? -53.099 22.612 7.547 1.00 93.00 634 GLN A N 1
ATOM 5068 C CA . GLN A 1 634 ? -53.516 22.638 6.146 1.00 93.00 634 GLN A CA 1
ATOM 5069 C C . GLN A 1 634 ? -54.155 23.991 5.783 1.00 93.00 634 GLN A C 1
ATOM 5071 O O . GLN A 1 634 ? -54.543 24.785 6.644 1.00 93.00 634 GLN A O 1
ATOM 5076 N N . SER A 1 635 ? -54.246 24.286 4.484 1.00 90.12 635 SER A N 1
ATOM 5077 C CA . SER A 1 635 ? -54.931 25.494 4.015 1.00 90.12 635 SER A CA 1
ATOM 5078 C C . SER A 1 635 ? -56.384 25.491 4.490 1.00 90.12 635 SER A C 1
ATOM 5080 O O . SER A 1 635 ? -57.059 24.478 4.359 1.00 90.12 635 SER A O 1
ATOM 5082 N N . ASN A 1 636 ? -56.868 26.632 4.990 1.00 90.38 636 ASN A N 1
ATOM 5083 C CA . ASN A 1 636 ? -58.213 26.780 5.558 1.00 90.38 636 ASN A CA 1
ATOM 5084 C C . ASN A 1 636 ? -58.458 26.000 6.871 1.00 90.38 636 ASN A C 1
ATOM 5086 O O . ASN A 1 636 ? -59.574 25.568 7.141 1.00 90.38 636 ASN A O 1
ATOM 5090 N N . TYR A 1 637 ? -57.422 25.835 7.697 1.00 94.12 637 TYR A N 1
ATOM 5091 C CA . TYR A 1 637 ? -57.519 25.303 9.060 1.00 94.12 637 TYR A CA 1
ATOM 5092 C C . TYR A 1 637 ? -56.941 26.307 10.073 1.00 94.12 637 TYR A C 1
ATOM 5094 O O . TYR A 1 637 ? -56.107 27.154 9.726 1.00 94.12 637 TYR A O 1
ATOM 5102 N N . TYR A 1 638 ? -57.368 26.216 11.331 1.00 92.31 638 TYR A N 1
ATOM 5103 C CA . TYR A 1 638 ? -56.845 27.002 12.455 1.00 92.31 638 TYR A CA 1
ATOM 5104 C C . TYR A 1 638 ? -56.517 26.095 13.645 1.00 92.31 638 TYR A C 1
ATOM 5106 O O . TYR A 1 638 ? -56.996 24.970 13.711 1.00 92.31 638 TYR A O 1
ATOM 5114 N N . ARG A 1 639 ? -55.721 26.570 14.606 1.00 93.38 639 ARG A N 1
ATOM 5115 C CA . ARG A 1 639 ? -55.425 25.823 15.841 1.00 93.38 639 ARG A CA 1
ATOM 5116 C C . ARG A 1 639 ? -55.622 26.663 17.090 1.00 93.38 639 ARG A C 1
ATOM 5118 O O . ARG A 1 639 ? -55.530 27.890 17.045 1.00 93.38 639 ARG A O 1
ATOM 5125 N N . LEU A 1 640 ? -55.871 25.977 18.201 1.00 93.00 640 LEU A N 1
ATOM 5126 C CA . LEU A 1 640 ? -55.993 26.568 19.537 1.00 93.00 640 LEU A CA 1
ATOM 5127 C C . LEU A 1 640 ? -54.840 26.187 20.465 1.00 93.00 640 LEU A C 1
ATOM 5129 O O . LEU A 1 640 ? -54.661 26.813 21.503 1.00 93.00 640 LEU A O 1
ATOM 5133 N N . ASP A 1 641 ? -54.020 25.225 20.063 1.00 93.44 641 ASP A N 1
ATOM 5134 C CA . ASP A 1 641 ? -52.785 24.862 20.738 1.00 93.44 641 ASP A CA 1
ATOM 5135 C C . ASP A 1 641 ? -51.666 24.775 19.700 1.00 93.44 641 ASP A C 1
ATOM 5137 O O . ASP A 1 641 ? -51.843 24.288 18.580 1.00 93.44 641 ASP A O 1
ATOM 5141 N N . ARG A 1 642 ? -50.499 25.299 20.055 1.00 93.56 642 ARG A N 1
ATOM 5142 C CA . ARG A 1 642 ? -49.318 25.335 19.193 1.00 93.56 642 ARG A CA 1
ATOM 5143 C C . ARG A 1 642 ? -48.784 23.936 18.842 1.00 93.56 642 ARG A C 1
ATOM 5145 O O . ARG A 1 642 ? -48.092 23.793 17.831 1.00 93.56 642 ARG A O 1
ATOM 5152 N N . PHE A 1 643 ? -49.047 22.939 19.678 1.00 94.38 643 PHE A N 1
ATOM 5153 C CA . PHE A 1 643 ? -48.521 21.578 19.593 1.00 94.38 643 PHE A CA 1
ATOM 5154 C C . PHE A 1 643 ? -49.605 20.513 19.360 1.00 94.38 643 PHE A C 1
ATOM 5156 O O . PHE A 1 643 ? -49.291 19.328 19.459 1.00 94.38 643 PHE A O 1
ATOM 5163 N N . ASP A 1 644 ? -50.833 20.916 19.028 1.00 92.56 644 ASP A N 1
ATOM 5164 C CA . ASP A 1 644 ? -51.978 20.014 18.846 1.00 92.56 644 ASP A CA 1
ATOM 5165 C C . ASP A 1 644 ? -52.603 20.120 17.436 1.00 92.56 644 ASP A C 1
ATOM 5167 O O . ASP A 1 644 ? -52.061 20.783 16.532 1.00 92.56 644 ASP A O 1
ATOM 5171 N N . GLU A 1 645 ? -53.721 19.418 17.245 1.00 94.88 645 GLU A N 1
ATOM 5172 C CA . GLU A 1 645 ? -54.514 19.367 16.014 1.00 94.88 645 GLU A CA 1
ATOM 5173 C C . GLU A 1 645 ? -54.950 20.737 15.482 1.00 94.88 645 GLU A C 1
ATOM 5175 O O . GLU A 1 645 ? -55.039 21.744 16.196 1.00 94.88 645 GLU A O 1
ATOM 5180 N N . CYS A 1 646 ? -55.213 20.773 14.177 1.00 95.12 646 CYS A N 1
ATOM 5181 C CA . CYS A 1 646 ? -55.854 21.904 13.531 1.00 95.12 646 CYS A CA 1
ATOM 5182 C C . CYS A 1 646 ? -57.292 21.550 13.170 1.00 95.12 646 CYS A C 1
ATOM 5184 O O . CYS A 1 646 ? -57.580 20.492 12.616 1.00 95.12 646 CYS A O 1
ATOM 5186 N N . LEU A 1 647 ? -58.186 22.495 13.415 1.00 94.00 647 LEU A N 1
ATOM 5187 C CA . LEU A 1 647 ? -59.608 22.379 13.158 1.00 94.00 647 LEU A CA 1
ATOM 5188 C C . LEU A 1 647 ? -59.953 23.028 11.808 1.00 94.00 647 LEU A C 1
ATOM 5190 O O . LEU A 1 647 ? -59.347 24.048 11.446 1.00 94.00 647 LEU A O 1
ATOM 5194 N N . PRO A 1 648 ? -6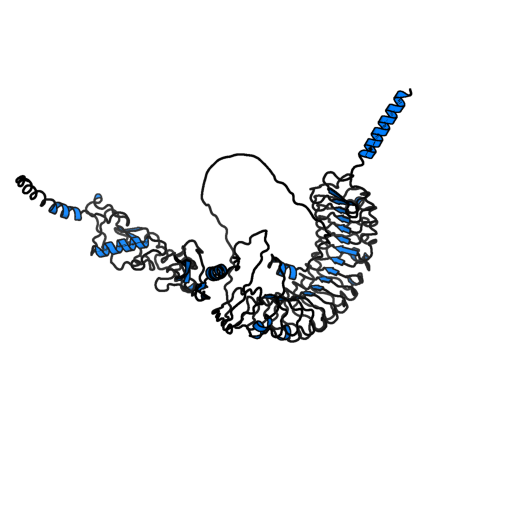0.908 22.461 11.050 1.00 93.25 648 PRO A N 1
ATOM 5195 C CA . PRO A 1 648 ? -61.351 23.039 9.787 1.00 93.25 648 PRO A CA 1
ATOM 5196 C C . PRO A 1 648 ? -61.969 24.422 10.019 1.00 93.25 648 PRO A C 1
ATOM 5198 O O . PRO A 1 648 ? -62.677 24.641 11.005 1.00 93.25 648 PRO A O 1
ATOM 5201 N N . CYS A 1 649 ? -61.706 25.370 9.117 1.00 90.00 649 CYS A N 1
ATOM 5202 C CA . CYS A 1 649 ? -62.278 26.707 9.239 1.00 90.00 649 CYS A CA 1
ATOM 5203 C C . CYS A 1 649 ? -63.812 26.671 9.123 1.00 90.00 649 CYS A C 1
ATOM 5205 O O . CYS A 1 649 ? -64.321 26.016 8.210 1.00 90.00 649 CYS A O 1
ATOM 5207 N N . PRO A 1 650 ? -64.560 27.393 9.978 1.00 87.44 650 PRO A N 1
ATOM 5208 C CA . PRO A 1 650 ? -66.014 27.460 9.869 1.00 87.44 650 PRO A CA 1
ATOM 5209 C C . PRO A 1 650 ? -66.469 28.061 8.533 1.00 87.44 650 PRO A C 1
ATOM 5211 O O . PRO A 1 650 ? -65.925 29.068 8.087 1.00 87.44 650 PRO A O 1
ATOM 5214 N N . GLU A 1 651 ? -67.516 27.489 7.934 1.00 80.25 651 GLU A N 1
ATOM 5215 C CA . GLU A 1 651 ? -68.027 27.910 6.618 1.00 80.25 651 GLU A CA 1
ATOM 5216 C C . GLU A 1 651 ? -68.708 29.292 6.624 1.00 80.25 651 GLU A C 1
ATOM 5218 O O . GLU A 1 651 ? -68.806 29.939 5.583 1.00 80.25 651 GLU A O 1
ATOM 5223 N N . PHE A 1 652 ? -69.172 29.769 7.786 1.00 81.62 652 PHE A N 1
ATOM 5224 C CA . PHE A 1 652 ? -69.972 30.991 7.897 1.00 81.62 652 PHE A CA 1
ATOM 5225 C C . PHE A 1 652 ? -69.279 32.076 8.725 1.00 81.62 652 PHE A C 1
ATOM 5227 O O . PHE A 1 652 ? -69.078 31.928 9.930 1.00 81.62 652 PHE A O 1
ATOM 5234 N N . GLY A 1 653 ? -68.986 33.214 8.088 1.00 78.00 653 GLY A N 1
ATOM 5235 C CA . GLY A 1 653 ? -68.564 34.452 8.753 1.00 78.00 653 GLY A CA 1
ATOM 5236 C C . GLY A 1 653 ? -67.134 34.462 9.303 1.00 78.00 653 GLY A C 1
ATOM 5237 O O . GLY A 1 653 ? -66.749 35.437 9.954 1.00 78.00 653 GLY A O 1
ATOM 5238 N N . ALA A 1 654 ? -66.341 33.421 9.038 1.00 83.69 654 ALA A N 1
ATOM 5239 C CA . ALA A 1 654 ? -64.955 33.292 9.471 1.00 83.69 654 ALA A CA 1
ATOM 5240 C C . ALA A 1 654 ? -64.000 33.095 8.282 1.00 83.69 654 ALA A C 1
ATOM 5242 O O . ALA A 1 654 ? -64.370 32.565 7.240 1.00 83.69 654 ALA A O 1
ATOM 5243 N N . VAL A 1 655 ? -62.754 33.534 8.448 1.00 84.44 655 VAL A N 1
ATOM 5244 C CA . VAL A 1 655 ? -61.652 33.334 7.502 1.00 84.44 655 VAL A CA 1
ATOM 5245 C C . VAL A 1 655 ? -60.440 32.861 8.288 1.00 84.44 655 VAL A C 1
ATOM 5247 O O . VAL A 1 655 ? -60.028 33.520 9.243 1.00 84.44 655 VAL A O 1
ATOM 5250 N N . CYS A 1 656 ? -59.842 31.744 7.884 1.00 88.19 656 CYS A N 1
ATOM 5251 C CA . CYS A 1 656 ? -58.661 31.203 8.544 1.00 88.19 656 CYS A CA 1
ATOM 5252 C C . CYS A 1 656 ? -57.415 31.471 7.709 1.00 88.19 656 CYS A C 1
ATOM 5254 O O . CYS A 1 656 ? -57.341 31.124 6.531 1.00 88.19 656 CYS A O 1
ATOM 5256 N N . PHE A 1 657 ? -56.423 32.101 8.329 1.00 82.94 657 PHE A N 1
ATOM 5257 C CA . PHE A 1 657 ? -55.150 32.428 7.701 1.00 82.94 657 PHE A CA 1
ATOM 5258 C C . PHE A 1 657 ? -54.025 32.325 8.736 1.00 82.94 657 PHE A C 1
ATOM 5260 O O . PHE A 1 657 ? -54.216 32.624 9.918 1.00 82.94 657 PHE A O 1
ATOM 5267 N N . ASN A 1 658 ? -52.842 31.889 8.295 1.00 83.94 658 ASN A N 1
ATOM 5268 C CA . ASN A 1 658 ? -51.675 31.660 9.155 1.00 83.94 658 ASN A CA 1
ATOM 5269 C C . ASN A 1 658 ? -52.005 30.889 10.449 1.00 83.94 658 ASN A C 1
ATOM 5271 O O . ASN A 1 658 ? -51.538 31.261 11.527 1.00 83.94 658 ASN A O 1
ATOM 5275 N N . GLU A 1 659 ? -52.829 29.839 10.334 1.00 89.12 659 GLU A N 1
ATOM 5276 C CA . GLU A 1 659 ? -53.222 28.945 11.438 1.00 89.12 659 GLU A CA 1
ATOM 5277 C C . GLU A 1 659 ? -54.089 29.615 12.524 1.00 89.12 659 GLU A C 1
ATOM 5279 O O . GLU A 1 659 ? -54.366 29.019 13.564 1.00 89.12 659 GLU A O 1
ATOM 5284 N N . SER A 1 660 ? -54.546 30.843 12.271 1.00 89.12 660 SER A N 1
ATOM 5285 C CA . SER A 1 660 ? -55.461 31.598 13.123 1.00 89.12 660 SER A CA 1
ATOM 5286 C C . SER A 1 660 ? -56.792 31.826 12.416 1.00 89.12 660 SER A C 1
ATOM 5288 O O . SER A 1 660 ? -56.849 31.925 11.190 1.00 89.12 660 SER A O 1
ATOM 5290 N N . MET A 1 661 ? -57.864 31.938 13.192 1.00 87.44 661 MET A N 1
ATOM 5291 C CA . MET A 1 661 ? -59.184 32.302 12.689 1.00 87.44 661 MET A CA 1
ATOM 5292 C C . MET A 1 661 ? -59.445 33.796 12.887 1.00 87.44 661 MET A C 1
ATOM 5294 O O . MET A 1 661 ? -59.137 34.361 13.942 1.00 87.44 661 MET A O 1
ATOM 5298 N N . THR A 1 662 ? -60.057 34.424 11.891 1.00 83.38 662 THR A N 1
ATOM 5299 C CA . THR A 1 662 ? -60.588 35.784 11.965 1.00 83.38 662 THR A CA 1
ATOM 5300 C C . THR A 1 662 ? -61.975 35.892 11.336 1.00 83.38 662 THR A C 1
ATOM 5302 O O . THR A 1 662 ? -62.530 34.902 10.872 1.00 83.38 662 THR A O 1
ATOM 5305 N N . LEU A 1 663 ? -62.544 37.095 11.327 1.00 80.81 663 LEU A N 1
ATOM 5306 C CA . LEU A 1 663 ? -63.838 37.412 10.731 1.00 80.81 663 LEU A CA 1
ATOM 5307 C C . LEU A 1 663 ? -63.750 37.770 9.249 1.00 80.81 663 LEU A C 1
ATOM 5309 O O . LEU A 1 663 ? -62.891 38.553 8.836 1.00 80.81 663 LEU A O 1
ATOM 5313 N N . GLN A 1 664 ? -64.724 37.277 8.488 1.00 81.94 664 GLN A N 1
ATOM 5314 C CA . GLN A 1 664 ? -64.992 37.726 7.125 1.00 81.94 664 GLN A CA 1
ATOM 5315 C C . GLN A 1 664 ? -65.532 39.169 7.116 1.00 81.94 664 GLN A C 1
ATOM 5317 O O . GLN A 1 664 ? -66.175 39.618 8.070 1.00 81.94 664 GLN A O 1
ATOM 5322 N N . ASN A 1 665 ? -65.299 39.904 6.025 1.00 80.12 665 ASN A N 1
ATOM 5323 C CA . ASN A 1 665 ? -65.928 41.211 5.808 1.00 80.12 665 ASN A CA 1
ATOM 5324 C C . ASN A 1 665 ? -67.457 41.096 5.907 1.00 80.12 665 ASN A C 1
ATOM 5326 O O . ASN A 1 665 ? -68.038 40.122 5.435 1.00 80.12 665 ASN A O 1
ATOM 5330 N N . GLY A 1 666 ? -68.102 42.082 6.533 1.00 76.50 666 GLY A N 1
ATOM 5331 C CA . GLY A 1 666 ? -69.545 42.065 6.781 1.00 76.50 666 GLY A CA 1
ATOM 5332 C C . GLY A 1 666 ? -69.981 41.324 8.052 1.00 76.50 666 GLY A C 1
ATOM 5333 O O . GLY A 1 666 ? -71.179 41.290 8.322 1.00 76.50 666 GLY A O 1
ATOM 5334 N N . TYR A 1 667 ? -69.055 40.789 8.860 1.00 79.50 667 TYR A N 1
ATOM 5335 C CA . TYR A 1 667 ? -69.361 40.093 10.119 1.00 79.50 667 TYR A CA 1
ATOM 5336 C C . TYR A 1 667 ? -68.684 40.733 11.345 1.00 79.50 667 TYR A C 1
ATOM 5338 O O . TYR A 1 667 ? -67.644 41.389 11.235 1.00 79.50 667 TYR A O 1
ATOM 5346 N N . PHE A 1 668 ? -69.264 40.533 12.536 1.00 75.12 668 PHE A N 1
ATOM 5347 C CA . PHE A 1 668 ? -68.693 40.941 13.828 1.00 75.12 668 PHE A CA 1
ATOM 5348 C C . PHE A 1 668 ? -68.782 39.835 14.896 1.00 75.12 668 PHE A C 1
ATOM 5350 O O . PHE A 1 668 ? -69.646 38.960 14.838 1.00 75.12 668 PHE A O 1
ATOM 5357 N N . TRP A 1 669 ? -67.894 39.898 15.896 1.00 75.50 669 TRP A N 1
ATOM 5358 C CA . TRP A 1 669 ? -67.867 39.013 17.068 1.00 75.50 669 TRP A CA 1
ATOM 5359 C C . TRP A 1 669 ? -68.344 39.748 18.319 1.00 75.50 669 TRP A C 1
ATOM 5361 O O . TRP A 1 669 ? -68.029 40.924 18.510 1.00 75.50 669 TRP A O 1
ATOM 5371 N N . SER A 1 670 ? -69.014 39.023 19.216 1.00 77.81 670 SER A N 1
ATOM 5372 C CA . SER A 1 670 ? -69.306 39.468 20.581 1.00 77.81 670 SER A CA 1
ATOM 5373 C C . SER A 1 670 ? -68.654 38.518 21.583 1.00 77.81 670 SER A C 1
ATOM 5375 O O . SER A 1 670 ? -69.235 37.505 21.956 1.00 77.81 670 SER A O 1
ATOM 5377 N N . TRP A 1 671 ? -67.427 38.830 21.996 1.00 79.50 671 TRP A N 1
ATOM 5378 C CA . TRP A 1 671 ? -66.695 38.039 22.989 1.00 79.50 671 TRP A CA 1
ATOM 5379 C C . TRP A 1 671 ? -67.398 38.064 24.350 1.00 79.50 671 TRP A C 1
ATOM 5381 O O . TRP A 1 671 ? -67.972 39.086 24.725 1.00 79.50 671 TRP A O 1
ATOM 5391 N N . ARG A 1 672 ? -67.318 36.963 25.112 1.00 78.31 672 ARG A N 1
ATOM 5392 C CA . ARG A 1 672 ? -67.913 36.886 26.461 1.00 78.31 672 ARG A CA 1
ATOM 5393 C C . ARG A 1 672 ? -67.257 37.867 27.430 1.00 78.31 672 ARG A C 1
ATOM 5395 O O . ARG A 1 672 ? -67.915 38.382 28.327 1.00 78.31 672 ARG A O 1
ATOM 5402 N N . SER A 1 673 ? -65.964 38.125 27.247 1.00 83.00 673 SER A N 1
ATOM 5403 C CA . SER A 1 673 ? -65.213 39.117 28.011 1.00 83.00 673 SER A CA 1
ATOM 5404 C C . SER A 1 673 ? -64.083 39.725 27.179 1.00 83.00 673 SER A C 1
ATOM 5406 O O . SER A 1 673 ? -63.560 39.098 26.254 1.00 83.00 673 SER A O 1
ATOM 5408 N N . ASN A 1 674 ? -63.661 40.939 27.543 1.00 78.94 674 ASN A N 1
ATOM 5409 C CA . ASN A 1 674 ? -62.473 41.559 26.950 1.00 78.94 674 ASN A CA 1
ATOM 5410 C C . ASN A 1 674 ? -61.193 40.760 27.253 1.00 78.94 674 ASN A C 1
ATOM 5412 O O . ASN A 1 674 ? -60.306 40.711 26.408 1.00 78.94 674 ASN A O 1
ATOM 5416 N N . ALA A 1 675 ? -61.127 40.074 28.399 1.00 83.38 675 ALA A N 1
ATOM 5417 C CA . ALA A 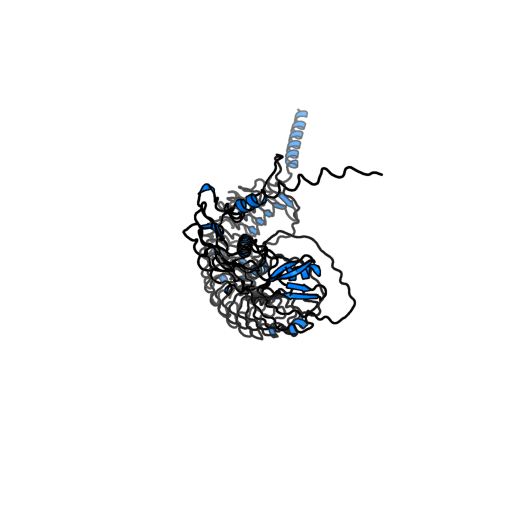1 675 ? -59.985 39.244 28.778 1.00 83.38 675 ALA A CA 1
ATOM 5418 C C . ALA A 1 675 ? -59.797 38.033 27.844 1.00 83.38 675 ALA A C 1
ATOM 5420 O O . ALA A 1 675 ? -58.679 37.744 27.429 1.00 83.38 675 ALA A O 1
ATOM 5421 N N . GLU A 1 676 ? -60.882 37.356 27.453 1.00 84.12 676 GLU A N 1
ATOM 5422 C CA . GLU A 1 676 ? -60.831 36.212 26.525 1.00 84.12 676 GLU A CA 1
ATOM 5423 C C . GLU A 1 676 ? -60.400 36.648 25.116 1.00 84.12 676 GLU A C 1
ATOM 5425 O O . GLU A 1 676 ? -59.573 35.999 24.471 1.00 84.12 676 GLU A O 1
ATOM 5430 N N . LYS A 1 677 ? -60.887 37.813 24.673 1.00 83.06 677 LYS A N 1
ATOM 5431 C CA . LYS A 1 677 ? -60.455 38.447 23.423 1.00 83.06 677 LYS A CA 1
ATOM 5432 C C . LYS A 1 677 ? -58.957 38.765 23.440 1.00 83.06 677 LYS A C 1
ATOM 5434 O O . LYS A 1 677 ? -58.257 38.461 22.475 1.00 83.06 677 LYS A O 1
ATOM 5439 N N . GLU A 1 678 ? -58.460 39.378 24.513 1.00 85.62 678 GLU A N 1
ATOM 5440 C CA . GLU A 1 678 ? -57.033 39.686 24.671 1.00 85.62 678 GLU A CA 1
ATOM 5441 C C . GLU A 1 678 ? -56.179 38.417 24.753 1.00 85.62 678 GLU A C 1
ATOM 5443 O O . GLU A 1 678 ? -55.112 38.363 24.143 1.00 85.62 678 GLU A O 1
ATOM 5448 N N . GLN A 1 679 ? -56.661 37.366 25.422 1.00 88.62 679 GLN A N 1
ATOM 5449 C CA . GLN A 1 679 ? -55.985 36.071 25.473 1.00 88.62 679 GLN A CA 1
ATOM 5450 C C . GLN A 1 679 ? -55.819 35.469 24.074 1.00 88.62 679 GLN A C 1
ATOM 5452 O O . GLN A 1 679 ? -54.725 35.013 23.741 1.00 88.62 679 GLN A O 1
ATOM 5457 N N . TYR A 1 680 ? -56.859 35.511 23.235 1.00 87.94 680 TYR A N 1
ATOM 5458 C CA . TYR A 1 680 ? -56.780 35.033 21.854 1.00 87.94 680 TYR A CA 1
ATOM 5459 C C . TYR A 1 680 ? -55.824 35.876 20.994 1.00 87.94 680 TYR A C 1
ATOM 5461 O O . TYR A 1 680 ? -55.019 35.331 20.237 1.00 87.94 680 TYR A O 1
ATOM 5469 N N . ILE A 1 681 ? -55.848 37.207 21.137 1.00 84.69 681 ILE A N 1
ATOM 5470 C CA . ILE A 1 681 ? -54.902 38.106 20.449 1.00 84.69 681 ILE A CA 1
ATOM 5471 C C . ILE A 1 681 ? -53.458 37.787 20.865 1.00 84.69 681 ILE A C 1
ATOM 5473 O O . ILE A 1 681 ? -52.572 37.671 20.017 1.00 84.69 681 ILE A O 1
ATOM 5477 N N . ASN A 1 682 ? -53.215 37.581 22.158 1.00 88.62 682 ASN A N 1
ATOM 5478 C CA . ASN A 1 682 ? -51.897 37.226 22.670 1.00 88.62 682 ASN A CA 1
ATOM 5479 C C . ASN A 1 682 ? -51.457 35.848 22.165 1.00 88.62 682 ASN A C 1
ATOM 5481 O O . ASN A 1 682 ? -50.356 35.737 21.628 1.00 88.62 682 ASN A O 1
ATOM 5485 N N . PHE A 1 683 ? -52.313 34.828 22.240 1.00 92.06 683 PHE A N 1
ATOM 5486 C CA . PHE A 1 683 ? -52.039 33.494 21.696 1.00 92.06 683 PHE A CA 1
ATOM 5487 C C . PHE A 1 683 ? -51.680 33.551 20.206 1.00 92.06 683 PHE A C 1
ATOM 5489 O O . PHE A 1 683 ? -50.612 33.091 19.804 1.00 92.06 683 PHE A O 1
ATOM 5496 N N . THR A 1 684 ? -52.518 34.187 19.386 1.00 88.94 684 THR A N 1
ATOM 5497 C CA . THR A 1 684 ? -52.277 34.288 17.940 1.00 88.94 684 THR A CA 1
ATOM 5498 C C . THR A 1 684 ? -51.006 35.073 17.626 1.00 88.94 684 THR A C 1
ATOM 5500 O O . THR A 1 684 ? -50.277 34.694 16.713 1.00 88.94 684 THR A O 1
ATOM 5503 N N . SER A 1 685 ? -50.661 36.098 18.414 1.00 88.50 685 SER A N 1
ATOM 5504 C CA . SER A 1 685 ? -49.384 36.810 18.276 1.00 88.50 685 SER A CA 1
ATOM 5505 C C . SER A 1 685 ? -48.171 35.904 18.531 1.00 88.50 685 SER A C 1
ATOM 5507 O O . SER A 1 685 ? -47.202 35.952 17.770 1.00 88.50 685 SER A O 1
ATOM 5509 N N . GLN A 1 686 ? -48.247 35.033 19.545 1.00 90.56 686 GLN A N 1
ATOM 5510 C CA . GLN A 1 686 ? -47.199 34.067 19.883 1.00 90.56 686 GLN A CA 1
ATOM 5511 C C . GLN A 1 686 ? -47.140 32.928 18.862 1.00 90.56 686 GLN A C 1
ATOM 5513 O O . GLN A 1 686 ? -46.056 32.443 18.537 1.00 90.56 686 GLN A O 1
ATOM 5518 N N . LEU A 1 687 ? -48.284 32.536 18.294 1.00 89.56 687 LEU A N 1
ATOM 5519 C CA . LEU A 1 687 ? -48.366 31.538 17.229 1.00 89.56 687 LEU A CA 1
ATOM 5520 C C . LEU A 1 687 ? -47.559 31.959 15.991 1.00 89.56 687 LEU A C 1
ATOM 5522 O O . LEU A 1 687 ? -46.937 31.106 15.361 1.00 89.56 687 LEU A O 1
ATOM 5526 N N . GLN A 1 688 ? -47.484 33.266 15.706 1.00 88.31 688 GLN A N 1
ATOM 5527 C CA . GLN A 1 688 ? -46.691 33.830 14.604 1.00 88.31 688 GLN A CA 1
ATOM 5528 C C . GLN A 1 688 ? -45.180 33.950 14.896 1.00 88.31 688 GLN A C 1
ATOM 5530 O O . GLN A 1 688 ? -44.443 34.490 14.070 1.00 88.31 688 GLN A O 1
ATOM 5535 N N . ILE A 1 689 ? -44.689 33.491 16.051 1.00 89.19 689 ILE A N 1
ATOM 5536 C CA . ILE A 1 689 ? -43.250 33.400 16.346 1.00 89.19 689 ILE A CA 1
ATOM 5537 C C . ILE A 1 689 ? -42.769 32.008 15.930 1.00 89.19 689 ILE A C 1
ATOM 5539 O O . ILE A 1 689 ? -43.257 31.018 16.458 1.00 89.19 689 ILE A O 1
ATOM 5543 N N . PHE A 1 690 ? -41.811 31.911 15.004 1.00 87.19 690 PHE A N 1
ATOM 5544 C CA . PHE A 1 690 ? -41.350 30.643 14.398 1.00 87.19 690 PHE A CA 1
ATOM 5545 C C . PHE A 1 690 ? -39.998 30.148 14.940 1.00 87.19 690 PHE A C 1
ATOM 5547 O O . PHE A 1 690 ? -39.347 29.308 14.327 1.00 87.19 690 PHE A O 1
ATOM 5554 N N . ASN A 1 691 ? -39.554 30.676 16.077 1.00 87.94 691 ASN A N 1
ATOM 5555 C CA . ASN A 1 691 ? -38.308 30.304 16.750 1.00 87.94 691 ASN A CA 1
ATOM 5556 C C . ASN A 1 691 ? -38.602 29.935 18.219 1.00 87.94 691 ASN A C 1
ATOM 5558 O O . ASN A 1 691 ? -39.754 29.974 18.643 1.00 87.94 691 ASN A O 1
ATOM 5562 N N . ASN A 1 692 ? -37.580 29.609 19.012 1.00 86.12 692 ASN A N 1
ATOM 5563 C CA . ASN A 1 692 ? -37.755 29.206 20.414 1.00 86.12 692 ASN A CA 1
ATOM 5564 C C . ASN A 1 692 ? -38.076 30.358 21.394 1.00 86.12 692 ASN A C 1
ATOM 5566 O O . ASN A 1 692 ? -38.065 30.132 22.601 1.00 86.12 692 ASN A O 1
ATOM 5570 N N . THR A 1 693 ? -38.300 31.595 20.929 1.00 88.88 693 THR A N 1
ATOM 5571 C CA . THR A 1 693 ? -38.521 32.758 21.815 1.00 88.88 693 THR A CA 1
ATOM 5572 C C . THR A 1 693 ? -39.994 33.002 22.149 1.00 88.88 693 THR A C 1
ATOM 5574 O O . THR A 1 693 ? -40.319 34.027 22.743 1.00 88.88 693 THR A O 1
ATOM 5577 N N . TYR A 1 694 ? -40.902 32.112 21.739 1.00 90.00 694 TYR A N 1
ATOM 5578 C CA . TYR A 1 694 ? -42.320 32.217 22.084 1.00 90.00 694 TYR A CA 1
ATOM 5579 C C . TYR A 1 694 ? -42.544 31.953 23.580 1.00 90.00 694 TYR A C 1
ATOM 5581 O O . TYR A 1 694 ? -41.819 31.190 24.223 1.00 90.00 694 TYR A O 1
ATOM 5589 N N . SER A 1 695 ? -43.591 32.554 24.139 1.00 89.62 695 SER A N 1
ATOM 5590 C CA . SER A 1 695 ? -43.997 32.294 25.518 1.00 89.62 695 SER A CA 1
ATOM 5591 C C . SER A 1 695 ? -44.702 30.943 25.625 1.00 89.62 695 SER A C 1
ATOM 5593 O O . SER A 1 695 ? -45.800 30.763 25.096 1.00 89.62 695 SER A O 1
ATOM 5595 N N . ARG A 1 696 ? -44.102 29.998 26.361 1.00 85.31 696 ARG A N 1
ATOM 5596 C CA . ARG A 1 696 ? -44.709 28.681 26.632 1.00 85.31 696 ARG A CA 1
ATOM 5597 C C . ARG A 1 696 ? -46.054 28.796 27.360 1.00 85.31 696 ARG A C 1
ATOM 5599 O O . ARG A 1 696 ? -46.952 28.010 27.085 1.00 85.31 696 ARG A O 1
ATOM 5606 N N . ASN A 1 697 ? -46.231 29.816 28.201 1.00 87.12 697 ASN A N 1
ATOM 5607 C CA . ASN A 1 697 ? -47.477 30.061 28.942 1.00 87.12 697 ASN A CA 1
ATOM 5608 C C . ASN A 1 697 ? -48.644 30.509 28.046 1.00 87.12 697 ASN A C 1
ATOM 5610 O O . ASN A 1 697 ? -49.794 30.470 28.467 1.00 87.12 697 ASN A O 1
ATOM 5614 N N . LEU A 1 698 ? -48.349 30.956 26.824 1.00 87.94 698 LEU A N 1
ATOM 5615 C CA . LEU A 1 698 ? -49.321 31.427 25.837 1.00 87.94 698 LEU A CA 1
ATOM 5616 C C . LEU A 1 698 ? -49.337 30.513 24.602 1.00 87.94 698 LEU A C 1
ATOM 5618 O O . LEU A 1 698 ? -49.657 30.962 23.504 1.00 87.94 698 LEU A O 1
ATOM 5622 N N . SER A 1 699 ? -48.940 29.247 24.769 1.00 89.19 699 SER A N 1
ATOM 5623 C CA . SER A 1 699 ? -48.925 28.245 23.697 1.00 89.19 699 SER A CA 1
ATOM 5624 C C . SER A 1 699 ? -50.289 27.599 23.437 1.00 89.19 699 SER A C 1
ATOM 5626 O O . SER A 1 699 ? -50.437 26.921 22.423 1.00 89.19 699 SER A O 1
ATOM 5628 N N . THR A 1 700 ? -51.280 27.886 24.285 1.00 91.81 700 THR A N 1
ATOM 5629 C CA . THR A 1 700 ? -52.643 27.354 24.198 1.00 91.81 700 THR A CA 1
ATOM 5630 C C . THR A 1 700 ? -53.669 28.455 24.476 1.00 91.81 700 THR A C 1
ATOM 5632 O O . THR A 1 700 ? -53.482 29.296 25.362 1.00 91.81 700 THR A O 1
ATOM 5635 N N . PHE A 1 701 ? -54.778 28.435 23.744 1.00 92.62 701 PHE A N 1
ATOM 5636 C CA . PHE A 1 701 ? -55.984 29.206 24.008 1.00 92.62 701 PHE A CA 1
ATOM 5637 C C . PHE A 1 701 ? -57.107 28.267 24.459 1.00 92.62 701 PHE A C 1
ATOM 5639 O O . PHE A 1 701 ? -57.560 27.421 23.698 1.00 92.62 701 PHE A O 1
ATOM 5646 N N . ASN A 1 702 ? -57.587 28.460 25.689 1.00 87.69 702 ASN A N 1
ATOM 5647 C CA . ASN A 1 702 ? -58.617 27.610 26.304 1.00 87.69 702 ASN A CA 1
ATOM 5648 C C . ASN A 1 702 ? -60.033 28.219 26.253 1.00 87.69 702 ASN A C 1
ATOM 5650 O O . ASN A 1 702 ? -60.938 27.720 26.919 1.00 87.69 702 ASN A O 1
ATOM 5654 N N . GLY A 1 703 ? -60.225 29.335 25.543 1.00 83.00 703 GLY A N 1
ATOM 5655 C CA . GLY A 1 703 ? -61.526 29.997 25.437 1.00 83.00 703 GLY A CA 1
ATOM 5656 C C . GLY A 1 703 ? -62.411 29.412 24.333 1.00 83.00 703 GLY A C 1
ATOM 5657 O O . GLY A 1 703 ? -62.035 28.482 23.621 1.00 83.00 703 GLY A O 1
ATOM 5658 N N . SER A 1 704 ? -63.605 29.973 24.169 1.00 81.19 704 SER A N 1
ATOM 5659 C CA . SER A 1 704 ? -64.565 29.579 23.130 1.00 81.19 704 SER A CA 1
ATOM 5660 C C . SER A 1 704 ? -64.821 30.728 22.162 1.00 81.19 704 SER A C 1
ATOM 5662 O O . SER A 1 704 ? -65.030 31.868 22.575 1.00 81.19 704 SER A O 1
ATOM 5664 N N . PHE A 1 705 ? -64.866 30.436 20.861 1.00 81.06 705 PHE A N 1
ATOM 5665 C CA . PHE A 1 705 ? -65.191 31.463 19.875 1.00 81.06 705 PHE A CA 1
ATOM 5666 C C . PHE A 1 705 ? -66.667 31.873 19.948 1.00 81.06 705 PHE A C 1
ATOM 5668 O O . PHE A 1 705 ? -67.543 31.006 20.012 1.00 81.06 705 PHE A O 1
ATOM 5675 N N . PRO A 1 706 ? -66.970 33.183 19.907 1.00 78.12 706 PRO A N 1
ATOM 5676 C CA . PRO A 1 706 ? -68.340 33.645 19.769 1.00 78.12 706 PRO A CA 1
ATOM 5677 C C . PRO A 1 706 ? -68.859 33.376 18.353 1.00 78.12 706 PRO A C 1
ATOM 5679 O O . PRO A 1 706 ? -68.098 33.354 17.384 1.00 78.12 706 PRO A O 1
ATOM 5682 N N . GLN A 1 707 ? -70.176 33.225 18.222 1.00 78.88 707 GLN A N 1
ATOM 5683 C CA . GLN A 1 707 ? -70.810 33.068 16.917 1.00 78.88 707 GLN A CA 1
ATOM 5684 C C . GLN A 1 707 ? -70.623 34.351 16.075 1.00 78.88 707 GLN A C 1
ATOM 5686 O O . GLN A 1 707 ? -70.857 35.452 16.584 1.00 78.88 707 GLN A O 1
ATOM 5691 N N . PRO A 1 708 ? -70.203 34.252 14.800 1.00 80.94 708 PRO A N 1
ATOM 5692 C CA . PRO A 1 708 ? -70.168 35.399 13.895 1.00 80.94 708 PRO A CA 1
ATOM 5693 C C . PRO A 1 708 ? -71.581 35.924 13.610 1.00 80.94 708 PRO A C 1
ATOM 5695 O O . PRO A 1 708 ? -72.475 35.158 13.252 1.00 80.94 708 PRO A O 1
ATOM 5698 N N . HIS A 1 709 ? -71.780 37.237 13.718 1.00 80.88 709 HIS A N 1
ATOM 5699 C CA . HIS A 1 709 ? -73.049 37.892 13.396 1.00 80.88 709 HIS A CA 1
ATOM 5700 C C . HIS A 1 709 ? -72.909 38.777 12.155 1.00 80.88 709 HIS A C 1
ATOM 5702 O O . HIS A 1 709 ? -71.947 39.539 12.047 1.00 80.88 709 HIS A O 1
ATOM 5708 N N . LEU A 1 710 ? -73.886 38.704 11.243 1.00 80.06 710 LEU A N 1
ATOM 5709 C CA . LEU A 1 710 ? -73.984 39.589 10.078 1.00 80.06 710 LEU A CA 1
ATOM 5710 C C . LEU A 1 710 ? -74.146 41.043 10.518 1.00 80.06 710 LEU A C 1
ATOM 5712 O O . LEU A 1 710 ? -74.925 41.365 11.421 1.00 80.06 710 LEU A O 1
ATOM 5716 N N . CYS A 1 711 ? -73.419 41.932 9.858 1.00 76.56 711 CYS A N 1
ATOM 5717 C CA . CYS A 1 711 ? -73.507 43.347 10.137 1.00 76.56 711 CYS A CA 1
ATOM 5718 C C . CYS A 1 711 ? -74.766 43.952 9.509 1.00 76.56 711 CYS A C 1
ATOM 5720 O O . CYS A 1 711 ? -75.086 43.654 8.362 1.00 76.56 711 CYS A O 1
ATOM 5722 N N . PRO A 1 712 ? -75.455 44.867 10.217 1.00 70.94 712 PRO A N 1
ATOM 5723 C CA . PRO A 1 712 ? -76.647 45.530 9.687 1.00 70.94 712 PRO A CA 1
ATOM 5724 C C . PRO A 1 712 ? -76.406 46.333 8.397 1.00 70.94 712 PRO A C 1
ATOM 5726 O O . PRO A 1 712 ? -77.355 46.635 7.682 1.00 70.94 712 PRO A O 1
ATOM 5729 N N . ARG A 1 713 ? -75.151 46.719 8.121 1.00 67.00 713 ARG A N 1
ATOM 5730 C CA . ARG A 1 713 ? -74.697 47.316 6.857 1.00 67.00 713 ARG A CA 1
ATOM 5731 C C . ARG A 1 713 ? -73.311 46.777 6.519 1.00 67.00 713 ARG A C 1
ATOM 5733 O O . ARG A 1 713 ? -72.433 46.792 7.383 1.00 67.00 713 ARG A O 1
ATOM 5740 N N . GLU A 1 714 ? -73.113 46.354 5.277 1.00 56.34 714 GLU A N 1
ATOM 5741 C CA . GLU A 1 714 ? -71.884 45.700 4.803 1.00 56.34 714 GLU A CA 1
ATOM 5742 C C . GLU A 1 714 ? -70.640 46.596 4.982 1.00 56.34 714 GLU A C 1
ATOM 5744 O O . GLU A 1 714 ? -69.610 46.169 5.496 1.00 56.34 714 GLU A O 1
ATOM 5749 N N . GLU A 1 715 ? -70.795 47.895 4.725 1.00 63.66 715 GLU A N 1
ATOM 5750 C CA . GLU A 1 715 ? -69.785 48.948 4.921 1.00 63.66 715 GLU A CA 1
ATOM 5751 C C . GLU A 1 715 ? -69.401 49.227 6.391 1.00 63.66 715 GLU A C 1
ATOM 5753 O O . GLU A 1 715 ? -68.431 49.936 6.660 1.00 63.66 715 GLU A O 1
ATOM 5758 N N . SER A 1 716 ? -70.154 48.705 7.369 1.00 62.03 716 SER A N 1
ATOM 5759 C CA . SER A 1 716 ? -69.921 48.975 8.800 1.00 62.03 716 SER A CA 1
ATOM 5760 C C . SER A 1 716 ? -68.952 48.001 9.471 1.00 62.03 716 SER A C 1
ATOM 5762 O O . SER A 1 716 ? -68.530 48.266 10.599 1.00 62.03 716 SER A O 1
ATOM 5764 N N . CYS A 1 717 ? -68.592 46.901 8.806 1.00 69.12 717 CYS A N 1
ATOM 5765 C CA . CYS A 1 717 ? -67.704 45.876 9.345 1.00 69.12 717 CYS A CA 1
ATOM 5766 C C . CYS A 1 717 ? -66.691 45.438 8.292 1.00 69.12 717 CYS A C 1
ATOM 5768 O O . CYS A 1 717 ? -66.961 44.572 7.465 1.00 69.12 717 CYS A O 1
ATOM 5770 N N . LEU A 1 718 ? -65.491 46.006 8.364 1.00 61.66 718 LEU A N 1
ATOM 5771 C CA . LEU A 1 718 ? -64.393 45.735 7.431 1.00 61.66 718 LEU A CA 1
ATOM 5772 C C . LEU A 1 718 ? -63.722 44.360 7.633 1.00 61.66 718 LEU A C 1
ATOM 5774 O O . LEU A 1 718 ? -62.613 44.165 7.149 1.00 61.66 718 LEU A O 1
ATOM 5778 N N . GLY A 1 719 ? -64.325 43.448 8.407 1.00 62.44 719 GLY A N 1
ATOM 5779 C CA . GLY A 1 719 ? -63.616 42.281 8.936 1.00 62.44 719 GLY A CA 1
ATOM 5780 C C . GLY A 1 719 ? -62.417 42.712 9.795 1.00 62.44 719 GLY A C 1
ATOM 5781 O O . GLY A 1 719 ? -62.379 43.833 10.314 1.00 62.44 719 GLY A O 1
ATOM 5782 N N . GLY A 1 720 ? -61.423 41.843 9.973 1.00 56.09 720 GLY A N 1
ATOM 5783 C CA . GLY A 1 720 ? -60.171 42.242 10.623 1.00 56.09 720 GLY A CA 1
ATOM 5784 C C . GLY A 1 720 ? -59.058 41.215 10.472 1.00 56.09 720 GLY A C 1
ATOM 5785 O O . GLY A 1 720 ? -59.305 40.023 10.539 1.00 56.09 720 GLY A O 1
ATOM 5786 N N . ASN A 1 721 ? -57.822 41.669 10.273 1.00 48.34 721 ASN A N 1
ATOM 5787 C CA . ASN A 1 721 ? -56.612 40.842 10.250 1.00 48.34 721 ASN A CA 1
ATOM 5788 C C . ASN A 1 721 ? -55.935 40.955 11.631 1.00 48.34 721 ASN A C 1
ATOM 5790 O O . ASN A 1 721 ? -55.907 42.037 12.207 1.00 48.34 721 ASN A O 1
ATOM 5794 N N . VAL A 1 722 ? -55.385 39.871 12.181 1.00 49.19 722 VAL A N 1
ATOM 5795 C CA . VAL A 1 722 ? -54.884 39.756 13.572 1.00 49.19 722 VAL A CA 1
ATOM 5796 C C . VAL A 1 722 ? -53.813 40.805 13.957 1.00 49.19 722 VAL A C 1
ATOM 5798 O O . VAL A 1 722 ? -53.600 41.057 15.139 1.00 49.19 722 VAL A O 1
ATOM 5801 N N . ARG A 1 723 ? -53.182 41.504 12.998 1.00 42.91 723 ARG A N 1
ATOM 5802 C CA . ARG A 1 723 ? -52.269 42.644 13.266 1.00 42.91 723 ARG A CA 1
ATOM 5803 C C . ARG A 1 723 ? -52.843 44.042 13.008 1.00 42.91 723 ARG A C 1
ATOM 5805 O O . ARG A 1 723 ? -52.142 45.028 13.210 1.00 42.91 723 ARG A O 1
ATOM 5812 N N . GLY A 1 724 ? -54.098 44.158 12.600 1.00 36.50 724 GLY A N 1
ATOM 5813 C CA . GLY A 1 724 ? -54.754 45.433 12.339 1.00 36.50 724 GLY A CA 1
ATOM 5814 C C . GLY A 1 724 ? -56.142 45.430 12.940 1.00 36.50 724 GLY A C 1
ATOM 5815 O O . GLY A 1 724 ? -57.058 44.895 12.335 1.00 36.50 724 GLY A O 1
ATOM 5816 N N . THR A 1 725 ? -56.265 46.058 14.113 1.00 33.31 725 THR A N 1
ATOM 5817 C CA . THR A 1 725 ? -57.526 46.456 14.752 1.00 33.31 725 THR A CA 1
ATOM 5818 C C . THR A 1 725 ? -58.580 45.354 14.824 1.00 33.31 725 THR A C 1
ATOM 5820 O O . THR A 1 725 ? -59.268 45.071 13.848 1.00 33.31 725 THR A O 1
ATOM 5823 N N . ALA A 1 726 ? -58.797 44.811 16.027 1.00 38.19 726 ALA A N 1
ATOM 5824 C CA . ALA A 1 726 ? -60.059 44.157 16.351 1.00 38.19 726 ALA A CA 1
ATOM 5825 C C . ALA A 1 726 ? -61.204 44.957 15.722 1.00 38.19 726 ALA A C 1
ATOM 5827 O O . ALA A 1 726 ? -61.301 46.161 15.983 1.00 38.19 726 ALA A O 1
ATOM 5828 N N . GLY A 1 727 ? -61.977 44.302 14.851 1.00 35.75 727 GLY A N 1
ATOM 5829 C CA . GLY A 1 727 ? -63.009 44.940 14.049 1.00 35.75 727 GLY A CA 1
ATOM 5830 C C . GLY A 1 727 ? -63.790 45.919 14.911 1.00 35.75 727 GLY A C 1
ATOM 5831 O O . GLY A 1 727 ? -64.459 45.520 15.867 1.00 35.75 727 GLY A O 1
ATOM 5832 N N . ARG A 1 728 ? -63.647 47.218 14.624 1.00 36.81 728 ARG A N 1
ATOM 5833 C CA . ARG A 1 728 ? -64.490 48.254 15.219 1.00 36.81 728 ARG A CA 1
ATOM 5834 C C . ARG A 1 728 ? -65.880 48.091 14.616 1.00 36.81 728 ARG A C 1
ATOM 5836 O O . ARG A 1 728 ? -66.287 48.863 13.755 1.00 36.81 728 ARG A O 1
ATOM 5843 N N . GLY A 1 729 ? -66.609 47.083 15.088 1.00 36.47 729 GLY A N 1
ATOM 5844 C CA . GLY A 1 729 ? -68.058 47.080 15.034 1.00 36.47 729 GLY A CA 1
ATOM 5845 C C . GLY A 1 729 ? -68.524 48.328 15.773 1.00 36.47 729 GLY A C 1
ATOM 5846 O O . GLY A 1 729 ? -68.203 48.542 16.943 1.00 36.47 729 GLY A O 1
ATOM 5847 N N . ARG A 1 730 ? -69.201 49.211 15.049 1.00 37.59 730 ARG A N 1
ATOM 5848 C CA . ARG A 1 730 ? -69.601 50.564 15.443 1.00 37.59 730 ARG A CA 1
ATOM 5849 C C . ARG A 1 730 ? -70.691 50.549 16.535 1.00 37.59 730 ARG A C 1
ATOM 5851 O O . ARG A 1 730 ? -71.780 51.058 16.313 1.00 37.59 730 ARG A O 1
ATOM 5858 N N . LYS A 1 731 ? -70.410 49.973 17.710 1.00 39.34 731 LYS A N 1
ATOM 5859 C CA . LYS A 1 731 ? -71.227 50.110 18.935 1.00 39.34 731 LYS A CA 1
ATOM 5860 C C . LYS A 1 731 ? -70.542 50.947 20.023 1.00 39.34 731 LYS A C 1
ATOM 5862 O O . LYS A 1 731 ? -71.220 51.714 20.695 1.00 39.34 731 LYS A O 1
ATOM 5867 N N . GLU A 1 732 ? -69.210 50.973 20.099 1.00 35.44 732 GLU A N 1
ATOM 5868 C CA . GLU A 1 732 ? -68.490 51.808 21.089 1.00 35.44 732 GLU A CA 1
ATOM 5869 C C . GLU A 1 732 ? -68.445 53.316 20.751 1.00 35.44 732 GLU A C 1
ATOM 5871 O O . GLU A 1 732 ? -68.044 54.135 21.580 1.00 35.44 732 GLU A O 1
ATOM 5876 N N . SER A 1 733 ? -68.889 53.736 19.556 1.00 36.31 733 SER A N 1
ATOM 5877 C CA . SER A 1 733 ? -68.966 55.166 19.205 1.00 36.31 733 SER A CA 1
ATOM 5878 C C . SER A 1 733 ? -70.293 55.834 19.585 1.00 36.31 733 SER A C 1
ATOM 5880 O O . SER A 1 733 ? -70.407 57.049 19.413 1.00 36.31 733 SER A O 1
ATOM 5882 N N . GLN A 1 734 ? -71.293 55.086 20.065 1.00 37.75 734 GLN A N 1
ATOM 5883 C CA . GLN A 1 734 ? -72.553 55.666 20.550 1.00 37.75 734 GLN A CA 1
ATOM 5884 C C . GLN A 1 734 ? -72.526 55.924 22.066 1.00 37.75 734 GLN A C 1
ATOM 5886 O O . GLN A 1 734 ? -73.019 56.964 22.495 1.00 37.75 734 GLN A O 1
ATOM 5891 N N . GLU A 1 735 ? -71.805 55.125 22.860 1.00 39.19 735 GLU A N 1
ATOM 5892 C CA . GLU A 1 735 ? -71.587 55.433 24.288 1.00 39.19 735 GLU A CA 1
ATOM 5893 C C . GLU A 1 735 ? -70.619 56.609 24.519 1.00 39.19 735 GLU A C 1
ATOM 5895 O O . GLU A 1 735 ? -70.791 57.381 25.464 1.00 39.19 735 GLU A O 1
ATOM 5900 N N . LYS A 1 736 ? -69.656 56.848 23.614 1.00 38.72 736 LYS A N 1
ATOM 5901 C CA . LYS A 1 736 ? -68.798 58.050 23.673 1.00 38.72 736 LYS A CA 1
ATOM 5902 C C . LYS A 1 736 ? -69.476 59.330 23.169 1.00 38.72 736 LYS A C 1
ATOM 5904 O O . LYS A 1 736 ? -69.080 60.410 23.598 1.00 38.72 736 LYS A O 1
ATOM 5909 N N . LYS A 1 737 ? -70.519 59.242 22.330 1.00 37.91 737 LYS A N 1
ATOM 5910 C CA . LYS A 1 737 ? -71.307 60.414 21.895 1.00 37.91 737 LYS A CA 1
ATOM 5911 C C . LYS A 1 737 ? -72.403 60.817 22.887 1.00 37.91 737 LYS A C 1
ATOM 5913 O O . LYS A 1 737 ? -72.718 61.998 22.946 1.00 37.91 737 LYS A O 1
ATOM 5918 N N . ALA A 1 738 ? -72.877 59.903 23.736 1.00 38.75 738 ALA A N 1
ATOM 5919 C CA . ALA A 1 738 ? -73.766 60.241 24.851 1.00 38.75 738 ALA A CA 1
ATOM 5920 C C . ALA A 1 738 ? -73.029 60.891 26.045 1.00 38.75 738 ALA A C 1
ATOM 5922 O O . ALA A 1 738 ? -73.623 61.671 26.781 1.00 38.75 738 ALA A O 1
ATOM 5923 N N . ARG A 1 739 ? -71.718 60.645 26.222 1.00 39.88 739 ARG A N 1
ATOM 5924 C CA . ARG A 1 739 ? -70.912 61.269 27.297 1.00 39.88 739 ARG A CA 1
ATOM 5925 C C . ARG A 1 739 ? -70.161 62.548 26.899 1.00 39.88 739 ARG A C 1
ATOM 5927 O O . ARG A 1 739 ? -69.738 63.286 27.780 1.00 39.88 739 ARG A O 1
ATOM 5934 N N . HIS A 1 740 ? -70.044 62.866 25.607 1.00 39.31 740 HIS A N 1
ATOM 5935 C CA . HIS A 1 740 ? -69.490 64.151 25.137 1.00 39.31 740 HIS A CA 1
ATOM 5936 C C . HIS A 1 740 ? -70.530 65.284 25.026 1.00 39.31 740 HIS A C 1
ATOM 5938 O O . HIS A 1 740 ? -70.150 66.434 24.834 1.00 39.31 740 HIS A O 1
ATOM 5944 N N . GLN A 1 741 ? -71.823 64.992 25.207 1.00 38.31 741 GLN A N 1
ATOM 5945 C CA . GLN A 1 741 ? -72.895 65.999 25.284 1.00 38.31 741 GLN A CA 1
ATOM 5946 C C . GLN A 1 741 ? -73.226 66.456 26.718 1.00 38.31 741 GLN A C 1
ATOM 5948 O O . GLN A 1 741 ? -74.092 67.302 26.898 1.00 38.31 741 GLN A O 1
ATOM 5953 N N . VAL A 1 742 ? -72.491 65.973 27.729 1.00 42.16 742 VAL A N 1
ATOM 5954 C CA . VAL A 1 742 ? -72.626 66.414 29.136 1.00 42.16 742 VAL A CA 1
ATOM 5955 C C . VAL A 1 742 ? -71.406 67.224 29.620 1.00 42.16 742 VAL A C 1
ATOM 5957 O O . VAL A 1 742 ? -71.419 67.772 30.714 1.00 42.16 742 VAL A O 1
ATOM 5960 N N . LEU A 1 743 ? -70.366 67.397 28.792 1.00 37.22 743 LEU A N 1
ATOM 5961 C CA . LEU A 1 743 ? -69.113 68.080 29.174 1.00 37.22 743 LEU A CA 1
ATOM 5962 C C . LEU A 1 743 ? -68.823 69.391 28.418 1.00 37.22 743 LEU A C 1
ATOM 5964 O O . LEU A 1 743 ? -67.737 69.944 28.547 1.00 37.22 743 LEU A O 1
ATOM 5968 N N . ILE A 1 744 ? -69.803 69.924 27.678 1.00 39.03 744 ILE A N 1
ATOM 5969 C CA . ILE A 1 744 ? -69.720 71.241 27.008 1.00 39.03 744 ILE A CA 1
ATOM 5970 C C . ILE A 1 744 ? -70.578 72.311 27.729 1.00 39.03 744 ILE A C 1
ATOM 5972 O O . ILE A 1 744 ? -70.598 73.469 27.331 1.00 39.03 744 ILE A O 1
ATOM 5976 N N . LEU A 1 745 ? -71.219 71.974 28.858 1.00 36.66 745 LEU A N 1
ATOM 5977 C CA . LEU A 1 745 ? -72.059 72.905 29.634 1.00 36.66 745 LEU A CA 1
ATOM 5978 C C . LEU A 1 745 ? -71.572 73.197 31.067 1.00 36.66 745 LEU A C 1
ATOM 5980 O O . LEU A 1 745 ? -72.274 73.872 31.811 1.00 36.66 745 LEU A O 1
ATOM 5984 N N . THR A 1 746 ? -70.370 72.760 31.462 1.00 41.44 746 THR A N 1
ATOM 5985 C CA . THR A 1 746 ? -69.855 72.974 32.836 1.00 41.44 746 THR A CA 1
ATOM 5986 C C . THR A 1 746 ? -68.502 73.679 32.953 1.00 41.44 746 THR A C 1
ATOM 5988 O O . THR A 1 746 ? -68.106 73.994 34.067 1.00 41.44 746 THR A O 1
ATOM 5991 N N . ASN A 1 747 ? -67.826 74.031 31.851 1.00 34.34 747 ASN A N 1
ATOM 5992 C CA . ASN A 1 747 ? -66.567 74.802 31.904 1.00 34.34 747 ASN A CA 1
ATOM 5993 C C . ASN A 1 747 ? -66.679 76.257 31.410 1.00 34.34 747 ASN A C 1
ATOM 5995 O O . ASN A 1 747 ? -65.668 76.945 31.298 1.00 34.34 747 ASN A O 1
ATOM 5999 N N . PHE A 1 748 ? -67.900 76.760 31.195 1.00 36.16 748 PHE A N 1
ATOM 6000 C CA . PHE A 1 748 ? -68.165 78.185 30.937 1.00 36.16 748 PHE A CA 1
ATOM 6001 C C . PHE A 1 748 ? -68.344 79.022 32.220 1.00 36.16 748 PHE A C 1
ATOM 6003 O O . PHE A 1 748 ? -68.648 80.207 32.143 1.00 36.16 748 PHE A O 1
ATOM 6010 N N . THR A 1 749 ? -68.134 78.432 33.402 1.00 37.38 749 THR A N 1
ATOM 6011 C CA . THR A 1 749 ? -68.459 79.064 34.694 1.00 37.38 749 THR A CA 1
ATOM 6012 C C . THR A 1 749 ? -67.296 79.207 35.679 1.00 37.38 749 THR A C 1
ATOM 6014 O O . THR A 1 749 ? -67.539 79.666 36.788 1.00 37.38 749 THR A O 1
ATOM 6017 N N . TYR A 1 750 ? -66.042 78.897 35.311 1.00 36.59 750 TYR A N 1
ATOM 6018 C CA . TYR A 1 750 ? -64.927 78.972 36.279 1.00 36.59 750 TYR A CA 1
ATOM 6019 C C . TYR A 1 750 ? -63.686 79.790 35.894 1.00 36.59 750 TYR A C 1
ATOM 6021 O O . TYR A 1 750 ? -62.793 79.913 36.723 1.00 36.59 750 TYR A O 1
ATOM 6029 N N . TYR A 1 751 ? -63.617 80.414 34.711 1.00 32.75 751 TYR A N 1
ATOM 6030 C CA . TYR A 1 751 ? -62.422 81.186 34.308 1.00 32.75 751 TYR A CA 1
ATOM 6031 C C . TYR A 1 751 ? -62.617 82.710 34.170 1.00 32.75 751 TYR A C 1
ATOM 6033 O O . TYR A 1 751 ? -61.723 83.400 33.692 1.00 32.75 751 TYR A O 1
ATOM 6041 N N . CYS A 1 752 ? -63.738 83.255 34.666 1.00 34.34 752 CYS A N 1
ATOM 6042 C CA . CYS A 1 752 ? -63.993 84.706 34.749 1.00 34.34 752 CYS A CA 1
ATOM 6043 C C . CYS A 1 752 ? -64.050 85.269 36.183 1.00 34.34 752 CYS A C 1
ATOM 6045 O O . CYS A 1 752 ? -64.591 86.353 36.380 1.00 34.34 752 CYS A O 1
ATOM 6047 N N . ILE A 1 753 ? -63.475 84.590 37.184 1.00 35.28 753 ILE A N 1
ATOM 6048 C CA . ILE A 1 753 ? -63.265 85.160 38.527 1.00 35.28 753 ILE A CA 1
ATOM 6049 C C . ILE A 1 753 ? -61.936 84.639 39.083 1.00 35.28 753 ILE A C 1
ATOM 6051 O O . ILE A 1 753 ? -61.887 83.532 39.602 1.00 35.28 753 ILE A O 1
ATOM 6055 N N . ALA A 1 754 ? -60.873 85.430 38.911 1.00 31.91 754 ALA A N 1
ATOM 6056 C CA . ALA A 1 754 ? -59.752 85.628 39.848 1.00 31.91 754 ALA A CA 1
ATOM 6057 C C . ALA A 1 754 ? -58.513 86.181 39.115 1.00 31.91 754 ALA A C 1
ATOM 6059 O O . ALA A 1 754 ? -57.407 85.662 39.219 1.00 31.91 754 ALA A O 1
ATOM 6060 N N . HIS A 1 755 ? -58.703 87.278 38.379 1.00 33.88 755 HIS A N 1
ATOM 6061 C CA . HIS A 1 755 ? -57.691 88.325 38.312 1.00 33.88 755 HIS A CA 1
ATOM 6062 C C . HIS A 1 755 ? -58.036 89.305 39.438 1.00 33.88 755 HIS A C 1
ATOM 6064 O O . HIS A 1 755 ? -58.821 90.217 39.218 1.00 33.88 755 HIS A O 1
ATOM 6070 N N . THR A 1 756 ? -57.522 89.081 40.648 1.00 34.78 756 THR A N 1
ATOM 6071 C CA . THR A 1 756 ? -57.548 90.066 41.745 1.00 34.78 756 THR A CA 1
ATOM 6072 C C . THR A 1 756 ? -56.568 89.646 42.847 1.00 34.78 756 THR A C 1
ATOM 6074 O O . THR A 1 756 ? -56.741 88.569 43.410 1.00 34.78 756 THR A O 1
ATOM 6077 N N . TYR A 1 757 ? -55.630 90.554 43.158 1.00 30.72 757 TYR A N 1
ATOM 6078 C CA . TYR A 1 757 ? -54.619 90.580 44.240 1.00 30.72 757 TYR A CA 1
ATOM 6079 C C . TYR A 1 757 ? -53.337 89.755 43.992 1.00 30.72 757 TYR A C 1
ATOM 6081 O O . TYR A 1 757 ? -53.403 88.534 43.959 1.00 30.72 757 TYR A O 1
ATOM 6089 N N . SER A 1 758 ? -52.171 90.314 43.623 1.00 32.34 758 SER A N 1
ATOM 6090 C CA . SER A 1 758 ? -51.345 91.464 44.088 1.00 32.34 758 SER A CA 1
ATOM 6091 C C . SER A 1 758 ? -50.265 91.057 45.101 1.00 32.34 758 SER A C 1
ATOM 6093 O O . SER A 1 758 ? -50.586 90.816 46.262 1.00 32.34 758 SER A O 1
ATOM 6095 N N . ASP A 1 759 ? -49.025 90.988 44.606 1.00 34.84 759 ASP A N 1
ATOM 6096 C CA . ASP A 1 759 ? -47.738 91.479 45.152 1.00 34.84 759 ASP A CA 1
ATOM 6097 C C . ASP A 1 759 ? -46.565 90.619 44.660 1.00 34.84 759 ASP A C 1
ATOM 6099 O O . ASP A 1 759 ? -46.616 89.376 44.816 1.00 34.84 759 ASP A O 1
#